Protein AF-A0A8S4DBI4-F1 (afdb_monomer_lite)

Structure (mmCIF, N/CA/C/O backbone):
data_AF-A0A8S4DBI4-F1
#
_entry.id   AF-A0A8S4DBI4-F1
#
loop_
_atom_site.group_PDB
_atom_site.id
_atom_site.type_symbol
_atom_site.label_atom_id
_atom_site.label_alt_id
_atom_site.label_comp_id
_atom_site.label_asym_id
_atom_site.label_entity_id
_atom_site.label_seq_id
_atom_site.pdbx_PDB_ins_code
_atom_site.Cartn_x
_atom_site.Cartn_y
_atom_site.Cartn_z
_atom_site.occupancy
_atom_site.B_iso_or_equiv
_atom_site.auth_seq_id
_atom_site.auth_comp_id
_atom_site.auth_asym_id
_atom_site.auth_atom_id
_atom_site.pdbx_PDB_model_num
ATOM 1 N N . MET A 1 1 ? -12.570 -30.536 13.947 1.00 72.75 1 MET A N 1
ATOM 2 C CA . MET A 1 1 ? -11.744 -30.574 12.706 1.00 72.75 1 MET A CA 1
ATOM 3 C C . MET A 1 1 ? -10.279 -30.365 13.072 1.00 72.75 1 MET A C 1
ATOM 5 O O . MET A 1 1 ? -10.020 -29.486 13.884 1.00 72.75 1 MET A O 1
ATOM 9 N N . LYS A 1 2 ? -9.344 -31.156 12.521 1.00 85.81 2 LYS A N 1
ATOM 10 C CA . LYS A 1 2 ? -7.909 -31.043 12.840 1.00 85.81 2 LYS A CA 1
ATOM 11 C C . LYS A 1 2 ? -7.212 -30.004 11.954 1.00 85.81 2 LYS A C 1
ATOM 13 O O . LYS A 1 2 ? -7.325 -30.068 10.730 1.00 85.81 2 LYS A O 1
ATOM 18 N N . THR A 1 3 ? -6.473 -29.094 12.575 1.00 90.38 3 THR A N 1
ATOM 19 C CA . THR A 1 3 ? -5.653 -28.062 11.929 1.00 90.38 3 THR A CA 1
ATOM 20 C C . THR A 1 3 ? -4.203 -28.266 12.339 1.00 90.38 3 THR A C 1
ATOM 22 O O . THR A 1 3 ? -3.912 -28.487 13.513 1.00 90.38 3 THR A O 1
ATOM 25 N N . ILE A 1 4 ? -3.275 -28.180 11.387 1.00 93.00 4 ILE A N 1
ATOM 26 C CA . ILE A 1 4 ? -1.852 -28.279 11.711 1.00 93.00 4 ILE A CA 1
ATOM 27 C C . ILE A 1 4 ? -1.212 -26.900 11.669 1.00 93.00 4 ILE A C 1
ATOM 29 O O . ILE A 1 4 ? -1.238 -26.239 10.638 1.00 93.00 4 ILE A O 1
ATOM 33 N N . VAL A 1 5 ? -0.590 -26.489 12.765 1.00 93.25 5 VAL A N 1
ATOM 34 C CA . VAL A 1 5 ? 0.156 -25.238 12.855 1.00 93.25 5 VAL A CA 1
ATOM 35 C C . VAL A 1 5 ? 1.621 -25.497 12.527 1.00 93.25 5 VAL A C 1
ATOM 37 O O . VAL A 1 5 ? 2.277 -26.304 13.178 1.00 93.25 5 VAL A O 1
ATOM 40 N N . VAL A 1 6 ? 2.143 -24.808 11.515 1.00 93.56 6 VAL A N 1
ATOM 41 C CA . VAL A 1 6 ? 3.550 -24.871 11.107 1.00 93.56 6 VAL A CA 1
ATOM 42 C C . VAL A 1 6 ? 4.214 -23.527 11.414 1.00 93.56 6 VAL A C 1
ATOM 44 O O . VAL A 1 6 ? 3.839 -22.516 10.812 1.00 93.56 6 VAL A O 1
ATOM 47 N N . PRO A 1 7 ? 5.186 -23.474 12.339 1.00 92.12 7 PRO A N 1
ATOM 48 C CA . PRO A 1 7 ? 5.944 -22.258 12.609 1.00 92.12 7 PRO A CA 1
ATOM 49 C C . PRO A 1 7 ? 6.871 -21.905 11.437 1.00 92.12 7 PRO A C 1
ATOM 51 O O . PRO A 1 7 ? 7.684 -22.719 11.004 1.00 92.12 7 PRO A O 1
ATOM 54 N N . VAL A 1 8 ? 6.779 -20.675 10.932 1.00 91.69 8 VAL A N 1
ATOM 55 C CA . VAL A 1 8 ? 7.635 -20.147 9.857 1.00 91.69 8 VAL A CA 1
ATOM 56 C C . VAL A 1 8 ? 8.547 -19.056 10.410 1.00 91.69 8 VAL A C 1
ATOM 58 O O . VAL A 1 8 ? 8.074 -18.120 11.052 1.00 91.69 8 VAL A O 1
ATOM 61 N N . VAL A 1 9 ? 9.850 -19.148 10.139 1.00 92.06 9 VAL A N 1
ATOM 62 C CA . VAL A 1 9 ? 10.846 -18.151 10.571 1.00 92.06 9 VAL A CA 1
ATOM 63 C C . VAL A 1 9 ? 10.584 -16.800 9.893 1.00 92.06 9 VAL A C 1
ATOM 65 O O . VAL A 1 9 ? 10.521 -16.725 8.664 1.00 92.06 9 VAL A O 1
ATOM 68 N N . LYS A 1 10 ? 10.474 -15.726 10.684 1.00 87.50 10 LYS A N 1
ATOM 69 C CA . LYS A 1 10 ? 10.290 -14.342 10.216 1.00 87.50 10 LYS A CA 1
ATOM 70 C C . LYS A 1 10 ? 11.602 -13.743 9.721 1.00 87.50 10 LYS A C 1
ATOM 72 O O . LYS A 1 10 ? 11.653 -13.224 8.609 1.00 87.50 10 LYS A O 1
ATOM 77 N N . ASN A 1 11 ? 12.659 -13.826 10.529 1.00 86.44 11 ASN A N 1
ATOM 78 C CA . ASN A 1 11 ? 13.981 -13.313 10.202 1.00 86.44 11 ASN A CA 1
ATOM 79 C C . ASN A 1 11 ? 15.040 -14.416 10.308 1.00 86.44 11 ASN A C 1
ATOM 81 O O . ASN A 1 11 ? 15.372 -14.873 11.399 1.00 86.44 11 ASN A O 1
ATOM 85 N N . ARG A 1 12 ? 15.607 -14.806 9.161 1.00 85.56 12 ARG A N 1
ATOM 86 C CA . ARG A 1 12 ? 16.647 -15.844 9.086 1.00 85.56 12 ARG A CA 1
ATOM 87 C C . ARG A 1 12 ? 17.995 -15.414 9.664 1.00 85.56 12 ARG A C 1
ATOM 89 O O . ARG A 1 12 ? 18.805 -16.282 9.948 1.00 85.56 12 ARG A O 1
ATOM 96 N N . THR A 1 13 ? 18.248 -14.111 9.792 1.00 83.56 13 THR A N 1
ATOM 97 C CA . THR A 1 13 ? 19.482 -13.581 10.396 1.00 83.56 13 THR A CA 1
ATOM 98 C C . THR A 1 13 ? 19.289 -13.167 11.854 1.00 83.56 13 THR A C 1
ATOM 100 O O . THR A 1 13 ? 20.229 -12.670 12.464 1.00 83.56 13 THR A O 1
ATOM 103 N N . GLY A 1 14 ? 18.070 -13.290 12.389 1.00 85.69 14 GLY A N 1
ATOM 104 C CA . GLY A 1 14 ? 17.786 -13.060 13.804 1.00 85.69 14 GLY A CA 1
ATOM 105 C C . GLY A 1 14 ? 18.061 -14.304 14.646 1.00 85.69 14 GLY A C 1
ATOM 106 O O . GLY A 1 14 ? 18.432 -15.351 14.118 1.00 85.69 14 GLY A O 1
ATOM 107 N N . ASP A 1 15 ? 17.828 -14.195 15.953 1.00 88.00 15 ASP A N 1
ATOM 108 C CA . ASP A 1 15 ? 17.921 -15.339 16.858 1.00 88.00 15 ASP A CA 1
ATOM 109 C C . ASP A 1 15 ? 16.854 -16.391 16.506 1.00 88.00 15 ASP A C 1
ATOM 111 O O . ASP A 1 15 ? 15.653 -16.107 16.473 1.00 88.00 15 ASP A O 1
ATOM 115 N N . LEU A 1 16 ? 17.299 -17.610 16.197 1.00 89.31 16 LEU A N 1
ATOM 116 C CA . LEU A 1 16 ? 16.427 -18.746 15.888 1.00 89.31 16 LEU A CA 1
ATOM 117 C C . LEU A 1 16 ? 15.859 -19.405 17.153 1.00 89.31 16 LEU A C 1
ATOM 119 O O . LEU A 1 16 ? 14.931 -20.206 17.041 1.00 89.31 16 LEU A O 1
ATOM 123 N N . SER A 1 17 ? 16.384 -19.064 18.331 1.00 90.00 17 SER A N 1
ATOM 124 C CA . SER A 1 17 ? 15.908 -19.543 19.633 1.00 90.00 17 SER A CA 1
ATOM 125 C C . SER A 1 17 ? 14.750 -18.696 20.172 1.00 90.00 17 SER A C 1
ATOM 127 O O . SER A 1 17 ? 13.976 -19.161 21.008 1.00 90.00 17 SER A O 1
ATOM 129 N N . ASP A 1 18 ? 14.584 -17.466 19.674 1.00 88.50 18 ASP A N 1
ATOM 130 C CA . ASP A 1 18 ? 13.477 -16.595 20.064 1.00 88.50 18 ASP A CA 1
ATOM 131 C C . ASP A 1 18 ? 12.159 -17.059 19.429 1.00 88.50 18 ASP A C 1
ATOM 133 O O . ASP A 1 18 ? 11.936 -16.953 18.219 1.00 88.50 18 ASP A O 1
ATOM 137 N N . SER A 1 19 ? 11.226 -17.505 20.272 1.00 85.62 19 SER A N 1
ATOM 138 C CA . SER A 1 19 ? 9.869 -17.881 19.856 1.00 85.62 19 SER A CA 1
ATOM 139 C C . SER A 1 19 ? 9.122 -16.761 19.110 1.00 85.62 19 SER A C 1
ATOM 141 O O . SER A 1 19 ? 8.298 -17.041 18.236 1.00 85.62 19 SER A O 1
ATOM 143 N N . ASN A 1 20 ? 9.425 -15.483 19.376 1.00 86.25 20 ASN A N 1
ATOM 144 C CA . ASN A 1 20 ? 8.789 -14.355 18.690 1.00 86.25 20 ASN A CA 1
ATOM 145 C C . ASN A 1 20 ? 9.262 -14.196 17.240 1.00 86.25 20 ASN A C 1
ATOM 147 O O . ASN A 1 20 ? 8.559 -13.565 16.435 1.00 86.25 20 ASN A O 1
ATOM 151 N N . ASN A 1 21 ? 10.390 -14.812 16.876 1.00 89.19 21 ASN A N 1
ATOM 152 C CA . ASN A 1 21 ? 10.889 -14.879 15.507 1.00 89.19 21 ASN A CA 1
ATOM 153 C C . ASN A 1 21 ? 10.110 -15.891 14.641 1.00 89.19 21 ASN A C 1
ATOM 155 O O . ASN A 1 21 ? 10.356 -16.001 13.443 1.00 89.19 21 ASN A O 1
ATOM 159 N N . TYR A 1 22 ? 9.115 -16.588 15.195 1.00 90.44 22 TYR A N 1
ATOM 160 C CA . TYR A 1 22 ? 8.266 -17.510 14.444 1.00 90.44 22 TYR A CA 1
ATOM 161 C C . TYR A 1 22 ? 6.870 -16.939 14.198 1.00 90.44 22 TYR A C 1
ATOM 163 O O . TYR A 1 22 ? 6.297 -16.207 15.012 1.00 90.44 22 TYR A O 1
ATOM 171 N N . ARG A 1 23 ? 6.317 -17.251 13.025 1.00 88.88 23 ARG A N 1
ATOM 172 C CA . ARG A 1 23 ? 4.934 -16.972 12.638 1.00 88.88 23 ARG A CA 1
ATOM 173 C C . ARG A 1 23 ? 4.177 -18.299 12.521 1.00 88.88 23 ARG A C 1
ATOM 175 O O . ARG A 1 23 ? 4.536 -19.096 11.655 1.00 88.88 23 ARG A O 1
ATOM 182 N N . PRO A 1 24 ? 3.174 -18.565 13.370 1.00 90.56 24 PRO A N 1
ATOM 183 C CA . PRO A 1 24 ? 2.406 -19.801 13.289 1.00 90.56 24 PRO A CA 1
ATOM 184 C C . PRO A 1 24 ? 1.460 -19.754 12.083 1.00 90.56 24 PRO A C 1
ATOM 186 O O . PRO A 1 24 ? 0.547 -18.939 12.053 1.00 90.56 24 PRO A O 1
ATOM 189 N N . ILE A 1 25 ? 1.652 -20.626 11.090 1.00 91.69 25 ILE A N 1
ATOM 190 C CA . ILE A 1 25 ? 0.735 -20.755 9.950 1.00 91.69 25 ILE A CA 1
ATOM 191 C C . ILE A 1 25 ? -0.182 -21.954 10.163 1.00 91.69 25 ILE A C 1
ATOM 193 O O . ILE A 1 25 ? 0.277 -23.086 10.287 1.00 91.69 25 ILE A O 1
ATOM 197 N N . SER A 1 26 ? -1.487 -21.707 10.178 1.00 91.25 26 SER A N 1
ATOM 198 C CA . SER A 1 26 ? -2.524 -22.726 10.322 1.00 91.25 26 SER A CA 1
ATOM 199 C C . SER A 1 26 ? -2.850 -23.359 8.970 1.00 91.25 26 SER A C 1
ATOM 201 O O . SER A 1 26 ? -3.377 -22.712 8.065 1.00 91.25 26 SER A O 1
ATOM 203 N N . LEU A 1 27 ? -2.562 -24.650 8.833 1.00 91.06 27 LEU A N 1
ATOM 204 C CA . LEU A 1 27 ? -2.873 -25.462 7.665 1.00 91.06 27 LEU A CA 1
ATOM 205 C C . LEU A 1 27 ? -4.141 -26.276 7.925 1.00 91.06 27 LEU A C 1
ATOM 207 O O . LEU A 1 27 ? -4.130 -27.274 8.649 1.00 91.06 27 LEU A O 1
ATOM 211 N N . ALA A 1 28 ? -5.235 -25.840 7.307 1.00 88.25 28 ALA A N 1
ATOM 212 C CA . ALA A 1 28 ? -6.498 -26.565 7.295 1.00 88.25 28 ALA A CA 1
ATOM 213 C C . ALA A 1 28 ? -6.534 -27.614 6.162 1.00 88.25 28 ALA A C 1
ATOM 215 O O . ALA A 1 28 ? -5.826 -27.478 5.156 1.00 88.25 28 ALA A O 1
ATOM 216 N N . THR A 1 29 ? -7.372 -28.647 6.309 1.00 90.38 29 THR A N 1
ATOM 217 C CA . THR A 1 29 ? -7.574 -29.674 5.270 1.00 90.38 29 THR A CA 1
ATOM 218 C C . THR A 1 29 ? -8.190 -29.078 3.998 1.00 90.38 29 THR A C 1
ATOM 220 O O . THR A 1 29 ? -8.740 -27.978 4.012 1.00 90.38 29 THR A O 1
ATOM 223 N N . VAL A 1 30 ? -8.126 -29.792 2.871 1.00 92.31 30 VAL A N 1
ATOM 224 C CA . VAL A 1 30 ? -8.716 -29.307 1.607 1.00 92.31 30 VAL A CA 1
ATOM 225 C C . VAL A 1 30 ? -10.221 -29.064 1.758 1.00 92.31 30 VAL A C 1
ATOM 227 O O . VAL A 1 30 ? -10.698 -27.991 1.403 1.00 92.31 30 VAL A O 1
ATOM 230 N N . ILE A 1 31 ? -10.947 -30.001 2.377 1.00 91.75 31 ILE A N 1
ATOM 231 C CA . ILE A 1 31 ? -12.390 -29.869 2.647 1.00 91.75 31 ILE A CA 1
ATOM 232 C C . ILE A 1 31 ? -12.670 -28.641 3.525 1.00 91.75 31 ILE A C 1
ATOM 234 O O . ILE A 1 31 ? -13.583 -27.870 3.239 1.00 91.75 31 ILE A O 1
ATOM 238 N N . ALA A 1 32 ? -11.834 -28.402 4.542 1.00 90.62 32 ALA A N 1
ATOM 239 C CA . ALA A 1 32 ? -11.911 -27.204 5.373 1.00 90.62 32 ALA A CA 1
ATOM 240 C C . ALA A 1 32 ? -11.803 -25.926 4.543 1.00 90.62 32 ALA A C 1
ATOM 242 O O . ALA A 1 32 ? -12.599 -25.014 4.711 1.00 90.62 32 ALA A O 1
ATOM 243 N N . LYS A 1 33 ? -10.833 -25.861 3.627 1.00 91.75 33 LYS A N 1
ATOM 244 C CA . LYS A 1 33 ? -10.622 -24.690 2.769 1.00 91.75 33 LYS A CA 1
ATOM 245 C C . LYS A 1 33 ? -11.788 -24.456 1.813 1.00 91.75 33 LYS A C 1
ATOM 247 O O . LYS A 1 33 ? -12.113 -23.303 1.550 1.00 91.75 33 LYS A O 1
ATOM 252 N N . VAL A 1 34 ? -12.424 -25.520 1.318 1.00 94.25 34 VAL A N 1
ATOM 253 C CA . VAL A 1 34 ? -13.634 -25.406 0.488 1.00 94.25 34 VAL A CA 1
ATOM 254 C C . VAL A 1 34 ? -14.772 -24.786 1.296 1.00 94.25 34 VAL A C 1
ATOM 256 O O . VAL A 1 34 ? -15.343 -23.790 0.855 1.00 94.25 34 VAL A O 1
ATOM 259 N N . LEU A 1 35 ? -15.045 -25.297 2.502 1.00 92.75 35 LEU A N 1
ATOM 260 C CA . LEU A 1 35 ? -16.049 -24.707 3.394 1.00 92.75 35 LEU A CA 1
ATOM 261 C C . LEU A 1 35 ? -15.713 -23.245 3.734 1.00 92.75 35 LEU A C 1
ATOM 263 O O . LEU A 1 35 ? -16.575 -22.377 3.634 1.00 92.75 35 LEU A O 1
ATOM 267 N N . ASP A 1 36 ? -14.448 -22.958 4.062 1.00 93.38 36 ASP A N 1
ATOM 268 C CA . ASP A 1 36 ? -13.978 -21.600 4.369 1.00 93.38 36 ASP A CA 1
ATOM 269 C C . ASP A 1 36 ? -14.194 -20.655 3.185 1.00 93.38 36 ASP A C 1
ATOM 271 O O . ASP A 1 36 ? -14.598 -19.513 3.365 1.00 93.38 36 ASP A O 1
ATOM 275 N N . SER A 1 37 ? -13.954 -21.133 1.960 1.00 94.88 37 SER A N 1
ATOM 276 C CA . SER A 1 37 ? -14.166 -20.370 0.730 1.00 94.88 37 SER A CA 1
ATOM 277 C C . SER A 1 37 ? -15.642 -20.035 0.517 1.00 94.88 37 SER A C 1
ATOM 279 O O . SER A 1 37 ? -15.958 -18.899 0.160 1.00 94.88 37 SER A O 1
ATOM 281 N N . LEU A 1 38 ? -16.547 -20.986 0.773 1.00 94.38 38 LEU A N 1
ATOM 282 C CA . LEU A 1 38 ? -17.992 -20.761 0.685 1.00 94.38 38 LEU A CA 1
ATOM 283 C C . LEU A 1 38 ? -18.448 -19.717 1.708 1.00 94.38 38 LEU A C 1
ATOM 285 O O . LEU A 1 38 ? -19.075 -18.729 1.329 1.00 94.38 38 LEU A O 1
ATOM 289 N N . LEU A 1 39 ? -18.062 -19.869 2.977 1.00 94.38 39 LEU A N 1
ATOM 290 C CA . LEU A 1 39 ? -18.393 -18.892 4.016 1.00 94.38 39 LEU A CA 1
ATOM 291 C C . LEU A 1 39 ? -17.782 -17.515 3.719 1.00 94.38 39 LEU A C 1
ATOM 293 O O . LEU A 1 39 ? -18.440 -16.489 3.877 1.00 94.38 39 LEU A O 1
ATOM 297 N N . ASN A 1 40 ? -16.552 -17.477 3.206 1.00 94.75 40 ASN A N 1
ATOM 298 C CA . ASN A 1 40 ? -15.879 -16.242 2.819 1.00 94.75 40 ASN A CA 1
ATOM 299 C C . ASN A 1 40 ? -16.626 -15.480 1.708 1.00 94.75 40 ASN A C 1
ATOM 301 O O . ASN A 1 40 ? -16.640 -14.249 1.735 1.00 94.75 40 ASN A O 1
ATOM 305 N N . LYS A 1 41 ? -17.281 -16.183 0.771 1.00 94.06 41 LYS A N 1
ATOM 306 C CA . LYS A 1 41 ? -18.155 -15.558 -0.239 1.00 94.06 41 LYS A CA 1
ATOM 307 C C . LYS A 1 41 ? -19.414 -14.946 0.373 1.00 94.06 41 LYS A C 1
ATOM 309 O O . LYS A 1 41 ? -19.899 -13.940 -0.134 1.00 94.06 41 LYS A O 1
ATOM 314 N N . HIS A 1 42 ? -19.957 -15.526 1.443 1.00 94.12 42 HIS A N 1
ATOM 315 C CA . HIS A 1 42 ? -21.066 -14.899 2.167 1.00 94.12 42 HIS A CA 1
ATOM 316 C C . HIS A 1 42 ? -20.602 -13.650 2.923 1.00 94.12 42 HIS A C 1
ATOM 318 O O . HIS A 1 42 ? -21.287 -12.633 2.876 1.00 94.12 42 HIS A O 1
ATOM 324 N N . LEU A 1 43 ? -19.403 -13.676 3.519 1.00 94.19 43 LEU A N 1
ATOM 325 C CA . LEU A 1 43 ? -18.808 -12.485 4.137 1.00 94.19 43 LEU A CA 1
ATOM 326 C C . LEU A 1 43 ? -18.651 -11.324 3.139 1.00 94.19 43 LEU A C 1
ATOM 328 O O . LEU A 1 43 ? -18.889 -10.186 3.522 1.00 94.19 43 LEU A O 1
ATOM 332 N N . ASP A 1 44 ? -18.313 -11.586 1.867 1.00 90.69 44 ASP A N 1
ATOM 333 C CA . ASP A 1 44 ? -18.238 -10.530 0.833 1.00 90.69 44 ASP A CA 1
ATOM 334 C C . ASP A 1 44 ? -19.567 -9.801 0.612 1.00 90.69 44 ASP A C 1
ATOM 336 O O . ASP A 1 44 ? -19.572 -8.625 0.261 1.00 90.69 44 ASP A O 1
ATOM 340 N N . LYS A 1 45 ? -20.692 -10.498 0.790 1.00 91.44 45 LYS A N 1
ATOM 341 C CA . LYS A 1 45 ? -22.030 -9.938 0.562 1.00 91.44 45 LYS A CA 1
ATOM 342 C C . LYS A 1 45 ? -22.568 -9.202 1.784 1.00 91.44 45 LYS A C 1
ATOM 344 O O . LYS A 1 45 ? -23.337 -8.259 1.635 1.00 91.44 45 LYS A O 1
ATOM 349 N N . CYS A 1 46 ? -22.198 -9.671 2.970 1.00 92.38 46 CYS A N 1
ATOM 350 C CA . CYS A 1 46 ? -22.756 -9.208 4.233 1.00 92.38 46 CYS A CA 1
ATOM 351 C C . CYS A 1 46 ? -21.959 -8.051 4.846 1.00 92.38 46 CYS A C 1
ATOM 353 O O . CYS A 1 46 ? -22.558 -7.093 5.319 1.00 92.38 46 CYS A O 1
ATOM 355 N N . LEU A 1 47 ? -20.623 -8.117 4.824 1.00 93.19 47 LEU A N 1
ATOM 356 C CA . LEU A 1 47 ? -19.789 -7.205 5.607 1.00 93.19 47 LEU A CA 1
ATOM 357 C C . LEU A 1 47 ? -19.719 -5.798 5.010 1.00 93.19 47 LEU A C 1
ATOM 359 O O . LEU A 1 47 ? -19.239 -5.602 3.889 1.00 93.19 47 LEU A O 1
ATOM 363 N N . ARG A 1 48 ? -20.069 -4.795 5.819 1.00 91.38 48 ARG A N 1
ATOM 364 C CA . ARG A 1 48 ? -19.897 -3.377 5.474 1.00 91.38 48 ARG A CA 1
ATOM 365 C C . ARG A 1 48 ? -18.704 -2.774 6.210 1.00 91.38 48 ARG A C 1
ATOM 367 O O . ARG A 1 48 ? -18.788 -2.348 7.357 1.00 91.38 48 ARG A O 1
ATOM 374 N N . LEU A 1 49 ? -17.564 -2.720 5.521 1.00 94.50 49 LEU A N 1
ATOM 375 C CA . LEU A 1 49 ? -16.322 -2.182 6.083 1.00 94.50 49 LEU A CA 1
ATOM 376 C C . LEU A 1 49 ? -16.163 -0.679 5.816 1.00 94.50 49 LEU A C 1
ATOM 378 O O . LEU A 1 49 ? -16.316 -0.220 4.677 1.00 94.50 49 LEU A O 1
ATOM 382 N N . HIS A 1 50 ? -15.759 0.066 6.845 1.00 95.19 50 HIS A N 1
ATOM 383 C CA . HIS A 1 50 ? -15.505 1.503 6.787 1.00 95.19 50 HIS A CA 1
ATOM 384 C C . HIS A 1 50 ? -14.413 1.852 5.760 1.00 95.19 50 HIS A C 1
ATOM 386 O O . HIS A 1 50 ? -13.463 1.093 5.554 1.00 95.19 50 HIS A O 1
ATOM 392 N N . SER A 1 51 ? -14.514 3.016 5.111 1.00 94.50 51 SER A N 1
ATOM 393 C CA . SER A 1 51 ? -13.590 3.460 4.047 1.00 94.50 51 SER A CA 1
ATOM 394 C C . SER A 1 51 ? -12.129 3.587 4.499 1.00 94.50 51 SER A C 1
ATOM 396 O O . SER A 1 51 ? -11.225 3.476 3.676 1.00 94.50 51 SER A O 1
ATOM 398 N N . GLY A 1 52 ? -11.892 3.754 5.803 1.00 94.75 52 GLY A N 1
ATOM 399 C CA . GLY A 1 52 ? -10.557 3.778 6.416 1.00 94.75 52 GLY A CA 1
ATOM 400 C C . GLY A 1 52 ? -9.824 2.430 6.420 1.00 94.75 52 GLY A C 1
ATOM 401 O O . GLY A 1 52 ? -8.616 2.409 6.640 1.00 94.75 52 GLY A O 1
ATOM 402 N N . GLN A 1 53 ? -10.514 1.311 6.157 1.00 96.12 53 GLN A N 1
ATOM 403 C CA . GLN A 1 53 ? -9.896 -0.010 6.010 1.00 96.12 53 GLN A CA 1
ATOM 404 C C . GLN A 1 53 ? -9.536 -0.273 4.543 1.00 96.12 53 GLN A C 1
ATOM 406 O O . GLN A 1 53 ? -10.427 -0.367 3.698 1.00 96.12 53 GLN A O 1
ATOM 411 N N . PHE A 1 54 ? -8.248 -0.458 4.259 1.00 96.38 54 PHE A N 1
ATOM 412 C CA . PHE A 1 54 ? -7.691 -0.786 2.941 1.00 96.38 54 PHE A CA 1
ATOM 413 C C . PHE A 1 54 ? -7.221 -2.242 2.839 1.00 96.38 54 PHE A C 1
ATOM 415 O O . PHE A 1 54 ? -7.157 -2.796 1.741 1.00 96.38 54 PHE A O 1
ATOM 422 N N . GLY A 1 55 ? -6.889 -2.870 3.970 1.00 94.31 55 GLY A N 1
ATOM 423 C CA . GLY A 1 55 ? -6.358 -4.229 4.013 1.00 94.31 55 GLY A CA 1
ATOM 424 C C . GLY A 1 55 ? -7.408 -5.262 3.627 1.00 94.31 55 GLY A C 1
ATOM 425 O O . GLY A 1 55 ? -8.564 -5.153 4.022 1.00 94.31 55 GLY A O 1
ATOM 426 N N . PHE A 1 56 ? -7.009 -6.284 2.866 1.00 91.19 56 PHE A N 1
ATOM 427 C CA . PHE A 1 56 ? -7.855 -7.435 2.507 1.00 91.19 56 PHE A CA 1
ATOM 428 C C . PHE A 1 56 ? -9.213 -7.085 1.871 1.00 91.19 56 PHE A C 1
ATOM 430 O O . PHE A 1 56 ? -10.197 -7.801 2.061 1.00 91.19 56 PHE A O 1
ATOM 437 N N . ARG A 1 57 ? -9.273 -5.996 1.099 1.00 91.88 57 ARG A N 1
ATOM 438 C CA . ARG A 1 57 ? -10.474 -5.574 0.369 1.00 91.88 57 ARG A CA 1
ATOM 439 C C . ARG A 1 57 ? -10.242 -5.588 -1.132 1.00 91.88 57 ARG A C 1
ATOM 441 O O . ARG A 1 57 ? -9.169 -5.231 -1.613 1.00 91.88 57 ARG A O 1
ATOM 448 N N . ALA A 1 58 ? -11.272 -5.984 -1.872 1.00 89.06 58 ALA A N 1
ATOM 449 C CA . ALA A 1 58 ? -11.256 -5.912 -3.325 1.00 89.06 58 ALA A CA 1
ATOM 450 C C . ALA A 1 58 ? -11.135 -4.451 -3.791 1.00 89.06 58 ALA A C 1
ATOM 452 O O . ALA A 1 58 ? -11.713 -3.551 -3.184 1.00 89.06 58 ALA A O 1
ATOM 453 N N . GLY A 1 59 ? -10.361 -4.217 -4.853 1.00 89.06 59 GLY A N 1
ATOM 454 C CA . GLY A 1 59 ? -10.155 -2.883 -5.431 1.00 89.06 59 GLY A CA 1
ATOM 455 C C . GLY A 1 59 ? -9.229 -1.951 -4.638 1.00 89.06 59 GLY A C 1
ATOM 456 O O . GLY A 1 59 ? -8.896 -0.879 -5.137 1.00 89.06 59 GLY A O 1
ATOM 457 N N . LEU A 1 60 ? -8.768 -2.351 -3.447 1.00 93.56 60 LEU A N 1
ATOM 458 C CA . LEU A 1 60 ? -7.844 -1.581 -2.611 1.00 93.56 60 LEU A CA 1
ATOM 459 C C . LEU A 1 60 ? -6.487 -2.283 -2.507 1.00 93.56 60 LEU A C 1
ATOM 461 O O . LEU A 1 60 ? -6.365 -3.496 -2.675 1.00 93.56 60 LEU A O 1
ATOM 465 N N . SER A 1 61 ? -5.440 -1.503 -2.265 1.00 94.31 61 SER A N 1
ATOM 466 C CA . SER A 1 61 ? -4.060 -1.989 -2.207 1.00 94.31 61 SER A CA 1
ATOM 467 C C . SER A 1 61 ? -3.224 -1.217 -1.189 1.00 94.31 61 SER A C 1
ATOM 469 O O . SER A 1 61 ? -3.583 -0.111 -0.776 1.00 94.31 61 SER A O 1
ATOM 471 N N . THR A 1 62 ? -2.064 -1.764 -0.823 1.00 95.75 62 THR A N 1
ATOM 472 C CA . THR A 1 62 ? -1.068 -1.038 -0.018 1.00 95.75 62 THR A CA 1
ATOM 473 C C . THR A 1 62 ? -0.685 0.287 -0.677 1.00 95.75 62 THR A C 1
ATOM 475 O O . THR A 1 62 ? -0.609 1.314 -0.013 1.00 95.75 62 THR A O 1
ATOM 478 N N . GLU A 1 63 ? -0.533 0.281 -2.003 1.00 94.44 63 GLU A N 1
ATOM 479 C CA . GLU A 1 63 ? -0.234 1.461 -2.816 1.00 94.44 63 GLU A CA 1
ATOM 480 C C . GLU A 1 63 ? -1.300 2.554 -2.653 1.00 94.44 63 GLU A C 1
ATOM 482 O O . GLU A 1 63 ? -0.951 3.716 -2.465 1.00 94.44 63 GLU A O 1
ATOM 487 N N . SER A 1 64 ? -2.589 2.191 -2.624 1.00 94.31 64 SER A N 1
ATOM 488 C CA . SER A 1 64 ? -3.678 3.150 -2.394 1.00 94.31 64 SER A CA 1
ATOM 489 C C . SER A 1 64 ? -3.676 3.741 -0.975 1.00 94.31 64 SER A C 1
ATOM 491 O O . SER A 1 64 ? -3.871 4.944 -0.820 1.00 94.31 64 SER A O 1
ATOM 493 N N . ALA A 1 65 ? -3.363 2.943 0.052 1.00 96.56 65 ALA A N 1
ATOM 494 C CA . ALA A 1 65 ? -3.254 3.423 1.432 1.00 96.56 65 ALA A CA 1
ATOM 495 C C . ALA A 1 65 ? -2.073 4.397 1.609 1.00 96.56 65 ALA A C 1
ATOM 497 O O . ALA A 1 65 ? -2.221 5.472 2.194 1.00 96.56 65 ALA A O 1
ATOM 498 N N . ILE A 1 66 ? -0.906 4.060 1.047 1.00 96.75 66 ILE A N 1
ATOM 499 C CA . ILE A 1 66 ? 0.279 4.932 1.071 1.00 96.75 66 ILE A CA 1
ATOM 500 C C . ILE A 1 66 ? 0.015 6.212 0.265 1.00 96.75 66 ILE A C 1
ATOM 502 O O . ILE A 1 66 ? 0.401 7.297 0.698 1.00 96.75 66 ILE A O 1
ATOM 506 N N . MET A 1 67 ? -0.673 6.116 -0.879 1.00 94.81 67 MET A N 1
ATOM 507 C CA . MET A 1 67 ? -1.095 7.285 -1.653 1.00 94.81 67 MET A CA 1
ATOM 508 C C . MET A 1 67 ? -1.944 8.228 -0.794 1.00 94.81 67 MET A C 1
ATO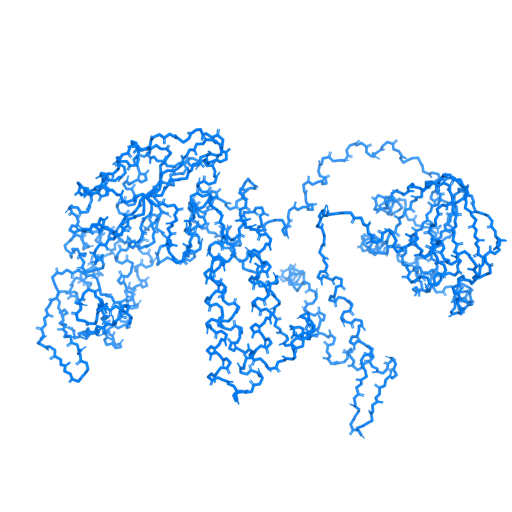M 510 O O . MET A 1 67 ? -1.623 9.413 -0.722 1.00 94.81 67 MET A O 1
ATOM 514 N N . CYS A 1 68 ? -2.967 7.717 -0.098 1.00 95.19 68 CYS A N 1
ATOM 515 C CA . CYS A 1 68 ? -3.801 8.513 0.806 1.00 95.19 68 CYS A CA 1
ATOM 516 C C . CYS A 1 68 ? -2.976 9.201 1.898 1.00 95.19 68 CYS A C 1
ATOM 518 O O . CYS A 1 68 ? -3.177 10.389 2.148 1.00 95.19 68 CYS A O 1
ATOM 520 N N . LEU A 1 69 ? -2.017 8.496 2.506 1.00 96.94 69 LEU A N 1
ATOM 521 C CA . LEU A 1 69 ? -1.112 9.068 3.505 1.00 96.94 69 LEU A CA 1
ATOM 522 C C . LEU A 1 69 ? -0.301 10.233 2.919 1.00 96.94 69 LEU A C 1
ATOM 524 O O . LEU A 1 69 ? -0.369 11.352 3.432 1.00 96.94 69 LEU A O 1
ATOM 528 N N . LYS A 1 70 ? 0.433 9.992 1.822 1.00 95.88 70 LYS A N 1
ATOM 529 C CA . LYS A 1 70 ? 1.288 11.007 1.184 1.00 95.88 70 LYS A CA 1
ATOM 530 C C . LYS A 1 70 ? 0.476 12.220 0.740 1.00 95.88 70 LYS A C 1
ATOM 532 O O . LYS A 1 70 ? 0.897 13.351 0.967 1.00 95.88 70 LYS A O 1
ATOM 537 N N . GLN A 1 71 ? -0.696 11.993 0.150 1.00 94.06 71 GLN A N 1
ATOM 538 C CA . GLN A 1 71 ? -1.578 13.057 -0.318 1.00 94.06 71 GLN A CA 1
ATOM 539 C C . GLN A 1 71 ? -2.160 13.888 0.823 1.00 94.06 71 GLN A C 1
ATOM 541 O O . GLN A 1 71 ? -2.119 15.117 0.762 1.00 94.06 71 GLN A O 1
ATOM 546 N N . THR A 1 72 ? -2.611 13.244 1.899 1.00 95.75 72 THR A N 1
ATOM 547 C CA . THR A 1 72 ? -3.128 13.942 3.085 1.00 95.75 72 THR A CA 1
ATOM 548 C C . THR A 1 72 ? -2.050 14.827 3.696 1.00 95.75 72 THR A C 1
ATOM 550 O O . THR A 1 72 ? -2.264 16.020 3.904 1.00 95.75 72 THR A O 1
ATOM 553 N N . VAL A 1 73 ? -0.850 14.283 3.907 1.00 95.88 73 VAL A N 1
ATOM 554 C CA . VAL A 1 73 ? 0.287 15.053 4.425 1.00 95.88 73 VAL A CA 1
ATOM 555 C C . VAL A 1 73 ? 0.617 16.230 3.507 1.00 95.88 73 VAL A C 1
ATOM 557 O O . VAL A 1 73 ? 0.799 17.356 3.972 1.00 95.88 73 VAL A O 1
ATOM 560 N N . GLN A 1 74 ? 0.664 15.999 2.197 1.00 93.12 74 GLN A N 1
ATOM 561 C CA . GLN A 1 74 ? 0.987 17.027 1.215 1.00 93.12 74 GLN A CA 1
ATOM 562 C C . GLN A 1 74 ? -0.056 18.149 1.164 1.00 93.12 74 GLN A C 1
ATOM 564 O O . GLN A 1 74 ? 0.307 19.320 1.060 1.00 93.12 74 GLN A O 1
ATOM 569 N N . TYR A 1 75 ? -1.339 17.814 1.295 1.00 93.38 75 TYR A N 1
ATOM 570 C CA . TYR A 1 75 ? -2.436 18.776 1.343 1.00 93.38 75 TYR A CA 1
ATOM 571 C C . TYR A 1 75 ? -2.315 19.749 2.524 1.00 93.38 75 TYR A C 1
ATOM 573 O O . TYR A 1 75 ? -2.519 20.954 2.353 1.00 93.38 75 TYR A O 1
ATOM 581 N N . TYR A 1 76 ? -1.959 19.254 3.710 1.00 94.56 76 TYR A N 1
ATOM 582 C CA . TYR A 1 76 ? -1.787 20.086 4.905 1.00 94.56 76 TYR A CA 1
ATOM 583 C C . TYR A 1 76 ? -0.473 20.872 4.882 1.00 94.56 76 TYR A C 1
ATOM 585 O O . TYR A 1 76 ? -0.458 22.079 5.140 1.00 94.56 76 TYR A O 1
ATOM 593 N N . THR A 1 77 ? 0.631 20.217 4.521 1.00 92.44 77 THR A N 1
ATOM 594 C CA . THR A 1 77 ? 1.961 20.846 4.517 1.00 92.44 77 THR A CA 1
ATOM 595 C C . THR A 1 77 ? 2.099 21.927 3.445 1.00 92.44 77 THR A C 1
ATOM 597 O O . THR A 1 77 ? 2.733 22.955 3.706 1.00 92.44 77 THR A O 1
ATOM 600 N N . SER A 1 78 ? 1.449 21.780 2.281 1.00 90.31 78 SER A N 1
ATOM 601 C CA . SER A 1 78 ? 1.379 22.849 1.271 1.00 90.31 78 SER A CA 1
ATOM 602 C C . SER A 1 78 ? 0.637 24.085 1.794 1.00 90.31 78 SER A C 1
ATOM 604 O O . SER A 1 78 ? 1.024 25.213 1.491 1.00 90.31 78 SER A O 1
ATOM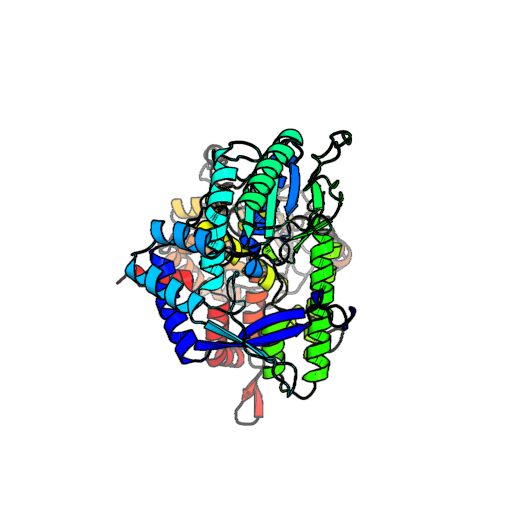 606 N N . ARG A 1 79 ? -0.349 23.877 2.677 1.00 91.62 79 ARG A N 1
ATOM 607 C CA . ARG A 1 79 ? -1.128 24.903 3.394 1.00 91.62 79 ARG A CA 1
ATOM 608 C C . ARG A 1 79 ? -0.506 25.301 4.734 1.00 91.62 79 ARG A C 1
ATOM 610 O O . ARG A 1 79 ? -1.198 25.756 5.640 1.00 91.62 79 ARG A O 1
ATOM 617 N N . LYS A 1 80 ? 0.811 25.125 4.875 1.00 91.81 80 LYS A N 1
ATOM 618 C CA . LYS A 1 80 ? 1.589 25.558 6.046 1.00 91.81 80 LYS A CA 1
ATOM 619 C C . LYS A 1 80 ? 1.116 24.964 7.378 1.00 91.81 80 LYS A C 1
ATOM 621 O O . LYS A 1 80 ? 1.351 25.540 8.434 1.00 91.81 80 LYS A O 1
ATOM 626 N N . THR A 1 81 ? 0.498 23.789 7.340 1.00 92.94 81 THR A N 1
ATOM 627 C CA . THR A 1 81 ? 0.066 23.070 8.539 1.00 92.94 81 THR A CA 1
ATOM 628 C C . THR A 1 81 ? 0.882 21.783 8.671 1.00 92.94 81 THR A C 1
ATOM 630 O O . THR A 1 81 ? 0.929 21.008 7.714 1.00 92.94 81 THR A O 1
ATOM 633 N N . PRO A 1 82 ? 1.572 21.545 9.802 1.00 94.12 82 PRO A N 1
ATOM 634 C CA . PRO A 1 82 ? 2.275 20.285 10.016 1.00 94.12 82 PRO A CA 1
ATOM 635 C C . PRO A 1 82 ? 1.280 19.132 10.174 1.00 94.12 82 PRO A C 1
ATOM 637 O O . PRO A 1 82 ? 0.133 19.343 10.562 1.00 94.12 82 PRO A O 1
ATOM 640 N N . VAL A 1 83 ? 1.734 17.908 9.917 1.00 96.88 83 VAL A N 1
ATOM 641 C CA . VAL A 1 83 ? 0.962 16.691 10.194 1.00 96.88 83 VAL A CA 1
ATOM 642 C C . VAL A 1 83 ? 1.776 15.785 11.098 1.00 96.88 83 VAL A C 1
ATOM 644 O O . VAL A 1 83 ? 2.947 15.512 10.842 1.00 96.88 83 VAL A O 1
ATOM 647 N N . TYR A 1 84 ? 1.142 15.314 12.159 1.00 97.38 84 TYR A N 1
ATOM 648 C CA . TYR A 1 84 ? 1.693 14.347 13.090 1.00 97.38 84 TYR A CA 1
ATOM 649 C C . TYR A 1 84 ? 1.077 12.991 12.766 1.00 97.38 84 TYR A C 1
ATOM 651 O O . TYR A 1 84 ? -0.150 12.851 12.784 1.00 97.38 84 TYR A O 1
ATOM 659 N N . ALA A 1 85 ? 1.926 12.023 12.431 1.00 98.12 85 ALA A N 1
ATOM 660 C CA . ALA A 1 85 ? 1.520 10.676 12.079 1.00 98.12 85 ALA A CA 1
ATOM 661 C C . ALA A 1 85 ? 2.022 9.679 13.118 1.00 98.12 85 ALA A C 1
ATOM 663 O O . ALA A 1 85 ? 3.225 9.591 13.355 1.00 98.12 85 ALA A O 1
ATOM 664 N N . CYS A 1 86 ? 1.110 8.920 13.717 1.00 98.19 86 CYS A N 1
ATOM 665 C CA . CYS A 1 86 ? 1.467 7.824 14.610 1.00 98.19 86 CYS A CA 1
ATOM 666 C C . CYS A 1 86 ? 1.220 6.500 13.897 1.00 98.19 86 CYS A C 1
ATOM 668 O O . CYS A 1 86 ? 0.072 6.179 13.589 1.00 98.19 86 CYS A O 1
ATOM 670 N N . PHE A 1 87 ? 2.283 5.743 13.645 1.00 98.12 87 PHE A N 1
ATOM 671 C CA . PHE A 1 87 ? 2.196 4.388 13.114 1.00 98.12 87 PHE A CA 1
ATOM 672 C C . PHE A 1 87 ? 2.047 3.419 14.283 1.00 98.12 87 PHE A C 1
ATOM 674 O O . PHE A 1 87 ? 2.897 3.389 15.169 1.00 98.12 87 PHE A O 1
ATOM 681 N N . LEU A 1 88 ? 0.956 2.661 14.304 1.00 97.50 88 LEU A N 1
ATOM 682 C CA . LEU A 1 88 ? 0.610 1.726 15.367 1.00 97.50 88 LEU A CA 1
ATOM 683 C C . LEU A 1 88 ? 0.833 0.285 14.896 1.00 97.50 88 LEU A C 1
ATOM 685 O O . LEU A 1 88 ? 0.349 -0.100 13.834 1.00 97.50 88 LEU A O 1
ATOM 689 N N . ASP A 1 89 ? 1.527 -0.508 15.717 1.00 94.88 89 ASP A N 1
ATOM 690 C CA . ASP A 1 89 ? 1.752 -1.949 15.508 1.00 94.88 89 ASP A CA 1
ATOM 691 C C . ASP A 1 89 ? 1.028 -2.737 16.606 1.00 94.88 89 ASP A C 1
ATOM 693 O O . ASP A 1 89 ? 1.259 -2.524 17.800 1.00 94.88 89 ASP A O 1
ATOM 697 N N . LEU A 1 90 ? 0.141 -3.657 16.223 1.00 94.69 90 LEU A N 1
ATOM 698 C CA . LEU A 1 90 ? -0.533 -4.553 17.162 1.00 94.69 90 LEU A CA 1
ATOM 699 C C . LEU A 1 90 ? 0.312 -5.804 17.446 1.00 94.69 90 LEU A C 1
ATOM 701 O O . LEU A 1 90 ? 0.725 -6.557 16.564 1.00 94.69 90 LEU A O 1
ATOM 705 N N . SER A 1 91 ? 0.496 -6.111 18.728 1.00 92.00 91 SER A N 1
ATOM 706 C CA . SER A 1 91 ? 1.238 -7.287 19.179 1.00 92.00 91 SER A CA 1
ATOM 707 C C . SER A 1 91 ? 0.431 -8.570 18.984 1.00 92.00 91 SER A C 1
ATOM 709 O O . SER A 1 91 ? -0.453 -8.866 19.786 1.00 92.00 91 SER A O 1
ATOM 711 N N . LYS A 1 92 ? 0.804 -9.391 17.993 1.00 88.88 92 LYS A N 1
ATOM 712 C CA . LYS A 1 92 ? 0.131 -10.672 17.680 1.00 88.88 92 LYS A CA 1
ATOM 713 C C . LYS A 1 92 ? -1.367 -10.469 17.389 1.00 88.88 92 LYS A C 1
ATOM 715 O O . LYS A 1 92 ? -2.206 -11.178 17.932 1.00 88.88 92 LYS A O 1
ATOM 720 N N . ALA A 1 93 ? -1.686 -9.488 16.542 1.00 90.50 93 ALA A N 1
ATOM 721 C CA . ALA A 1 93 ? -3.051 -9.015 16.295 1.00 90.50 93 ALA A CA 1
ATOM 722 C C . ALA A 1 93 ? -4.056 -10.143 15.992 1.00 90.50 93 ALA A C 1
ATOM 724 O O . ALA A 1 93 ? -5.071 -10.270 16.672 1.00 90.50 93 ALA A O 1
ATOM 725 N N . PHE A 1 94 ? -3.729 -11.011 15.029 1.00 91.12 94 PHE A N 1
ATOM 726 C CA . PHE A 1 94 ? -4.588 -12.131 14.629 1.00 91.12 94 PHE A CA 1
ATOM 727 C C . PHE A 1 94 ? -4.812 -13.129 15.768 1.00 91.12 94 PHE A C 1
ATOM 729 O O . PHE A 1 94 ? -5.901 -13.677 15.870 1.00 91.12 94 PHE A O 1
ATOM 736 N N . ASP A 1 95 ? -3.824 -13.327 16.641 1.00 91.19 95 ASP A N 1
ATOM 737 C CA . ASP A 1 95 ? -3.865 -14.330 17.709 1.00 91.19 95 ASP A CA 1
ATOM 738 C C . ASP A 1 95 ? -4.620 -13.830 18.956 1.00 91.19 95 ASP A C 1
ATOM 740 O O . ASP A 1 95 ? -4.888 -14.612 19.859 1.00 91.19 95 ASP A O 1
ATOM 744 N N . ARG A 1 96 ? -4.950 -12.531 19.032 1.00 94.38 96 ARG A N 1
ATOM 745 C CA . ARG A 1 96 ? -5.590 -11.893 20.200 1.00 94.38 96 ARG A CA 1
ATOM 746 C C . ARG A 1 96 ? -7.092 -11.660 20.069 1.00 94.38 96 ARG A C 1
ATOM 748 O O . ARG A 1 96 ? -7.717 -11.238 21.033 1.00 94.38 96 ARG A O 1
ATOM 755 N N . VAL A 1 97 ? -7.665 -11.904 18.894 1.00 96.00 97 VAL A N 1
ATOM 756 C CA . VAL A 1 97 ? -9.089 -11.654 18.629 1.00 96.00 97 VAL A CA 1
ATOM 757 C C . VAL A 1 97 ? -9.964 -12.461 19.591 1.00 96.00 97 VAL A C 1
ATOM 759 O O . VAL A 1 97 ? -9.905 -13.690 19.584 1.00 96.00 97 VAL A O 1
ATOM 762 N N . SER A 1 98 ? -10.782 -11.789 20.403 1.00 96.56 98 SER A N 1
ATOM 763 C CA . SER A 1 98 ? -11.733 -12.462 21.294 1.00 96.56 98 SER A CA 1
ATOM 764 C C . SER A 1 98 ? -12.872 -13.082 20.487 1.00 96.56 98 SER A C 1
ATOM 766 O O . SER A 1 98 ? -13.454 -12.416 19.629 1.00 96.56 98 SER A O 1
ATOM 768 N N . PHE A 1 99 ? -13.190 -14.350 20.754 1.00 95.25 99 PHE A N 1
ATOM 769 C CA . PHE A 1 99 ? -14.273 -15.052 20.066 1.00 95.25 99 PHE A CA 1
ATOM 770 C C . PHE A 1 99 ? -15.639 -14.474 20.401 1.00 95.25 99 PHE A C 1
ATOM 772 O O . PHE A 1 99 ? -16.392 -14.193 19.476 1.00 95.25 99 PHE A O 1
ATOM 779 N N . ASP A 1 100 ? -15.922 -14.220 21.677 1.00 94.38 100 ASP A N 1
ATOM 780 C CA . ASP A 1 100 ? -17.223 -13.696 22.105 1.00 94.38 100 ASP A CA 1
ATOM 781 C C . ASP A 1 100 ? -17.528 -12.358 21.415 1.00 94.38 100 ASP A C 1
ATOM 783 O O . ASP A 1 100 ? -18.540 -12.215 20.733 1.00 94.38 100 ASP A O 1
ATOM 787 N N . ILE A 1 101 ? -16.566 -11.429 21.453 1.00 97.06 101 ILE A N 1
ATOM 788 C CA . ILE A 1 101 ? -16.689 -10.119 20.801 1.00 97.06 101 ILE A CA 1
ATOM 789 C C . ILE A 1 101 ? -16.811 -10.265 19.276 1.00 97.06 101 ILE A C 1
ATOM 791 O O . ILE A 1 101 ? -17.578 -9.543 18.635 1.00 97.06 101 ILE A O 1
ATOM 795 N N . LEU A 1 102 ? -16.046 -11.177 18.665 1.00 96.81 102 LEU A N 1
ATOM 796 C CA . LEU A 1 102 ? -16.103 -11.403 17.222 1.00 96.81 102 LEU A CA 1
ATOM 797 C C . LEU A 1 102 ? -17.478 -11.925 16.789 1.00 96.81 102 LEU A C 1
ATOM 799 O O . LEU A 1 102 ? -17.997 -11.465 15.772 1.00 96.81 102 LEU A O 1
ATOM 803 N N . TRP A 1 103 ? -18.064 -12.861 17.536 1.00 95.69 103 TRP A N 1
ATOM 804 C CA . TRP A 1 103 ? -19.379 -13.419 17.225 1.00 95.69 103 TRP A CA 1
ATOM 805 C C . TRP A 1 103 ? -20.491 -12.396 17.419 1.00 95.69 103 TRP A C 1
ATOM 807 O O . TRP A 1 103 ? -21.350 -12.295 16.546 1.00 95.69 103 TRP A O 1
ATOM 817 N N . ASP A 1 104 ? -20.420 -11.571 18.463 1.00 96.06 104 ASP A N 1
ATOM 818 C CA . ASP A 1 104 ? -21.369 -10.475 18.682 1.00 96.06 104 ASP A CA 1
ATOM 819 C C . ASP A 1 104 ? -21.325 -9.437 17.554 1.00 96.06 104 ASP A C 1
ATOM 821 O O . ASP A 1 104 ? -22.362 -8.934 17.116 1.00 96.06 104 ASP A O 1
ATOM 825 N N . LYS A 1 105 ? -20.130 -9.121 17.038 1.00 96.31 105 LYS A N 1
ATOM 826 C CA . LYS A 1 105 ? -19.976 -8.250 15.861 1.00 96.31 105 LYS A CA 1
ATOM 827 C C . LYS A 1 105 ? -20.499 -8.924 14.594 1.00 96.31 105 LYS A C 1
ATOM 829 O O . LYS A 1 105 ? -21.195 -8.290 13.807 1.00 96.31 105 LYS A O 1
ATOM 834 N N . LEU A 1 106 ? -20.198 -10.206 14.396 1.00 95.81 106 LEU A N 1
ATOM 835 C CA . LEU A 1 106 ? -20.615 -10.944 13.204 1.00 95.81 106 LEU A CA 1
ATOM 836 C C . LEU A 1 106 ? -22.137 -11.134 13.135 1.00 95.81 106 LEU A C 1
ATOM 838 O O . LEU A 1 106 ? -22.705 -11.026 12.050 1.00 95.81 106 LEU A O 1
ATOM 842 N N . ALA A 1 107 ? -22.799 -11.339 14.275 1.00 96.00 107 ALA A N 1
ATOM 843 C CA . ALA A 1 107 ? -24.254 -11.467 14.382 1.00 96.00 107 ALA A CA 1
ATOM 844 C C . ALA A 1 107 ? -25.021 -10.211 13.937 1.00 96.00 107 ALA A C 1
ATOM 846 O O . ALA A 1 107 ? -26.177 -10.311 13.537 1.00 96.00 107 ALA A O 1
ATOM 847 N N . LYS A 1 108 ? -24.386 -9.031 13.958 1.00 95.12 108 LYS A N 1
ATOM 848 C CA . LYS A 1 108 ? -24.988 -7.783 13.455 1.00 95.12 108 LYS A CA 1
ATOM 849 C C . LYS A 1 108 ? -24.957 -7.676 11.930 1.00 95.12 108 LYS A C 1
ATOM 851 O O . LYS A 1 108 ? -25.778 -6.973 11.352 1.00 95.12 108 LYS A O 1
ATOM 856 N N . GLU A 1 109 ? -24.019 -8.364 11.284 1.00 93.88 109 GLU A N 1
ATOM 857 C CA . GLU A 1 109 ? -23.770 -8.248 9.843 1.00 93.88 109 GLU A CA 1
ATOM 858 C C . GLU A 1 109 ? -24.307 -9.451 9.051 1.00 93.88 109 GLU A C 1
ATOM 860 O O . GLU A 1 109 ? -24.499 -9.359 7.839 1.00 93.88 109 GLU A O 1
ATOM 865 N N . MET A 1 110 ? -24.522 -10.601 9.701 1.00 93.25 110 MET A N 1
ATOM 866 C CA . MET A 1 110 ? -24.746 -11.886 9.035 1.00 93.25 110 MET A CA 1
ATOM 867 C C . MET A 1 110 ? -25.906 -12.684 9.658 1.00 93.25 110 MET A C 1
ATOM 869 O O . MET A 1 110 ? -26.097 -12.617 10.870 1.00 93.25 110 MET A O 1
ATOM 873 N N . PRO A 1 111 ? -26.643 -13.496 8.867 1.00 94.56 111 PRO A N 1
ATOM 874 C CA . PRO A 1 111 ? -27.657 -14.408 9.396 1.00 94.56 111 PRO A CA 1
ATOM 875 C C . PRO A 1 111 ? -27.120 -15.347 10.478 1.00 94.56 111 PRO A C 1
ATOM 877 O O . PRO A 1 111 ? -26.018 -15.899 10.352 1.00 94.56 111 PRO A O 1
ATOM 880 N N . GLN A 1 112 ? -27.930 -15.566 11.513 1.00 94.69 112 GLN A N 1
ATOM 881 C CA . GLN A 1 112 ? -27.535 -16.280 12.725 1.00 94.69 112 GLN A CA 1
ATOM 882 C C . GLN A 1 112 ? -27.122 -17.731 12.455 1.00 94.69 112 GLN A C 1
ATOM 884 O O . GLN A 1 112 ? -26.259 -18.269 13.149 1.00 94.69 112 GLN A O 1
ATOM 889 N N . GLU A 1 113 ? -27.665 -18.366 11.420 1.00 94.94 113 GLU A N 1
ATOM 890 C CA . GLU A 1 113 ? -27.318 -19.727 11.015 1.00 94.94 113 GLU A CA 1
ATOM 891 C C . GLU A 1 113 ? -25.855 -19.805 10.563 1.00 94.94 113 GLU A C 1
ATOM 893 O O . GLU A 1 113 ? -25.119 -20.708 10.958 1.00 94.94 113 GLU A O 1
ATOM 898 N N . LEU A 1 114 ? -25.396 -18.820 9.784 1.00 94.75 114 LEU A N 1
ATOM 899 C CA . LEU A 1 114 ? -24.016 -18.762 9.297 1.00 94.75 114 LEU A CA 1
ATOM 900 C C . LEU A 1 114 ? -23.039 -18.406 10.420 1.00 94.75 114 LEU A C 1
ATOM 902 O O . LEU A 1 114 ? -21.952 -18.984 10.493 1.00 94.75 114 LEU A O 1
ATOM 906 N N . VAL A 1 115 ? -23.439 -17.516 11.334 1.00 95.81 115 VAL A N 1
ATOM 907 C CA . VAL A 1 115 ? -22.671 -17.231 12.556 1.00 95.81 115 VAL A CA 1
ATOM 908 C C . VAL A 1 115 ? -22.539 -18.486 13.413 1.00 95.81 115 VAL A C 1
ATOM 910 O O . VAL A 1 115 ? -21.445 -18.802 13.879 1.00 95.81 115 VAL A O 1
ATOM 913 N N . SER A 1 116 ? -23.620 -19.258 13.551 1.00 95.69 116 SER A N 1
ATOM 914 C CA . SER A 1 116 ? -23.620 -20.526 14.288 1.00 95.69 116 SER A CA 1
ATOM 915 C C . SER A 1 116 ? -22.650 -21.541 13.679 1.00 95.69 116 SER A C 1
ATOM 917 O O . SER A 1 116 ? -21.944 -22.226 14.417 1.00 95.69 116 SER A O 1
ATOM 919 N N . VAL A 1 117 ? -22.539 -21.593 12.344 1.00 94.94 117 VAL A N 1
ATOM 920 C CA . VAL A 1 117 ? -21.540 -22.428 11.652 1.00 94.94 117 VAL A CA 1
ATOM 921 C C . VAL A 1 117 ? -20.113 -21.977 11.977 1.00 94.94 117 VAL A C 1
ATOM 923 O O . VAL A 1 117 ? -19.273 -22.820 12.298 1.00 94.94 117 VAL A O 1
ATOM 926 N N . PHE A 1 118 ? -19.822 -20.671 11.928 1.00 94.12 118 PHE A N 1
ATOM 927 C CA . PHE A 1 118 ? -18.502 -20.147 12.302 1.00 94.12 118 PHE A CA 1
ATOM 928 C C . PHE A 1 118 ? -18.151 -20.471 13.753 1.00 94.12 118 PHE A C 1
ATOM 930 O O . PHE A 1 118 ? -17.070 -21.004 14.012 1.00 94.12 118 PHE A O 1
ATOM 937 N N . ARG A 1 119 ? -19.074 -20.203 14.680 1.00 94.06 119 ARG A N 1
ATOM 938 C CA . ARG A 1 119 ? -18.901 -20.465 16.110 1.00 94.06 119 ARG A CA 1
ATOM 939 C C . ARG A 1 119 ? -18.646 -21.944 16.374 1.00 94.06 119 ARG A C 1
ATOM 941 O O . ARG A 1 119 ? -17.612 -22.294 16.935 1.00 94.06 119 ARG A O 1
ATOM 948 N N . TYR A 1 120 ? -19.510 -22.821 15.859 1.00 92.81 120 TYR A N 1
ATOM 949 C CA . TYR A 1 120 ? -19.334 -24.266 15.986 1.00 92.81 120 TYR A CA 1
ATOM 950 C C . TYR A 1 120 ? -17.975 -24.723 15.446 1.00 92.81 120 TYR A C 1
ATOM 952 O O . TYR A 1 120 ? -17.303 -25.556 16.058 1.00 92.81 120 TYR A O 1
ATOM 960 N N . TRP A 1 121 ? -17.541 -24.173 14.310 1.00 90.81 121 TRP A N 1
ATOM 961 C CA . TRP A 1 121 ? -16.256 -24.526 13.723 1.00 90.81 121 TRP A CA 1
ATOM 962 C C . TRP A 1 121 ? -15.077 -24.103 14.607 1.00 90.81 121 TRP A C 1
ATOM 964 O O . TRP A 1 121 ? -14.181 -24.914 14.849 1.00 90.81 121 TRP A O 1
ATOM 974 N N . TYR A 1 122 ? -15.074 -22.870 15.110 1.00 91.19 122 TYR A N 1
ATOM 975 C CA . TYR A 1 122 ? -13.998 -22.364 15.961 1.00 91.19 122 TYR A CA 1
ATOM 976 C C . TYR A 1 122 ? -13.955 -23.044 17.339 1.00 91.19 122 TYR A C 1
ATOM 978 O O . TYR A 1 122 ? -12.854 -23.296 17.828 1.00 91.19 122 TYR A O 1
ATOM 986 N N . ASP A 1 123 ? -15.100 -23.432 17.907 1.00 90.56 123 ASP A N 1
ATOM 987 C CA . ASP A 1 123 ? -15.184 -24.121 19.206 1.00 90.56 123 ASP A CA 1
ATOM 988 C C . ASP A 1 123 ? -14.729 -25.593 19.125 1.00 90.56 123 ASP A C 1
ATOM 990 O O . ASP A 1 123 ? -14.147 -26.143 20.065 1.00 90.56 123 ASP A O 1
ATOM 994 N N . ASN A 1 124 ? -14.959 -26.243 17.976 1.00 90.06 124 ASN A N 1
ATOM 995 C CA . ASN A 1 124 ? -14.659 -27.664 17.749 1.00 90.06 124 ASN A CA 1
ATOM 996 C C . ASN A 1 124 ? -13.391 -27.900 16.907 1.00 90.06 124 ASN A C 1
ATOM 998 O O . ASN A 1 124 ? -13.144 -29.010 16.402 1.00 90.06 124 ASN A O 1
ATOM 1002 N N . GLN A 1 125 ? -12.575 -26.866 16.703 1.00 88.56 125 GLN A N 1
ATOM 1003 C CA . GLN A 1 125 ? -11.274 -27.026 16.065 1.00 88.56 125 GLN A CA 1
ATOM 1004 C C . GLN A 1 125 ? -10.247 -27.569 17.061 1.00 88.56 125 GLN A C 1
ATOM 1006 O O . GLN A 1 125 ? -10.164 -27.142 18.211 1.00 88.56 125 GLN A O 1
ATOM 1011 N N . VAL A 1 126 ? -9.433 -28.505 16.587 1.00 92.38 126 VAL A N 1
ATOM 1012 C CA . VAL A 1 126 ? -8.321 -29.073 17.346 1.00 92.38 126 VAL A CA 1
ATOM 1013 C C . VAL A 1 126 ? -7.050 -28.804 16.564 1.00 92.38 126 VAL A C 1
ATOM 1015 O O . VAL A 1 126 ? -6.986 -29.071 15.364 1.00 92.38 126 VAL A O 1
ATOM 1018 N N . ASN A 1 127 ? -6.055 -28.241 17.233 1.00 92.81 127 ASN A N 1
ATOM 1019 C CA . ASN A 1 127 ? -4.801 -27.825 16.637 1.00 92.81 127 ASN A CA 1
ATOM 1020 C C . ASN A 1 127 ? -3.659 -28.711 17.119 1.00 92.81 127 ASN A C 1
ATOM 1022 O O . ASN A 1 127 ? -3.649 -29.184 18.253 1.00 92.81 127 ASN A O 1
ATOM 1026 N N . THR A 1 128 ? -2.668 -28.880 16.255 1.00 94.94 128 THR A N 1
ATOM 1027 C CA . THR A 1 128 ? -1.406 -29.542 16.581 1.00 94.94 128 THR A CA 1
ATOM 1028 C C . THR A 1 128 ? -0.270 -28.747 15.960 1.00 94.94 128 THR A C 1
ATOM 1030 O O . THR A 1 128 ? -0.340 -28.410 14.778 1.00 94.94 128 THR A O 1
ATOM 1033 N N . VAL A 1 129 ? 0.785 -28.448 16.717 1.00 94.25 129 VAL A N 1
ATOM 1034 C CA . VAL A 1 129 ? 1.990 -27.814 16.169 1.00 94.25 129 VAL A CA 1
ATOM 1035 C C . VAL A 1 129 ? 2.867 -28.892 15.550 1.00 94.25 129 VAL A C 1
ATOM 1037 O O . VAL A 1 129 ? 3.229 -29.853 16.223 1.00 94.25 129 VAL A O 1
ATOM 1040 N N . ARG A 1 130 ? 3.230 -28.735 14.276 1.00 94.06 130 ARG A N 1
ATOM 1041 C CA . ARG A 1 130 ? 4.210 -29.591 13.603 1.00 94.06 130 ARG A CA 1
ATOM 1042 C C . ARG A 1 130 ? 5.543 -28.866 13.504 1.00 94.06 130 ARG A C 1
ATOM 1044 O O . ARG A 1 130 ? 5.623 -27.788 12.915 1.00 94.06 130 ARG A O 1
ATOM 1051 N N . TRP A 1 131 ? 6.585 -29.505 14.017 1.00 90.56 131 TRP A N 1
ATOM 1052 C CA . TRP A 1 131 ? 7.964 -29.052 13.908 1.00 90.56 131 TRP A CA 1
ATOM 1053 C C . TRP A 1 131 ? 8.824 -30.173 13.328 1.00 90.56 131 TRP A C 1
ATOM 1055 O O . TRP A 1 131 ? 9.046 -31.197 13.975 1.00 90.56 131 TRP A O 1
ATOM 1065 N N . SER A 1 132 ? 9.302 -29.987 12.096 1.00 87.00 132 SER A N 1
ATOM 1066 C CA . SER A 1 132 ? 10.000 -31.032 11.337 1.00 87.00 132 SER A CA 1
ATOM 1067 C C . SER A 1 132 ? 9.182 -32.337 11.308 1.00 87.00 132 SER A C 1
ATOM 1069 O O . SER A 1 132 ? 8.040 -32.323 10.842 1.00 87.00 132 SER A O 1
ATOM 1071 N N . ASN A 1 133 ? 9.730 -33.440 11.828 1.00 89.19 133 ASN A N 1
ATOM 1072 C CA . ASN A 1 133 ? 9.071 -34.749 11.876 1.00 89.19 133 ASN A CA 1
ATOM 1073 C C . ASN A 1 133 ? 8.290 -34.994 13.179 1.00 89.19 133 ASN A C 1
ATOM 1075 O O . ASN A 1 133 ? 7.717 -36.066 13.350 1.00 89.19 133 ASN A O 1
ATOM 1079 N N . SER A 1 134 ? 8.242 -34.014 14.084 1.00 93.75 134 SER A N 1
ATOM 1080 C CA . SER A 1 134 ? 7.572 -34.123 15.380 1.00 93.75 134 SER A CA 1
ATOM 1081 C C . SER A 1 134 ? 6.281 -33.308 15.408 1.00 93.75 134 SER A C 1
ATOM 1083 O O . SER A 1 134 ? 6.148 -32.281 14.736 1.00 93.75 134 SER A O 1
ATOM 1085 N N . SER A 1 135 ? 5.312 -33.766 16.199 1.00 94.38 135 SER A N 1
ATOM 1086 C CA . SER A 1 135 ? 4.039 -33.076 16.427 1.00 94.38 135 SER A CA 1
ATOM 1087 C C . SER A 1 135 ? 3.793 -32.915 17.924 1.00 94.38 135 SER A C 1
ATOM 1089 O O . SER A 1 135 ? 4.148 -33.797 18.703 1.00 94.38 135 SER A O 1
ATOM 1091 N N . SER A 1 136 ? 3.215 -31.786 18.330 1.00 95.50 136 SER A N 1
ATOM 1092 C CA . SER A 1 136 ? 2.810 -31.550 19.717 1.00 95.50 136 SER A CA 1
ATOM 1093 C C . SER A 1 136 ? 1.596 -32.400 20.110 1.00 95.50 136 SER A C 1
ATOM 1095 O O . SER A 1 136 ? 0.964 -33.039 19.268 1.00 95.50 136 SER A O 1
ATOM 1097 N N . GLY A 1 137 ? 1.201 -32.325 21.383 1.00 95.62 137 GLY A N 1
ATOM 1098 C CA . GLY A 1 137 ? -0.154 -32.702 21.787 1.00 95.62 137 GLY A CA 1
ATOM 1099 C C . GLY A 1 137 ? -1.220 -31.840 21.098 1.00 95.62 137 GLY A C 1
ATOM 1100 O O . GLY A 1 137 ? -0.936 -30.743 20.598 1.00 95.62 137 GLY A O 1
ATOM 1101 N N . GLU A 1 138 ? -2.445 -32.357 21.061 1.00 95.31 138 GLU A N 1
ATOM 1102 C CA . GLU A 1 138 ? -3.622 -31.638 20.576 1.00 95.31 138 GLU A CA 1
ATOM 1103 C C . GLU A 1 138 ? -4.037 -30.535 21.563 1.00 95.31 138 GLU A C 1
ATOM 1105 O O . GLU A 1 138 ? -4.025 -30.737 22.775 1.00 95.31 138 GLU A O 1
ATOM 1110 N N . TYR A 1 139 ? -4.420 -29.365 21.049 1.00 93.44 139 TYR A N 1
ATOM 1111 C CA . TYR A 1 139 ? -4.911 -28.246 21.856 1.00 93.44 139 TYR A CA 1
ATOM 1112 C C . TYR A 1 139 ? -6.038 -27.488 21.145 1.00 93.44 139 TYR A C 1
ATOM 1114 O O . TYR A 1 139 ? -6.151 -27.502 19.917 1.00 93.44 139 TYR A O 1
ATOM 1122 N N . ARG A 1 140 ? -6.885 -26.800 21.914 1.00 91.56 140 ARG A N 1
ATOM 1123 C CA . ARG A 1 140 ? -7.946 -25.925 21.388 1.00 91.56 140 ARG A CA 1
ATOM 1124 C C . ARG A 1 140 ? -7.516 -24.463 21.473 1.00 91.56 140 ARG A C 1
ATOM 1126 O O . ARG A 1 140 ? -6.709 -24.103 22.326 1.00 91.56 140 ARG A O 1
ATOM 1133 N N . LEU A 1 141 ? -8.035 -23.631 20.574 1.00 88.44 141 LEU A N 1
ATOM 1134 C CA . LEU A 1 141 ? -7.827 -22.183 20.633 1.00 88.44 141 LEU A CA 1
ATOM 1135 C C . LEU A 1 141 ? -8.908 -21.564 21.517 1.00 88.44 141 LEU A C 1
ATOM 1137 O O . LEU A 1 141 ? -10.073 -21.912 21.365 1.00 88.44 141 LEU A O 1
ATOM 1141 N N . GLY A 1 142 ? -8.518 -20.661 22.418 1.00 89.56 142 GLY A N 1
ATOM 1142 C CA . GLY A 1 142 ? -9.455 -19.833 23.191 1.00 89.56 142 GLY A CA 1
ATOM 1143 C C . GLY A 1 142 ? -9.673 -18.439 22.593 1.00 89.56 142 GLY A C 1
ATOM 1144 O O . GLY A 1 142 ? -10.609 -17.745 22.967 1.00 89.56 142 GLY A O 1
ATOM 1145 N N . CYS A 1 143 ? -8.807 -18.022 21.670 1.00 93.06 143 CYS A N 1
ATOM 1146 C CA . CYS A 1 143 ? -8.892 -16.754 20.962 1.00 93.06 143 CYS A CA 1
ATOM 1147 C C . CYS A 1 143 ? -8.110 -16.833 19.643 1.00 93.06 143 CYS A C 1
ATOM 1149 O O . CYS A 1 143 ? -7.358 -17.781 19.390 1.00 93.06 143 CYS A O 1
ATOM 1151 N N . GLY A 1 144 ? -8.293 -15.813 18.812 1.00 92.94 144 GLY A N 1
ATOM 1152 C CA . GLY A 1 144 ? -7.521 -15.572 17.608 1.00 92.94 144 GLY A CA 1
ATOM 1153 C C . GLY A 1 144 ? -8.120 -16.163 16.334 1.00 92.94 144 GLY A C 1
ATOM 1154 O O . GLY A 1 144 ? -8.666 -17.264 16.290 1.00 92.94 144 GLY A O 1
ATOM 1155 N N . VAL A 1 145 ? -7.978 -15.433 15.235 1.00 93.25 145 VAL A N 1
ATOM 1156 C CA . VAL A 1 145 ? -8.336 -15.907 13.899 1.00 93.25 145 VAL A CA 1
ATOM 1157 C C . VAL A 1 145 ? -7.166 -16.661 13.258 1.00 93.25 145 VAL A C 1
ATOM 1159 O O . VAL A 1 145 ? -5.995 -16.338 13.444 1.00 93.25 145 VAL A O 1
ATOM 1162 N N . ARG A 1 146 ? -7.475 -17.688 12.461 1.00 89.31 146 ARG A N 1
ATOM 1163 C CA . ARG A 1 146 ? -6.478 -18.611 11.895 1.00 89.31 146 ARG A CA 1
ATOM 1164 C C . ARG A 1 146 ? -5.556 -17.889 10.907 1.00 89.31 146 ARG A C 1
ATOM 1166 O O . ARG A 1 146 ? -6.019 -17.466 9.845 1.00 89.31 146 ARG A O 1
ATOM 1173 N N . GLN A 1 147 ? -4.256 -17.808 11.184 1.00 86.81 147 GLN A N 1
ATOM 1174 C CA . GLN A 1 147 ? -3.276 -17.289 10.221 1.00 86.81 147 GLN A CA 1
ATOM 1175 C C . GLN A 1 147 ? -3.138 -18.260 9.038 1.00 86.81 147 GLN A C 1
ATOM 1177 O O . GLN A 1 147 ? -2.576 -19.342 9.185 1.00 86.81 147 GLN A O 1
ATOM 1182 N N . GLY A 1 148 ? -3.670 -17.890 7.870 1.00 84.38 148 GLY A N 1
ATOM 1183 C CA . GLY A 1 148 ? -3.759 -18.760 6.685 1.00 84.38 148 GLY A CA 1
ATOM 1184 C C . GLY A 1 148 ? -5.172 -19.263 6.359 1.00 84.38 148 GLY A C 1
ATOM 1185 O O . GLY A 1 148 ? -5.351 -19.931 5.341 1.00 84.38 148 GLY A O 1
ATOM 1186 N N . GLY A 1 149 ? -6.173 -18.926 7.182 1.00 88.56 149 GLY A N 1
ATOM 1187 C CA . GLY A 1 149 ? -7.588 -19.078 6.824 1.00 88.56 149 GLY A CA 1
ATOM 1188 C C . GLY A 1 149 ? -8.009 -18.066 5.754 1.00 88.56 149 GLY A C 1
ATOM 1189 O O . GLY A 1 149 ? -7.492 -16.951 5.718 1.00 88.56 149 GLY A O 1
ATOM 1190 N N . LEU A 1 150 ? -8.950 -18.450 4.891 1.00 92.31 150 LEU A N 1
ATOM 1191 C CA . LEU A 1 150 ? -9.492 -17.603 3.826 1.00 92.31 150 LEU A CA 1
ATOM 1192 C C . LEU A 1 150 ? -10.444 -16.538 4.384 1.00 92.31 150 LEU A C 1
ATOM 1194 O O . LEU A 1 150 ? -10.429 -15.408 3.906 1.00 92.31 150 LEU A O 1
ATOM 1198 N N . SER A 1 151 ? -11.246 -16.889 5.396 1.00 94.75 151 SER A N 1
ATOM 1199 C CA . SER A 1 151 ? -12.177 -15.966 6.065 1.00 94.75 151 SER A CA 1
ATOM 1200 C C . SER A 1 151 ? -11.503 -15.081 7.120 1.00 94.75 151 SER A C 1
ATOM 1202 O O . SER A 1 151 ? -11.945 -13.957 7.359 1.00 94.75 151 SER A O 1
ATOM 1204 N N . SER A 1 152 ? -10.407 -15.553 7.727 1.00 94.75 152 SER A N 1
ATOM 1205 C CA . SER A 1 152 ? -9.717 -14.886 8.841 1.00 94.75 152 SER A CA 1
ATOM 1206 C C . SER A 1 152 ? -9.389 -13.406 8.609 1.00 94.75 152 SER A C 1
ATOM 1208 O O . SER A 1 152 ? -9.611 -12.622 9.530 1.00 94.75 152 SER A O 1
ATOM 1210 N N . PRO A 1 153 ? -8.898 -12.974 7.428 1.00 95.19 153 PRO A N 1
ATOM 1211 C CA . PRO A 1 153 ? -8.584 -11.567 7.205 1.00 95.19 153 PRO A CA 1
ATOM 1212 C C . PRO A 1 153 ? -9.822 -10.660 7.259 1.00 95.19 153 PRO A C 1
ATOM 1214 O O . PRO A 1 153 ? -9.755 -9.553 7.784 1.00 95.19 153 PRO A O 1
ATOM 1217 N N . LYS A 1 154 ? -10.977 -11.138 6.778 1.00 95.19 154 LYS A N 1
ATOM 1218 C CA . LYS A 1 154 ? -12.238 -10.385 6.837 1.00 95.19 154 LYS A CA 1
ATOM 1219 C C . LYS A 1 154 ? -12.829 -10.357 8.237 1.00 95.19 154 LYS A C 1
ATOM 1221 O O . LYS A 1 154 ? -13.323 -9.318 8.653 1.00 95.19 154 LYS A O 1
ATOM 1226 N N . LEU A 1 155 ? -12.739 -11.472 8.963 1.00 96.44 155 LEU A N 1
ATOM 1227 C CA . LEU A 1 155 ? -13.126 -11.526 10.373 1.00 96.44 155 LEU A CA 1
ATOM 1228 C C . LEU A 1 155 ? -12.288 -10.546 11.205 1.00 96.44 155 LEU A C 1
ATOM 1230 O O . LEU A 1 155 ? -12.833 -9.824 12.033 1.00 96.44 155 LEU A O 1
ATOM 1234 N N . PHE A 1 156 ? -10.983 -10.447 10.930 1.00 96.62 156 PHE A N 1
ATOM 1235 C CA . PHE A 1 156 ? -10.124 -9.444 11.557 1.00 96.62 156 PHE A CA 1
ATOM 1236 C C . PHE A 1 156 ? -10.527 -8.012 11.174 1.00 96.62 156 PHE A C 1
ATOM 1238 O O . PHE A 1 156 ? -10.638 -7.148 12.039 1.00 96.62 156 PHE A O 1
ATOM 1245 N N . ASN A 1 157 ? -10.805 -7.754 9.893 1.00 96.44 157 ASN A N 1
ATOM 1246 C CA . ASN A 1 157 ? -11.278 -6.439 9.460 1.00 96.44 157 ASN A CA 1
ATOM 1247 C C . ASN A 1 157 ? -12.596 -6.039 10.135 1.00 96.44 157 ASN A C 1
ATOM 1249 O O . ASN A 1 157 ? -12.717 -4.891 10.548 1.00 96.44 157 ASN A O 1
ATOM 1253 N N . LEU A 1 158 ? -13.552 -6.967 10.271 1.00 96.81 158 LEU A N 1
ATOM 1254 C CA . LEU A 1 158 ? -14.794 -6.750 11.018 1.00 96.81 158 LEU A CA 1
ATOM 1255 C C . LEU A 1 158 ? -14.495 -6.421 12.483 1.00 96.81 158 LEU A C 1
ATOM 1257 O O . LEU A 1 158 ? -15.042 -5.468 13.029 1.00 96.81 158 LEU A O 1
ATOM 1261 N N . TYR A 1 159 ? -13.570 -7.162 13.097 1.00 97.12 159 TYR A N 1
ATOM 1262 C CA . TYR A 1 159 ? -13.152 -6.926 14.474 1.00 97.12 159 TYR A CA 1
ATOM 1263 C C . TYR A 1 159 ? -12.586 -5.522 14.698 1.00 97.12 159 TYR A C 1
ATOM 1265 O O . TYR A 1 159 ? -12.801 -4.953 15.760 1.00 97.12 159 TYR A O 1
ATOM 1273 N N . MET A 1 160 ? -11.890 -4.953 13.711 1.00 96.94 160 MET A N 1
ATOM 1274 C CA . MET A 1 160 ? -11.313 -3.602 13.768 1.00 96.94 160 MET A CA 1
ATOM 1275 C C . MET A 1 160 ? -12.251 -2.503 13.244 1.00 96.94 160 MET A C 1
ATOM 1277 O O . MET A 1 160 ? -11.935 -1.321 13.369 1.00 96.94 160 MET A O 1
ATOM 1281 N N . ASN A 1 161 ? -13.384 -2.863 12.637 1.00 96.81 161 ASN A N 1
ATOM 1282 C CA . ASN A 1 161 ? -14.234 -1.927 11.901 1.00 96.81 161 ASN A CA 1
ATOM 1283 C C . ASN A 1 161 ? -14.820 -0.829 12.799 1.00 96.81 161 ASN A C 1
ATOM 1285 O O . ASN A 1 161 ? -14.813 0.340 12.416 1.00 96.81 161 ASN A O 1
ATOM 1289 N N . ASP A 1 162 ? -15.263 -1.200 14.002 1.00 96.19 162 ASP A N 1
ATOM 1290 C CA . ASP A 1 162 ? -15.861 -0.260 14.954 1.00 96.19 162 ASP A CA 1
ATOM 1291 C C . ASP A 1 162 ? -14.846 0.786 15.424 1.00 96.19 162 ASP A C 1
ATOM 1293 O O . ASP A 1 162 ? -15.185 1.962 15.460 1.00 96.19 162 ASP A O 1
ATOM 1297 N N . LEU A 1 163 ? -13.585 0.398 15.672 1.00 97.44 163 LEU A N 1
ATOM 1298 C CA . LEU A 1 163 ? -12.514 1.350 16.001 1.00 97.44 163 LEU A CA 1
ATOM 1299 C C . LEU A 1 163 ? -12.324 2.376 14.883 1.00 97.44 163 LEU A C 1
ATOM 1301 O O . LEU A 1 163 ? -12.223 3.575 15.129 1.00 97.44 163 LEU A O 1
ATOM 1305 N N . ILE A 1 164 ? -12.277 1.907 13.636 1.00 97.00 164 ILE A N 1
ATOM 1306 C CA . ILE A 1 164 ? -12.112 2.776 12.469 1.00 97.00 164 ILE A CA 1
ATOM 1307 C C . ILE A 1 164 ? -13.293 3.757 12.365 1.00 97.00 164 ILE A C 1
ATOM 1309 O O . ILE A 1 164 ? -13.081 4.946 12.112 1.00 97.00 164 ILE A O 1
ATOM 1313 N N . GLY A 1 165 ? -14.520 3.274 12.580 1.00 96.25 165 GLY A N 1
ATOM 1314 C CA . GLY A 1 165 ? -15.727 4.101 12.600 1.00 96.25 165 GLY A CA 1
ATOM 1315 C C . GLY A 1 165 ? -15.734 5.116 13.747 1.00 96.25 165 GLY A C 1
ATOM 1316 O O . GLY A 1 165 ? -16.013 6.294 13.521 1.00 96.25 165 GLY A O 1
ATOM 1317 N N . GLU A 1 166 ? -15.363 4.692 14.955 1.00 96.94 166 GLU A N 1
ATOM 1318 C CA . GLU A 1 166 ? -15.270 5.539 16.146 1.00 96.94 166 GLU A CA 1
ATOM 1319 C C . GLU A 1 166 ? -14.253 6.663 15.934 1.00 96.94 166 GLU A C 1
ATOM 1321 O O . GLU A 1 166 ? -14.600 7.838 16.081 1.00 96.94 166 GLU A O 1
ATOM 1326 N N . LEU A 1 167 ? -13.042 6.330 15.470 1.00 97.19 167 LEU A N 1
ATOM 1327 C CA . LEU A 1 167 ? -12.006 7.304 15.124 1.00 97.19 167 LEU A CA 1
ATOM 1328 C C . LEU A 1 167 ? -12.535 8.334 14.127 1.00 97.19 167 LEU A C 1
ATOM 1330 O O . LEU A 1 167 ? -12.414 9.537 14.366 1.00 97.19 167 LEU A O 1
ATOM 1334 N N . SER A 1 168 ? -13.157 7.898 13.030 1.00 95.19 168 SER A N 1
ATOM 1335 C CA . SER A 1 168 ? -13.723 8.813 12.034 1.00 95.19 168 SER A CA 1
ATOM 1336 C C . SER A 1 168 ? -14.872 9.667 12.589 1.00 95.19 168 SER A C 1
ATOM 1338 O O . SER A 1 168 ? -14.979 10.841 12.235 1.00 95.19 168 SER A O 1
ATOM 1340 N N . SER A 1 169 ? -15.677 9.144 13.518 1.00 95.19 169 SER A N 1
ATOM 1341 C CA . SER A 1 169 ? -16.783 9.875 14.153 1.00 95.19 169 SER A CA 1
ATOM 1342 C C . SER A 1 169 ? -16.332 10.974 15.123 1.00 95.19 169 SER A C 1
ATOM 1344 O O . SER A 1 169 ? -17.073 11.935 15.335 1.00 95.19 169 SER A O 1
ATOM 1346 N N . THR A 1 170 ? -15.103 10.898 15.658 1.00 94.38 170 THR A N 1
ATOM 1347 C CA . THR A 1 170 ? -14.573 11.913 16.591 1.00 94.38 170 THR A CA 1
ATOM 1348 C C . THR A 1 170 ? -14.516 13.320 15.993 1.00 94.38 170 THR A C 1
ATOM 1350 O O . THR A 1 170 ? -14.488 14.293 16.746 1.00 94.38 170 THR A O 1
ATOM 1353 N N . LYS A 1 171 ? -14.463 13.435 14.654 1.00 90.75 171 LYS A N 1
ATOM 1354 C CA . LYS A 1 171 ? -14.205 14.685 13.913 1.00 90.75 171 LYS A CA 1
ATOM 1355 C C . LYS A 1 171 ? -12.901 15.380 14.335 1.00 90.75 171 LYS A C 1
ATOM 1357 O O . LYS A 1 171 ? -12.755 16.591 14.192 1.00 90.75 171 LYS A O 1
ATOM 1362 N N . VAL A 1 172 ? -11.942 14.609 14.852 1.00 95.19 172 VAL A N 1
ATOM 1363 C CA . VAL A 1 172 ? -10.609 15.072 15.258 1.00 95.19 172 VAL A CA 1
ATOM 1364 C C . VAL A 1 172 ? -9.561 14.507 14.306 1.00 95.19 172 VAL A C 1
ATOM 1366 O O . VAL A 1 172 ? -9.651 13.356 13.893 1.00 95.19 172 VAL A O 1
ATOM 1369 N N . GLY A 1 173 ? -8.547 15.302 13.969 1.00 96.69 173 GLY A N 1
ATOM 1370 C CA . GLY A 1 173 ? -7.451 14.895 13.090 1.00 96.69 173 GLY A CA 1
ATOM 1371 C C . GLY A 1 173 ? -7.564 15.495 11.690 1.00 96.69 173 GLY A C 1
ATOM 1372 O O . GLY A 1 173 ? -8.119 16.580 11.515 1.00 96.69 173 GLY A O 1
ATOM 1373 N N . CYS A 1 174 ? -6.985 14.823 10.698 1.00 97.25 174 CYS A N 1
ATOM 1374 C CA . CYS A 1 174 ? -7.033 15.284 9.312 1.00 97.25 174 CYS A CA 1
ATOM 1375 C C . CYS A 1 174 ? -8.432 15.091 8.692 1.00 97.25 174 CYS A C 1
ATOM 1377 O O . CYS A 1 174 ? -9.052 14.037 8.824 1.00 97.25 174 CYS A O 1
ATOM 1379 N N . SER A 1 175 ? -8.913 16.114 7.988 1.00 95.62 175 SER A N 1
ATOM 1380 C CA . SER A 1 175 ? -10.197 16.171 7.292 1.00 95.62 175 SER A CA 1
ATOM 1381 C C . SER A 1 175 ? -10.049 16.981 6.006 1.00 95.62 175 SER A C 1
ATOM 1383 O O . SER A 1 175 ? -9.454 18.061 6.013 1.00 95.62 175 SER A O 1
ATOM 1385 N N . ILE A 1 176 ? -10.561 16.455 4.897 1.00 93.81 176 ILE A N 1
ATOM 1386 C CA . ILE A 1 176 ? -10.464 17.070 3.571 1.00 93.81 176 ILE A CA 1
ATOM 1387 C C . ILE A 1 176 ? -11.825 16.933 2.894 1.00 93.81 176 ILE A C 1
ATOM 1389 O O . ILE A 1 176 ? -12.368 15.836 2.836 1.00 93.81 176 ILE A O 1
ATOM 1393 N N . ASP A 1 177 ? -12.390 18.049 2.428 1.00 89.88 177 ASP A N 1
ATOM 1394 C CA . ASP A 1 177 ? -13.720 18.124 1.795 1.00 89.88 177 ASP A CA 1
ATOM 1395 C C . ASP A 1 177 ? -14.837 17.433 2.596 1.00 89.88 177 ASP A C 1
ATOM 1397 O O . ASP A 1 177 ? -15.713 16.773 2.047 1.00 89.88 177 ASP A O 1
ATOM 1401 N N . GLY A 1 178 ? -14.787 17.546 3.926 1.00 89.00 178 GLY A N 1
ATOM 1402 C CA . GLY A 1 178 ? -15.753 16.907 4.825 1.00 89.00 178 GLY A CA 1
ATOM 1403 C C . GLY A 1 178 ? -15.522 15.410 5.061 1.00 89.00 178 GLY A C 1
ATOM 1404 O O . GLY A 1 178 ? -16.191 14.825 5.911 1.00 89.00 178 GLY A O 1
ATOM 1405 N N . VAL A 1 179 ? -14.549 14.789 4.388 1.00 93.31 179 VAL A N 1
ATOM 1406 C CA . VAL A 1 179 ? -14.144 13.398 4.619 1.00 93.31 179 VAL A CA 1
ATOM 1407 C C . VAL A 1 179 ? -13.038 13.349 5.669 1.00 93.31 179 VAL A C 1
ATOM 1409 O O . VAL A 1 179 ? -11.987 13.977 5.530 1.00 93.31 179 VAL A O 1
ATOM 1412 N N . MET A 1 180 ? -13.258 12.581 6.736 1.00 95.31 180 MET A N 1
ATOM 1413 C CA . MET A 1 180 ? -12.248 12.350 7.770 1.00 95.31 180 MET A CA 1
ATOM 1414 C C . MET A 1 180 ? -11.186 11.365 7.272 1.00 95.31 180 MET A C 1
ATOM 1416 O O . MET A 1 180 ? -11.493 10.219 6.954 1.00 95.31 180 MET A O 1
ATOM 1420 N N . ILE A 1 181 ? -9.928 11.806 7.255 1.00 96.38 181 ILE A N 1
ATOM 1421 C CA . ILE A 1 181 ? -8.745 11.000 6.909 1.00 96.38 181 ILE A CA 1
ATOM 1422 C C . ILE A 1 181 ? -7.777 11.025 8.098 1.00 96.38 181 ILE A C 1
ATOM 1424 O O . ILE A 1 181 ? -6.588 11.310 7.978 1.00 96.38 181 ILE A O 1
ATOM 1428 N N . ASN A 1 182 ? -8.320 10.795 9.290 1.00 96.50 182 ASN A N 1
ATOM 1429 C CA . ASN A 1 182 ? -7.571 10.776 10.543 1.00 96.50 182 ASN A CA 1
ATOM 1430 C C . ASN A 1 182 ? -7.004 9.393 10.884 1.00 96.50 182 ASN A C 1
ATOM 1432 O O . ASN A 1 182 ? -6.195 9.279 11.801 1.00 96.50 182 ASN A O 1
ATOM 1436 N N . ASN A 1 183 ? -7.416 8.356 10.154 1.00 96.69 183 ASN A N 1
ATOM 1437 C CA . ASN A 1 183 ? -6.887 7.009 10.261 1.00 96.69 183 ASN A CA 1
ATOM 1438 C C . ASN A 1 183 ? -6.832 6.348 8.875 1.00 96.69 183 ASN A C 1
ATOM 1440 O O . ASN A 1 183 ? -7.746 6.500 8.064 1.00 96.69 183 ASN A O 1
ATOM 1444 N N . ILE A 1 184 ? -5.747 5.626 8.605 1.00 97.56 184 ILE A N 1
ATOM 1445 C CA . ILE A 1 184 ? -5.590 4.772 7.425 1.00 97.56 184 ILE A CA 1
ATOM 1446 C C . ILE A 1 184 ? -5.138 3.410 7.938 1.00 97.56 184 ILE A C 1
ATOM 1448 O O . ILE A 1 184 ? -4.054 3.277 8.509 1.00 97.56 184 ILE A O 1
ATOM 1452 N N . SER A 1 185 ? -5.988 2.405 7.758 1.00 96.56 185 SER A N 1
ATOM 1453 C CA . SER A 1 185 ? -5.775 1.059 8.284 1.00 96.56 185 SER A CA 1
ATOM 1454 C C . SER A 1 185 ? -5.550 0.075 7.149 1.00 96.56 185 SER A C 1
ATOM 1456 O O . SER A 1 185 ? -6.272 0.077 6.153 1.00 96.56 185 SER A O 1
ATOM 1458 N N . TYR A 1 186 ? -4.567 -0.799 7.307 1.00 96.19 186 TYR A N 1
ATOM 1459 C CA . TYR A 1 186 ? -4.326 -1.935 6.438 1.00 96.19 186 TYR A CA 1
ATOM 1460 C C . TYR A 1 186 ? -4.184 -3.175 7.314 1.00 96.19 186 TYR A C 1
ATOM 1462 O O . TYR A 1 186 ? -3.092 -3.529 7.747 1.00 96.19 186 TYR A O 1
ATOM 1470 N N . ALA A 1 187 ? -5.317 -3.823 7.585 1.00 91.62 187 ALA A N 1
ATOM 1471 C CA . ALA A 1 187 ? -5.399 -4.873 8.592 1.00 91.62 187 ALA A CA 1
ATOM 1472 C C . ALA A 1 187 ? -4.906 -4.382 9.964 1.00 91.62 187 ALA A C 1
ATOM 1474 O O . ALA A 1 187 ? -5.555 -3.514 10.544 1.00 91.62 187 ALA A O 1
ATOM 1475 N N . ASP A 1 188 ? -3.824 -4.961 10.494 1.00 90.94 188 ASP A N 1
ATOM 1476 C CA . ASP A 1 188 ? -3.232 -4.632 11.792 1.00 90.94 188 ASP A CA 1
ATOM 1477 C C . ASP A 1 188 ? -2.315 -3.402 11.766 1.00 90.94 188 ASP A C 1
ATOM 1479 O O . ASP A 1 188 ? -2.104 -2.798 12.817 1.00 90.94 188 ASP A O 1
ATOM 1483 N N . ASP A 1 189 ? -1.828 -3.001 10.588 1.00 94.38 189 ASP A N 1
ATOM 1484 C CA . ASP A 1 189 ? -1.045 -1.779 10.409 1.00 94.38 189 ASP A CA 1
ATOM 1485 C C . ASP A 1 189 ? -1.984 -0.565 10.318 1.00 94.38 189 ASP A C 1
ATOM 1487 O O . ASP A 1 189 ? -2.718 -0.401 9.339 1.00 94.38 189 ASP A O 1
ATOM 1491 N N . MET A 1 190 ? -1.944 0.329 11.306 1.00 96.44 190 MET A N 1
ATOM 1492 C CA . MET A 1 190 ? -2.748 1.558 11.320 1.00 96.44 190 MET A CA 1
ATOM 1493 C C . MET A 1 190 ? -1.851 2.789 11.412 1.00 96.44 190 MET A C 1
ATOM 1495 O O . MET A 1 190 ?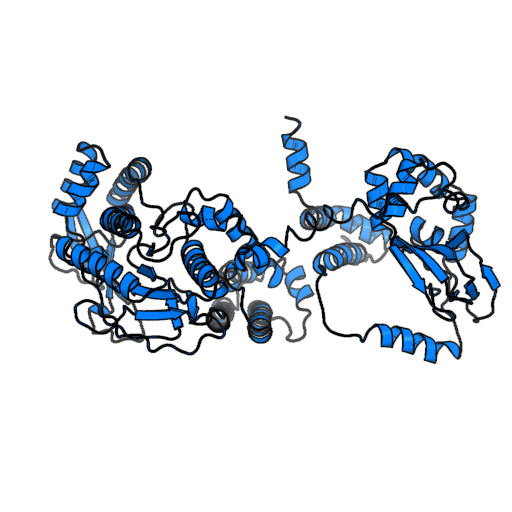 -0.888 2.812 12.173 1.00 96.44 190 MET A O 1
ATOM 1499 N N . VAL A 1 191 ? -2.186 3.842 10.668 1.00 98.12 191 VAL A N 1
ATOM 1500 C CA . VAL A 1 191 ? -1.599 5.172 10.864 1.00 98.12 191 VAL A CA 1
ATOM 1501 C C . VAL A 1 191 ? -2.679 6.172 11.251 1.00 98.12 191 VAL A C 1
ATOM 1503 O O . VAL A 1 191 ? -3.690 6.299 10.560 1.00 98.12 191 VAL A O 1
ATOM 1506 N N . LEU A 1 192 ? -2.457 6.883 12.355 1.00 98.44 192 LEU A N 1
ATOM 1507 C CA . LEU A 1 192 ? -3.279 8.010 12.790 1.00 98.44 192 LEU A CA 1
ATOM 1508 C C . LEU A 1 192 ? -2.687 9.315 12.270 1.00 98.44 192 LEU A C 1
ATOM 1510 O O . LEU A 1 192 ? -1.473 9.491 12.324 1.00 98.44 192 LEU A O 1
ATOM 1514 N N . LEU A 1 193 ? -3.532 10.235 11.809 1.00 98.38 193 LEU A N 1
ATOM 1515 C CA . LEU A 1 193 ? -3.132 11.509 11.213 1.00 98.38 193 LEU A CA 1
ATOM 1516 C C . LEU A 1 193 ? -3.860 12.677 11.869 1.00 98.38 193 LEU A C 1
ATOM 1518 O O . LEU A 1 193 ? -5.092 12.741 11.889 1.00 98.38 193 LEU A O 1
ATOM 1522 N N . SER A 1 194 ? -3.089 13.642 12.364 1.00 97.81 194 SER A N 1
ATOM 1523 C CA . SER A 1 194 ? -3.637 14.860 12.954 1.00 97.81 194 SER A CA 1
ATOM 1524 C C . SER A 1 194 ? -2.776 16.086 12.646 1.00 97.81 194 SER A C 1
ATOM 1526 O O . SER A 1 194 ? -1.550 15.995 12.699 1.00 97.81 194 SER A O 1
ATOM 1528 N N . PRO A 1 195 ? -3.380 17.264 12.395 1.00 96.06 195 PRO A N 1
ATOM 1529 C CA . PRO A 1 195 ? -2.647 18.522 12.272 1.00 96.06 195 PRO A CA 1
ATOM 1530 C C . PRO A 1 195 ? -2.205 19.102 13.629 1.00 96.06 195 PRO A C 1
ATOM 1532 O O . PRO A 1 195 ? -1.502 20.109 13.678 1.00 96.06 195 PRO A O 1
ATOM 1535 N N . SER A 1 196 ? -2.620 18.496 14.749 1.00 95.00 196 SER A N 1
ATOM 1536 C CA . SER A 1 196 ? -2.225 18.905 16.102 1.00 95.00 196 SER A CA 1
ATOM 1537 C C . SER A 1 196 ? -1.874 17.711 16.991 1.00 95.00 196 SER A C 1
ATOM 1539 O O . SER A 1 196 ? -2.484 16.644 16.885 1.00 95.00 196 SER A O 1
ATOM 1541 N N . ILE A 1 197 ? -0.927 17.908 17.912 1.00 94.69 197 ILE A N 1
ATOM 1542 C CA . ILE A 1 197 ? -0.548 16.888 18.902 1.00 94.69 197 ILE A CA 1
ATOM 1543 C C . ILE A 1 197 ? -1.720 16.553 19.823 1.00 94.69 197 ILE A C 1
ATOM 1545 O O . ILE A 1 197 ? -2.005 15.381 20.013 1.00 94.69 197 ILE A O 1
ATOM 1549 N N . ASN A 1 198 ? -2.470 17.550 20.304 1.00 95.31 198 ASN A N 1
ATOM 1550 C CA . ASN A 1 198 ? -3.648 17.300 21.140 1.00 95.31 198 ASN A CA 1
ATOM 1551 C C . ASN A 1 198 ? -4.701 16.440 20.417 1.00 95.31 198 ASN A C 1
ATOM 1553 O O . ASN A 1 198 ? -5.279 15.525 21.001 1.00 95.31 198 ASN A O 1
ATOM 1557 N N . GLY A 1 199 ? -4.917 16.698 19.121 1.00 96.94 199 GLY A N 1
ATOM 1558 C CA . GLY A 1 199 ? -5.781 15.859 18.297 1.00 96.94 199 GLY A CA 1
ATOM 1559 C C . GLY A 1 199 ? -5.251 14.430 18.168 1.00 96.94 199 GLY A C 1
ATOM 1560 O O . GLY A 1 199 ? -6.023 13.488 18.302 1.00 96.94 199 GLY A O 1
ATOM 1561 N N . LEU A 1 200 ? -3.937 14.262 17.982 1.00 97.50 200 LEU A N 1
ATOM 1562 C CA . LEU A 1 200 ? -3.307 12.943 17.902 1.00 97.50 200 LEU A CA 1
ATOM 1563 C C . LEU A 1 200 ? -3.441 12.170 19.220 1.00 97.50 200 LEU A C 1
ATOM 1565 O O . LEU A 1 200 ? -3.827 11.007 19.195 1.00 97.50 200 LEU A O 1
ATOM 1569 N N . THR A 1 201 ? -3.195 12.817 20.362 1.00 96.94 201 THR A N 1
ATOM 1570 C CA . THR A 1 201 ? -3.340 12.214 21.695 1.00 96.94 201 THR A CA 1
ATOM 1571 C C . THR A 1 201 ? -4.774 11.755 21.952 1.00 96.94 201 THR A C 1
ATOM 1573 O O . THR A 1 201 ? -4.986 10.674 22.490 1.00 96.94 201 THR A O 1
ATOM 1576 N N . ARG A 1 202 ? -5.779 12.522 21.508 1.00 97.25 202 ARG A N 1
ATOM 1577 C CA . ARG A 1 202 ? -7.183 12.104 21.614 1.00 97.25 202 ARG A CA 1
ATOM 1578 C C . ARG A 1 202 ? -7.498 10.879 20.749 1.00 97.25 202 ARG A C 1
ATOM 1580 O O . ARG A 1 202 ? -8.239 10.012 21.196 1.00 97.25 202 ARG A O 1
ATOM 1587 N N . LEU A 1 203 ? -6.939 10.793 19.538 1.00 98.25 203 LEU A N 1
ATOM 1588 C CA . LEU A 1 203 ? -7.087 9.604 18.686 1.00 98.25 203 LEU A CA 1
ATOM 1589 C C . LEU A 1 203 ? -6.386 8.382 19.300 1.00 98.25 203 LEU A C 1
ATOM 1591 O O . LEU A 1 203 ? -6.932 7.284 19.262 1.00 98.25 203 LEU A O 1
ATOM 1595 N N . LEU A 1 204 ? -5.212 8.573 19.909 1.00 97.94 204 LEU A N 1
ATOM 1596 C CA . LEU A 1 204 ? -4.502 7.514 20.630 1.00 97.94 204 LEU A CA 1
ATOM 1597 C C . LEU A 1 204 ? -5.310 6.992 21.819 1.00 97.94 204 LEU A C 1
ATOM 1599 O O . LEU A 1 204 ? -5.426 5.781 21.962 1.00 97.94 204 LEU A O 1
ATOM 1603 N N . ALA A 1 205 ? -5.941 7.873 22.598 1.00 97.38 205 ALA A N 1
ATOM 1604 C CA . ALA A 1 205 ? -6.788 7.470 23.720 1.00 97.38 205 ALA A CA 1
ATOM 1605 C C . ALA A 1 205 ? -7.974 6.587 23.281 1.00 97.38 205 ALA A C 1
ATOM 1607 O O . ALA A 1 205 ? -8.299 5.608 23.951 1.00 97.38 205 ALA A O 1
ATOM 1608 N N . VAL A 1 206 ? -8.588 6.887 22.128 1.00 98.06 206 VAL A N 1
ATOM 1609 C CA . VAL A 1 206 ? -9.631 6.031 21.525 1.00 98.06 206 VAL A CA 1
ATOM 1610 C C . VAL A 1 206 ? -9.057 4.658 21.170 1.00 98.06 206 VAL A C 1
ATOM 1612 O O . VAL A 1 206 ? -9.623 3.631 21.535 1.00 98.06 206 VAL A O 1
ATOM 1615 N N . CYS A 1 207 ? -7.893 4.625 20.516 1.00 97.69 207 CYS A N 1
ATOM 1616 C CA . CYS A 1 207 ? -7.206 3.377 20.195 1.00 97.69 207 CYS A CA 1
ATOM 1617 C C . CYS A 1 207 ? -6.875 2.546 21.444 1.00 97.69 207 CYS A C 1
ATOM 1619 O O . CYS A 1 207 ? -7.045 1.328 21.412 1.00 97.69 207 CYS A O 1
ATOM 1621 N N . GLU A 1 208 ? -6.393 3.172 22.519 1.00 97.06 208 GLU A N 1
ATOM 1622 C CA . GLU A 1 208 ? -6.047 2.516 23.785 1.00 97.06 208 GLU A CA 1
ATOM 1623 C C . GLU A 1 208 ? -7.276 1.926 24.474 1.00 97.06 208 GLU A C 1
ATOM 1625 O O . GLU A 1 208 ? -7.271 0.740 24.803 1.00 97.06 208 GLU A O 1
ATOM 1630 N N . SER A 1 209 ? -8.346 2.715 24.612 1.00 97.50 209 SER A N 1
ATOM 1631 C CA . SER A 1 209 ? -9.608 2.262 25.206 1.00 97.50 209 SER A CA 1
ATOM 1632 C C . SER A 1 209 ? -10.223 1.106 24.412 1.00 97.50 209 SER A C 1
ATOM 1634 O O . SER A 1 209 ? -10.651 0.094 24.979 1.00 97.50 209 SER A O 1
ATOM 1636 N N . TYR A 1 210 ? -10.195 1.194 23.079 1.00 97.62 210 TYR A N 1
ATOM 1637 C CA . TYR A 1 210 ? -10.644 0.103 22.224 1.00 97.62 210 TYR A CA 1
ATOM 1638 C C . TYR A 1 210 ? -9.777 -1.145 22.398 1.00 97.62 210 TYR A C 1
ATOM 1640 O O . TYR A 1 210 ? -10.296 -2.254 22.500 1.00 97.62 210 TYR A O 1
ATOM 1648 N N . ALA A 1 211 ? -8.452 -0.986 22.448 1.00 96.69 211 ALA A N 1
ATOM 1649 C CA . ALA A 1 211 ? -7.551 -2.118 22.596 1.00 96.69 211 ALA A CA 1
ATOM 1650 C C . ALA A 1 211 ? -7.761 -2.849 23.928 1.00 96.69 211 ALA A C 1
ATOM 1652 O O . ALA A 1 211 ? -7.797 -4.079 23.932 1.00 96.69 211 ALA A O 1
ATOM 1653 N N . GLU A 1 212 ? -7.959 -2.113 25.022 1.00 95.88 212 GLU A N 1
ATOM 1654 C CA . GLU A 1 212 ? -8.251 -2.672 26.343 1.00 95.88 212 GLU A CA 1
ATOM 1655 C C . GLU A 1 212 ? -9.568 -3.460 26.348 1.00 95.88 212 GLU A C 1
ATOM 1657 O O . GLU A 1 212 ? -9.585 -4.640 26.699 1.00 95.88 212 GLU A O 1
ATOM 1662 N N . THR A 1 213 ? -10.652 -2.850 25.862 1.00 96.94 213 THR A N 1
ATOM 1663 C CA . THR A 1 213 ? -11.984 -3.483 25.816 1.00 96.94 213 THR A CA 1
ATOM 1664 C C . THR A 1 213 ? -12.055 -4.685 24.869 1.00 96.94 213 THR A C 1
ATOM 1666 O O . THR A 1 213 ? -12.842 -5.601 25.094 1.00 96.94 213 THR A O 1
ATOM 1669 N N . HIS A 1 214 ? -11.215 -4.718 23.831 1.00 96.44 214 HIS A N 1
ATOM 1670 C CA . HIS A 1 214 ? -11.196 -5.775 22.817 1.00 96.44 214 HIS A CA 1
ATOM 1671 C C . HIS A 1 214 ? -10.041 -6.776 22.997 1.00 96.44 214 HIS A C 1
ATOM 1673 O O . HIS A 1 214 ? -9.760 -7.557 22.084 1.00 96.44 214 HIS A O 1
ATOM 1679 N N . GLY A 1 215 ? -9.334 -6.770 24.132 1.00 95.31 215 GLY A N 1
ATOM 1680 C CA . GLY A 1 215 ? -8.237 -7.713 24.407 1.00 95.31 215 GLY A CA 1
ATOM 1681 C C . GLY A 1 215 ? -7.032 -7.598 23.456 1.00 95.31 215 GLY A C 1
ATOM 1682 O O . GLY A 1 215 ? -6.186 -8.499 23.376 1.00 95.31 215 GLY A O 1
ATOM 1683 N N . LEU A 1 216 ? -6.932 -6.490 22.723 1.00 95.88 216 LEU A N 1
ATOM 1684 C CA . LEU A 1 216 ? -5.811 -6.179 21.846 1.00 95.88 216 LEU A CA 1
ATOM 1685 C C . LEU A 1 216 ? -4.679 -5.531 22.650 1.00 95.88 216 LEU A C 1
ATOM 1687 O O . LEU A 1 216 ? -4.828 -5.130 23.801 1.00 95.88 216 LEU A O 1
ATOM 1691 N N . ARG A 1 217 ? -3.491 -5.453 22.051 1.00 95.31 217 ARG A N 1
ATOM 1692 C CA . ARG A 1 217 ? -2.339 -4.813 22.691 1.00 95.31 217 ARG A CA 1
ATOM 1693 C C . ARG A 1 217 ? -1.440 -4.184 21.646 1.00 95.31 217 ARG A C 1
ATOM 1695 O O . ARG A 1 217 ? -0.976 -4.891 20.753 1.00 95.31 217 ARG A O 1
ATOM 1702 N N . TYR A 1 218 ? -1.131 -2.902 21.797 1.00 96.25 218 TYR A N 1
ATOM 1703 C CA . TYR A 1 218 ? -0.134 -2.244 20.960 1.00 96.25 218 TYR A CA 1
ATOM 1704 C C . TYR A 1 218 ? 1.290 -2.601 21.382 1.00 96.25 218 TYR A C 1
ATOM 1706 O O . TYR A 1 218 ? 1.595 -2.822 22.556 1.00 96.25 218 TYR A O 1
ATOM 1714 N N . ASN A 1 219 ? 2.174 -2.670 20.396 1.00 94.69 219 ASN A N 1
ATOM 1715 C CA . ASN A 1 219 ? 3.604 -2.786 20.582 1.00 94.69 219 ASN A CA 1
ATOM 1716 C C . ASN A 1 219 ? 4.220 -1.388 20.651 1.00 94.69 219 ASN A C 1
ATOM 1718 O O . ASN A 1 219 ? 4.520 -0.780 19.624 1.00 94.69 219 ASN A O 1
ATOM 1722 N N . THR A 1 220 ? 4.446 -0.889 21.861 1.00 93.62 220 THR A N 1
ATOM 1723 C CA . THR A 1 220 ? 5.004 0.454 22.081 1.00 93.62 220 THR A CA 1
ATOM 1724 C C . THR A 1 220 ? 6.409 0.629 21.504 1.00 93.62 220 THR A C 1
ATOM 1726 O O . THR A 1 220 ? 6.772 1.736 21.141 1.00 93.62 220 THR A O 1
ATOM 1729 N N . LYS A 1 221 ? 7.189 -0.454 21.352 1.00 91.56 221 LYS A N 1
ATOM 1730 C CA . LYS A 1 221 ? 8.541 -0.398 20.765 1.00 91.56 221 LYS A CA 1
ATOM 1731 C C . LYS A 1 221 ? 8.545 -0.294 19.242 1.00 91.56 221 LYS A C 1
ATOM 1733 O O . LYS A 1 221 ? 9.530 0.161 18.678 1.00 91.56 221 LYS A O 1
ATOM 1738 N N . LYS A 1 222 ? 7.504 -0.804 18.582 1.00 92.38 222 LYS A N 1
ATOM 1739 C CA . LYS A 1 222 ? 7.371 -0.767 17.117 1.00 92.38 222 LYS A CA 1
ATOM 1740 C C . LYS A 1 222 ? 6.451 0.342 16.625 1.00 92.38 222 LYS A C 1
ATOM 1742 O O . LYS A 1 222 ? 6.459 0.642 15.438 1.00 92.38 222 LYS A O 1
ATOM 1747 N N . SER A 1 223 ? 5.637 0.889 17.521 1.00 96.69 223 SER A N 1
ATOM 1748 C CA . SER A 1 223 ? 4.805 2.043 17.223 1.00 96.69 223 SER A CA 1
ATOM 1749 C C . SER A 1 223 ? 5.675 3.293 17.291 1.00 96.69 223 SER A C 1
ATOM 1751 O O . SER A 1 223 ? 6.422 3.472 18.251 1.00 96.69 223 SER A O 1
ATOM 1753 N N . GLU A 1 224 ? 5.604 4.141 16.273 1.00 97.38 224 GLU A N 1
ATOM 1754 C CA . GLU A 1 224 ? 6.518 5.276 16.112 1.00 97.38 224 GLU A CA 1
ATOM 1755 C C . GLU A 1 224 ? 5.773 6.537 15.667 1.00 97.38 224 GLU A C 1
ATOM 1757 O O . GLU A 1 224 ? 4.743 6.481 14.986 1.00 97.38 224 GLU A O 1
ATOM 1762 N N . LEU A 1 225 ? 6.318 7.692 16.050 1.00 97.69 225 LEU A N 1
ATOM 1763 C CA . LEU A 1 225 ? 5.818 9.014 15.690 1.00 97.69 225 LEU A CA 1
ATOM 1764 C C . LEU A 1 225 ? 6.677 9.615 14.571 1.00 97.69 225 LEU A C 1
ATOM 1766 O O . LEU A 1 225 ? 7.873 9.849 14.748 1.00 97.69 225 LEU A O 1
ATOM 1770 N N . LEU A 1 226 ? 6.053 9.960 13.448 1.00 97.31 226 LEU A N 1
ATOM 1771 C CA . LEU A 1 226 ? 6.669 10.712 12.355 1.00 97.31 226 LEU A CA 1
ATOM 1772 C C . LEU A 1 226 ? 6.007 12.087 12.244 1.00 97.31 226 LEU A C 1
ATOM 1774 O O . LEU A 1 226 ? 4.781 12.212 12.246 1.00 97.31 226 LEU A O 1
ATOM 1778 N N . VAL A 1 227 ? 6.820 13.138 12.145 1.00 95.94 227 VAL A N 1
ATOM 1779 C CA . VAL A 1 227 ? 6.328 14.521 12.101 1.00 95.94 227 VAL A CA 1
ATOM 1780 C C . VAL A 1 227 ? 6.658 15.151 10.761 1.00 95.94 227 VAL A C 1
ATOM 1782 O O . VAL A 1 227 ? 7.813 15.452 10.479 1.00 95.94 227 VAL A O 1
ATOM 1785 N N . PHE A 1 228 ? 5.628 15.430 9.972 1.00 95.12 228 PHE A N 1
ATOM 1786 C CA . PHE A 1 228 ? 5.749 16.133 8.704 1.00 95.12 228 PHE A CA 1
ATOM 1787 C C . PHE A 1 228 ? 5.663 17.636 8.941 1.00 95.12 228 PHE A C 1
ATOM 1789 O O . PHE A 1 228 ? 4.602 18.184 9.254 1.00 95.12 228 PHE A O 1
ATOM 1796 N N . GLN A 1 229 ? 6.800 18.313 8.822 1.00 89.56 229 GLN A N 1
ATOM 1797 C CA . GLN A 1 229 ? 6.880 19.755 9.024 1.00 89.56 229 GLN A CA 1
ATOM 1798 C C . GLN A 1 229 ? 6.452 20.506 7.764 1.00 89.56 229 GLN A C 1
ATOM 1800 O O . GLN A 1 229 ? 6.784 20.127 6.642 1.00 89.56 229 GLN A O 1
ATOM 1805 N N . ALA A 1 230 ? 5.750 21.621 7.949 1.00 83.12 230 ALA A N 1
ATOM 1806 C CA . ALA A 1 230 ? 5.469 22.527 6.847 1.00 83.12 230 ALA A CA 1
ATOM 1807 C C . ALA A 1 230 ? 6.728 23.336 6.462 1.00 83.12 230 ALA A C 1
ATOM 1809 O O . ALA A 1 230 ? 7.453 23.804 7.348 1.00 83.12 230 ALA A O 1
ATOM 1810 N N . PRO A 1 231 ? 6.981 23.573 5.160 1.00 75.00 231 PRO A N 1
ATOM 1811 C CA . PRO A 1 231 ? 8.150 24.329 4.719 1.00 75.00 231 PRO A CA 1
ATOM 1812 C C . PRO A 1 231 ? 8.145 25.764 5.260 1.00 75.00 231 PRO A C 1
ATOM 1814 O O . PRO A 1 231 ? 7.116 26.447 5.188 1.00 75.00 231 PRO A O 1
ATOM 1817 N N . ASN A 1 232 ? 9.315 26.244 5.689 1.00 71.06 232 ASN A N 1
ATOM 1818 C CA . ASN A 1 232 ? 9.568 27.603 6.195 1.00 71.06 232 ASN A CA 1
ATOM 1819 C C . ASN A 1 232 ? 8.878 27.950 7.527 1.00 71.06 232 ASN A C 1
ATOM 1821 O O . ASN A 1 232 ? 8.733 29.125 7.856 1.00 71.06 232 ASN A O 1
ATOM 1825 N N . ILE A 1 233 ? 8.482 26.948 8.317 1.00 72.00 233 ILE A N 1
ATOM 1826 C CA . ILE A 1 233 ? 8.050 27.145 9.706 1.00 72.00 233 ILE A CA 1
ATOM 1827 C C . ILE A 1 233 ? 9.220 26.807 10.632 1.00 72.00 233 ILE A C 1
ATOM 1829 O O . ILE A 1 233 ? 9.869 25.773 10.468 1.00 72.00 233 ILE A O 1
ATOM 1833 N N . LYS A 1 234 ? 9.507 27.679 11.611 1.00 68.56 234 LYS A N 1
ATOM 1834 C CA . LYS A 1 234 ? 10.501 27.385 12.656 1.00 68.56 234 LYS A CA 1
ATOM 1835 C C . LYS A 1 234 ? 10.142 26.052 13.312 1.00 68.56 234 LYS A C 1
ATOM 1837 O O . LYS A 1 234 ? 8.985 25.866 13.689 1.00 68.56 234 LYS A O 1
ATOM 1842 N N . LYS A 1 235 ? 11.122 25.150 13.462 1.00 67.06 235 LYS A N 1
ATOM 1843 C CA . LYS A 1 235 ? 10.931 23.867 14.154 1.00 67.06 235 LYS A CA 1
ATOM 1844 C C . LYS A 1 235 ? 10.324 24.146 15.529 1.00 67.06 235 LYS A C 1
ATOM 1846 O O . LYS A 1 235 ? 11.002 24.661 16.414 1.00 67.06 235 LYS A O 1
ATOM 1851 N N . ARG A 1 236 ? 9.030 23.863 15.683 1.00 68.31 236 ARG A N 1
ATOM 1852 C CA . ARG A 1 236 ? 8.359 23.949 16.979 1.00 68.31 236 ARG A CA 1
ATOM 1853 C C . ARG A 1 236 ? 8.842 22.794 17.844 1.00 68.31 236 ARG A C 1
ATOM 1855 O O . ARG A 1 236 ? 9.055 21.691 17.334 1.00 68.31 236 ARG A O 1
ATOM 1862 N N . LEU A 1 237 ? 8.986 23.053 19.142 1.00 80.19 237 LEU A N 1
ATOM 1863 C CA . LEU A 1 237 ? 9.110 21.985 20.123 1.00 80.19 237 LEU A CA 1
ATOM 1864 C C . LEU A 1 237 ? 7.868 21.099 19.986 1.00 80.19 237 LEU A C 1
ATOM 1866 O O . LEU A 1 237 ? 6.742 21.593 20.059 1.00 80.19 237 LEU A O 1
ATOM 1870 N N . VAL A 1 238 ? 8.081 19.820 19.693 1.00 85.31 238 VAL A N 1
ATOM 1871 C CA . VAL A 1 238 ? 7.004 18.833 19.609 1.00 85.31 238 VAL A CA 1
ATOM 1872 C C . VAL A 1 238 ? 6.920 18.185 20.988 1.00 85.31 238 VAL A C 1
ATOM 1874 O O . VAL A 1 238 ? 7.920 17.595 21.394 1.00 85.31 238 VAL A O 1
ATOM 1877 N N . PRO A 1 239 ? 5.799 18.324 21.717 1.00 89.75 239 PRO A N 1
ATOM 1878 C CA . PRO A 1 239 ? 5.611 17.643 22.992 1.00 89.75 239 PRO A CA 1
ATOM 1879 C C . PRO A 1 239 ? 5.729 16.124 22.849 1.00 89.75 239 PRO A C 1
ATOM 1881 O O . PRO A 1 239 ? 5.388 15.574 21.798 1.00 89.75 239 PRO A O 1
ATOM 1884 N N . SER A 1 240 ? 6.164 15.465 23.920 1.00 92.38 240 SER A N 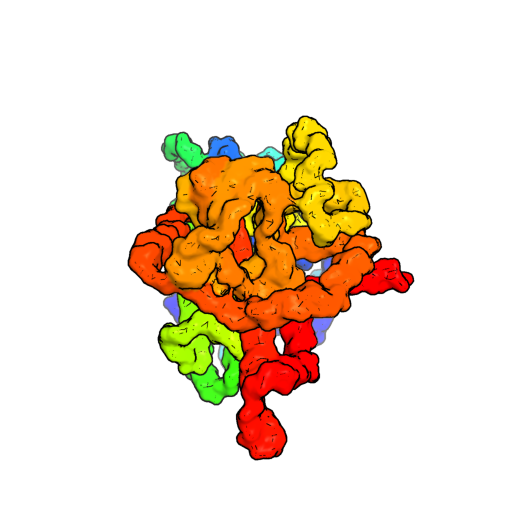1
ATOM 1885 C CA . SER A 1 240 ? 6.174 14.007 24.032 1.00 92.38 240 SER A CA 1
ATOM 1886 C C . SER A 1 240 ? 4.764 13.438 23.854 1.00 92.38 240 SER A C 1
ATOM 1888 O O . SER A 1 240 ? 3.788 13.975 24.384 1.00 92.38 240 SER A O 1
ATOM 1890 N N . VAL A 1 241 ? 4.661 12.354 23.088 1.00 95.50 241 VAL A N 1
ATOM 1891 C CA . VAL A 1 241 ? 3.411 11.625 22.835 1.00 95.50 241 VAL A CA 1
ATOM 1892 C C . VAL A 1 241 ? 3.555 10.239 23.439 1.00 95.50 241 VAL A C 1
ATOM 1894 O O . VAL A 1 241 ? 4.582 9.594 23.243 1.00 95.50 241 VAL A O 1
ATOM 1897 N N . TYR A 1 242 ? 2.536 9.782 24.158 1.00 95.81 242 TYR A N 1
ATOM 1898 C CA . TYR A 1 242 ? 2.572 8.523 24.895 1.00 95.81 242 TYR A CA 1
ATOM 1899 C C . TYR A 1 242 ? 1.588 7.511 24.304 1.00 95.81 242 TYR A C 1
ATOM 1901 O O . TYR A 1 242 ? 0.529 7.892 23.809 1.00 95.81 242 TYR A O 1
ATOM 1909 N N . LEU A 1 243 ? 1.955 6.232 24.376 1.00 95.56 243 LEU A N 1
ATOM 1910 C CA . LEU A 1 243 ? 1.116 5.077 24.066 1.00 95.56 243 LEU A CA 1
ATOM 1911 C C . LEU A 1 243 ? 1.328 4.017 25.154 1.00 95.56 243 LEU A C 1
ATOM 1913 O O . LEU A 1 243 ? 2.450 3.564 25.380 1.00 95.56 243 LEU A O 1
ATOM 1917 N N . GLY A 1 244 ? 0.268 3.628 25.854 1.00 90.00 244 GLY A N 1
ATOM 1918 C CA . GLY A 1 244 ? 0.309 2.725 27.002 1.00 90.00 244 GLY A CA 1
ATOM 1919 C C . GLY A 1 244 ? 1.218 3.237 28.121 1.00 90.00 244 GLY A C 1
ATOM 1920 O O . GLY A 1 244 ? 1.937 2.447 28.728 1.00 90.00 244 GLY A O 1
ATOM 1921 N N . GLY A 1 245 ? 1.268 4.559 28.324 1.00 91.81 245 GLY A N 1
ATOM 1922 C CA . GLY A 1 245 ? 2.165 5.219 29.282 1.00 91.81 245 GLY A CA 1
ATOM 1923 C C . GLY A 1 245 ? 3.643 5.281 28.864 1.00 91.81 245 GLY A C 1
ATOM 1924 O O . GLY A 1 245 ? 4.459 5.807 29.615 1.00 91.81 245 GLY A O 1
ATOM 1925 N N . VAL A 1 246 ? 4.007 4.779 27.680 1.00 95.50 246 VAL A N 1
ATOM 1926 C CA . VAL A 1 246 ? 5.381 4.808 27.151 1.00 95.50 246 VAL A CA 1
ATOM 1927 C C . VAL A 1 246 ? 5.504 5.909 26.103 1.00 95.50 246 VAL A C 1
ATOM 1929 O O . VAL A 1 246 ? 4.664 6.001 25.211 1.00 95.50 246 VAL A O 1
ATOM 1932 N N . GLU A 1 247 ? 6.543 6.739 26.195 1.00 96.38 247 GLU A N 1
ATOM 1933 C CA . GLU A 1 247 ? 6.821 7.761 25.181 1.00 96.38 247 GLU A CA 1
ATOM 1934 C C . GLU A 1 247 ? 7.155 7.102 23.834 1.00 96.38 247 GLU A C 1
ATOM 1936 O O . GLU A 1 247 ? 8.003 6.211 23.751 1.00 96.38 247 GLU A O 1
ATOM 1941 N N . LEU A 1 248 ? 6.470 7.532 22.776 1.00 96.50 248 LEU A N 1
ATOM 1942 C CA . LEU A 1 248 ? 6.685 7.034 21.424 1.00 96.50 248 LEU A CA 1
ATOM 1943 C C . LEU A 1 248 ? 8.004 7.549 20.855 1.00 96.50 248 LEU A C 1
ATOM 1945 O O . LEU A 1 248 ? 8.304 8.744 20.910 1.00 96.50 248 LEU A O 1
ATOM 1949 N N . ASN A 1 249 ? 8.754 6.649 20.218 1.00 96.00 249 ASN A N 1
ATOM 1950 C CA . ASN A 1 249 ? 9.974 7.020 19.519 1.00 96.00 249 ASN A CA 1
ATOM 1951 C C . ASN A 1 249 ? 9.649 7.936 18.332 1.00 96.00 249 ASN A C 1
ATOM 1953 O O . ASN A 1 249 ? 8.829 7.593 17.475 1.00 96.00 249 ASN A O 1
ATOM 1957 N N . ARG A 1 250 ? 10.308 9.096 18.267 1.00 95.62 250 ARG A N 1
ATOM 1958 C CA . ARG A 1 250 ? 10.180 10.018 17.139 1.00 95.62 250 ARG A CA 1
ATOM 1959 C C . ARG A 1 250 ? 11.222 9.692 16.076 1.00 95.62 250 ARG A C 1
ATOM 1961 O O . ARG A 1 250 ? 12.419 9.784 16.333 1.00 95.62 250 ARG A O 1
ATOM 1968 N N . VAL A 1 251 ? 10.762 9.428 14.859 1.00 96.12 251 VAL A N 1
ATOM 1969 C CA . VAL A 1 251 ? 11.612 9.081 13.712 1.00 96.12 251 VAL A CA 1
ATOM 1970 C C . VAL A 1 251 ? 11.529 10.123 12.597 1.00 96.12 251 VAL A C 1
ATOM 1972 O O . VAL A 1 251 ? 10.600 10.930 12.547 1.00 96.12 251 VAL A O 1
ATOM 1975 N N . THR A 1 252 ? 12.520 10.121 11.704 1.00 95.69 252 THR A N 1
ATOM 1976 C CA . THR A 1 252 ? 12.560 10.953 10.482 1.00 95.69 252 THR A CA 1
ATOM 1977 C C . THR A 1 252 ? 12.132 10.183 9.234 1.00 95.69 252 THR A C 1
ATOM 1979 O O . THR A 1 252 ? 11.838 10.779 8.197 1.00 95.69 252 THR A O 1
ATOM 1982 N N . GLU A 1 253 ? 12.094 8.856 9.323 1.00 96.56 253 GLU A N 1
ATOM 1983 C CA . GLU A 1 253 ? 11.668 7.945 8.270 1.00 96.56 253 GLU A CA 1
ATOM 1984 C C . GLU A 1 253 ? 10.985 6.721 8.879 1.00 96.56 253 GLU A C 1
ATOM 1986 O O . GLU A 1 253 ? 11.336 6.292 9.974 1.00 96.56 253 GLU A O 1
ATOM 1991 N N . PHE A 1 254 ? 10.010 6.159 8.169 1.00 96.69 254 PHE A N 1
ATOM 1992 C CA . PHE A 1 254 ? 9.278 4.976 8.604 1.00 96.69 254 PHE A CA 1
ATOM 1993 C C . PHE A 1 254 ? 8.963 4.065 7.415 1.00 96.69 254 PHE A C 1
ATOM 1995 O O . PHE A 1 254 ? 8.578 4.532 6.340 1.00 96.69 254 PHE A O 1
ATOM 2002 N N . LYS A 1 255 ? 9.096 2.745 7.592 1.00 96.25 255 LYS A N 1
ATOM 2003 C CA . LYS A 1 255 ? 8.753 1.753 6.561 1.00 96.25 255 LYS A CA 1
ATOM 2004 C C . LYS A 1 255 ? 7.286 1.332 6.690 1.00 96.25 255 LYS A C 1
ATOM 2006 O O . LYS A 1 255 ? 6.982 0.286 7.258 1.00 96.25 255 LYS A O 1
ATOM 2011 N N . TYR A 1 256 ? 6.383 2.112 6.107 1.00 96.50 256 TYR A N 1
ATOM 2012 C CA . TYR A 1 256 ? 4.944 1.849 6.118 1.00 96.50 256 TYR A CA 1
ATOM 2013 C C . TYR A 1 256 ? 4.521 0.933 4.964 1.00 96.50 256 TYR A C 1
ATOM 2015 O O . TYR A 1 256 ? 4.762 1.249 3.801 1.00 96.50 256 TYR A O 1
ATOM 2023 N N . LEU A 1 257 ? 3.901 -0.217 5.261 1.00 95.50 257 LEU A N 1
ATOM 2024 C CA . LEU A 1 257 ? 3.433 -1.199 4.262 1.00 95.50 257 LEU A CA 1
ATOM 2025 C C . LEU A 1 257 ? 4.506 -1.585 3.235 1.00 95.50 257 LEU A C 1
ATOM 2027 O O . LEU A 1 257 ? 4.233 -1.827 2.058 1.00 95.50 257 LEU A O 1
ATOM 2031 N N . GLY A 1 258 ? 5.762 -1.614 3.675 1.00 94.12 258 GLY A N 1
ATOM 2032 C CA . GLY A 1 258 ? 6.888 -1.892 2.802 1.00 94.12 258 GLY A CA 1
ATOM 2033 C C . GLY A 1 258 ? 7.238 -0.764 1.835 1.00 94.12 258 GLY A C 1
ATOM 2034 O O . GLY A 1 258 ? 7.889 -1.077 0.853 1.00 94.12 258 GLY A O 1
ATOM 2035 N N . HIS A 1 259 ? 6.853 0.489 2.084 1.00 96.31 259 HIS A N 1
ATOM 2036 C CA . HIS A 1 259 ? 7.297 1.718 1.410 1.00 96.31 259 HIS A CA 1
ATOM 2037 C C . HIS A 1 259 ? 7.942 2.657 2.441 1.00 96.31 259 HIS A C 1
ATOM 2039 O O . HIS A 1 259 ? 7.450 2.770 3.561 1.00 96.31 259 HIS A O 1
ATOM 2045 N N . VAL A 1 260 ? 9.064 3.291 2.106 1.00 97.50 260 VAL A N 1
ATOM 2046 C CA . VAL A 1 260 ? 9.766 4.203 3.019 1.00 97.50 260 VAL A CA 1
ATOM 2047 C C . VAL A 1 260 ? 9.175 5.600 2.881 1.00 97.50 260 VAL A C 1
ATOM 2049 O O . VAL A 1 260 ? 9.247 6.207 1.819 1.00 97.50 260 VAL A O 1
ATOM 2052 N N . VAL A 1 261 ? 8.602 6.111 3.967 1.00 97.19 261 VAL A N 1
ATOM 2053 C CA . VAL A 1 261 ? 8.049 7.465 4.054 1.00 97.19 261 VAL A CA 1
ATOM 2054 C C . VAL A 1 261 ? 8.976 8.310 4.918 1.00 97.19 261 VAL A C 1
ATOM 2056 O O . VAL A 1 261 ? 9.292 7.926 6.039 1.00 97.19 261 VAL A O 1
ATOM 2059 N N . THR A 1 262 ? 9.407 9.459 4.404 1.00 96.56 262 THR A N 1
ATOM 2060 C CA . THR A 1 262 ? 10.311 10.395 5.092 1.00 96.56 262 THR A CA 1
ATOM 2061 C C . THR A 1 262 ? 9.562 11.637 5.567 1.00 96.56 262 THR A C 1
ATOM 2063 O O . THR A 1 262 ? 8.543 12.004 4.982 1.00 96.56 262 THR A O 1
ATOM 2066 N N . GLU A 1 263 ? 10.075 12.336 6.583 1.00 94.12 263 GLU A N 1
ATOM 2067 C CA . GLU A 1 263 ? 9.472 13.572 7.116 1.00 94.12 263 GLU A CA 1
ATOM 2068 C C . GLU A 1 263 ? 9.318 14.696 6.069 1.00 94.12 263 GLU A C 1
ATOM 2070 O O . GLU A 1 263 ? 8.486 15.590 6.233 1.00 94.12 263 GLU A O 1
ATOM 2075 N N . THR A 1 264 ? 10.089 14.642 4.977 1.00 92.00 264 THR A N 1
ATOM 2076 C CA . THR A 1 264 ? 10.044 15.581 3.842 1.00 92.00 264 THR A CA 1
ATOM 2077 C C . THR A 1 264 ? 9.273 15.048 2.631 1.00 92.00 264 THR A C 1
ATOM 2079 O O . THR A 1 264 ? 9.147 15.756 1.630 1.00 92.00 264 THR A O 1
ATOM 2082 N N . LEU A 1 265 ? 8.768 13.809 2.697 1.00 93.94 265 LEU A N 1
ATOM 2083 C CA . LEU A 1 265 ? 8.176 13.072 1.576 1.00 93.94 265 LEU A CA 1
ATOM 2084 C C . LEU A 1 265 ? 9.099 12.956 0.348 1.00 93.94 265 LEU A C 1
ATOM 2086 O O . LEU A 1 265 ? 8.611 12.850 -0.775 1.00 93.94 265 LEU A O 1
ATOM 2090 N N . VAL A 1 266 ? 10.420 13.003 0.542 1.00 94.56 266 VAL A N 1
ATOM 2091 C CA . VAL A 1 266 ? 11.395 12.705 -0.516 1.00 94.56 266 VAL A CA 1
ATOM 2092 C C . VAL A 1 266 ? 11.527 11.188 -0.664 1.00 94.56 266 VAL A C 1
ATOM 2094 O O . VAL A 1 266 ? 11.761 10.480 0.317 1.00 94.56 266 VAL A O 1
ATOM 2097 N N . ASP A 1 267 ? 11.398 10.710 -1.900 1.00 96.06 267 ASP A N 1
ATOM 2098 C CA . ASP A 1 267 ? 11.270 9.297 -2.276 1.00 96.06 267 ASP A CA 1
ATOM 2099 C C . ASP A 1 267 ? 12.615 8.587 -2.517 1.00 96.06 267 ASP A C 1
ATOM 2101 O O . ASP A 1 267 ? 12.656 7.373 -2.715 1.00 96.06 267 ASP A O 1
ATOM 2105 N N . ASP A 1 268 ? 13.733 9.317 -2.472 1.00 96.94 268 ASP A N 1
ATOM 2106 C CA . ASP A 1 268 ? 15.075 8.804 -2.781 1.00 96.94 268 ASP A CA 1
ATOM 2107 C C . ASP A 1 268 ? 15.452 7.548 -1.974 1.00 96.94 268 ASP A C 1
ATOM 2109 O O . ASP A 1 268 ? 16.056 6.622 -2.520 1.00 96.94 268 ASP A O 1
ATOM 2113 N N . LEU A 1 269 ? 15.078 7.485 -0.689 1.00 97.06 269 LEU A N 1
ATOM 2114 C CA . LEU A 1 269 ? 15.352 6.322 0.163 1.00 97.06 269 LEU A CA 1
ATOM 2115 C C . LEU A 1 269 ? 14.551 5.085 -0.260 1.00 97.06 269 LEU A C 1
ATOM 2117 O O . LEU A 1 269 ? 15.084 3.972 -0.252 1.00 97.06 269 LEU A O 1
ATOM 2121 N N . ASP A 1 270 ? 13.297 5.268 -0.675 1.00 97.25 270 ASP A N 1
ATOM 2122 C CA . ASP A 1 270 ? 12.460 4.174 -1.169 1.00 97.25 270 ASP A CA 1
ATOM 2123 C C . ASP A 1 270 ? 12.966 3.653 -2.520 1.00 97.25 270 ASP A C 1
ATOM 2125 O O . ASP A 1 270 ? 13.085 2.443 -2.737 1.00 97.25 270 ASP A O 1
ATOM 2129 N N . MET A 1 271 ? 13.369 4.570 -3.401 1.00 96.56 271 MET A N 1
ATOM 2130 C CA . MET A 1 271 ? 13.986 4.236 -4.683 1.00 96.56 271 MET A CA 1
ATOM 2131 C C . MET A 1 271 ? 15.305 3.484 -4.503 1.00 96.56 271 MET A C 1
ATOM 2133 O O . MET A 1 271 ? 15.566 2.513 -5.215 1.00 96.56 271 MET A O 1
ATOM 2137 N N . GLU A 1 272 ? 16.135 3.888 -3.540 1.00 96.62 272 GLU A N 1
ATOM 2138 C CA . GLU A 1 272 ? 17.377 3.189 -3.213 1.00 96.62 272 GLU A CA 1
ATOM 2139 C C . GLU A 1 272 ? 17.102 1.786 -2.651 1.00 96.62 272 GLU A C 1
ATOM 2141 O O . GLU A 1 272 ? 17.789 0.827 -3.023 1.00 96.62 272 GLU A O 1
ATOM 2146 N N . ARG A 1 273 ? 16.064 1.621 -1.820 1.00 96.00 273 ARG A N 1
ATOM 2147 C CA . ARG A 1 273 ? 15.617 0.296 -1.370 1.00 96.00 273 ARG A CA 1
ATOM 2148 C C . ARG A 1 273 ? 15.228 -0.588 -2.555 1.00 96.00 273 ARG A C 1
ATOM 2150 O O . ARG A 1 273 ? 15.712 -1.720 -2.647 1.00 96.00 273 ARG A O 1
ATOM 2157 N N . GLU A 1 274 ? 14.391 -0.095 -3.469 1.00 95.94 274 GLU A N 1
ATOM 2158 C CA . GLU A 1 274 ? 13.996 -0.853 -4.663 1.00 95.94 274 GLU A CA 1
ATOM 2159 C C . GLU A 1 274 ? 15.182 -1.149 -5.581 1.00 95.94 274 GLU A C 1
ATOM 2161 O O . GLU A 1 274 ? 15.289 -2.261 -6.104 1.00 95.94 274 GLU A O 1
ATOM 2166 N N . ARG A 1 275 ? 16.127 -0.215 -5.725 1.00 96.44 275 ARG A N 1
ATOM 2167 C CA . ARG A 1 275 ? 17.357 -0.425 -6.498 1.00 96.44 275 ARG A CA 1
ATOM 2168 C C . ARG A 1 275 ? 18.174 -1.591 -5.944 1.00 96.44 275 ARG A C 1
ATOM 2170 O O . ARG A 1 275 ? 18.625 -2.444 -6.713 1.00 96.44 275 ARG A O 1
ATOM 2177 N N . ARG A 1 276 ? 18.341 -1.670 -4.618 1.00 95.44 276 ARG A N 1
ATOM 2178 C CA . ARG A 1 276 ? 19.027 -2.791 -3.948 1.00 95.44 276 ARG A CA 1
ATOM 2179 C C . ARG A 1 276 ? 18.263 -4.100 -4.127 1.00 95.44 276 ARG A C 1
ATOM 2181 O O . ARG A 1 276 ? 18.864 -5.112 -4.486 1.00 95.44 276 ARG A O 1
ATOM 2188 N N . ALA A 1 277 ? 16.943 -4.082 -3.950 1.00 94.31 277 ALA A N 1
ATOM 2189 C CA . ALA A 1 277 ? 16.099 -5.255 -4.166 1.00 94.31 277 ALA A CA 1
ATOM 2190 C C . ALA A 1 277 ? 16.178 -5.758 -5.617 1.00 94.31 277 ALA A C 1
ATOM 2192 O O . ALA A 1 277 ? 16.248 -6.962 -5.862 1.00 94.31 277 ALA A O 1
ATOM 2193 N N . LEU A 1 278 ? 16.203 -4.852 -6.597 1.00 96.06 278 LEU A N 1
ATOM 2194 C CA . LEU A 1 278 ? 16.390 -5.178 -8.010 1.00 96.06 278 LEU A CA 1
ATOM 2195 C C . LEU A 1 278 ? 17.753 -5.825 -8.269 1.00 96.06 278 LEU A C 1
ATOM 2197 O O . LEU A 1 278 ? 17.819 -6.848 -8.946 1.00 96.06 278 LEU A O 1
ATOM 2201 N N . ALA A 1 279 ? 18.830 -5.279 -7.699 1.00 95.44 279 ALA A N 1
ATOM 2202 C CA . ALA A 1 279 ? 20.165 -5.861 -7.827 1.00 95.44 279 ALA A CA 1
ATOM 2203 C C . ALA A 1 279 ? 20.218 -7.296 -7.271 1.00 95.44 279 ALA A C 1
ATOM 2205 O O . ALA A 1 279 ? 20.748 -8.193 -7.926 1.00 95.44 279 ALA A O 1
ATOM 2206 N N . ILE A 1 280 ? 19.605 -7.541 -6.107 1.00 94.38 280 ILE A N 1
ATOM 2207 C CA . ILE A 1 280 ? 19.519 -8.881 -5.501 1.00 94.38 280 ILE A CA 1
ATOM 2208 C C . ILE A 1 280 ? 18.758 -9.847 -6.418 1.00 94.38 280 ILE A C 1
ATOM 2210 O O . ILE A 1 280 ? 19.249 -10.944 -6.695 1.00 94.38 280 ILE A O 1
ATOM 2214 N N . ARG A 1 281 ? 17.583 -9.440 -6.919 1.00 95.00 281 ARG A N 1
ATOM 2215 C CA . ARG A 1 281 ? 16.752 -10.248 -7.829 1.00 95.00 281 ARG A CA 1
ATOM 2216 C C . ARG A 1 281 ? 17.498 -10.573 -9.120 1.00 95.00 281 ARG A C 1
ATOM 2218 O O . ARG A 1 281 ? 17.583 -11.740 -9.493 1.00 95.00 281 ARG A O 1
ATOM 2225 N N . CYS A 1 282 ? 18.120 -9.574 -9.739 1.00 94.69 282 CYS A N 1
ATOM 2226 C CA . CYS A 1 282 ? 18.936 -9.738 -10.938 1.00 94.69 282 CYS A CA 1
ATOM 2227 C C . CYS A 1 282 ? 20.091 -10.724 -10.719 1.00 94.69 282 CYS A C 1
ATOM 2229 O O . CYS A 1 282 ? 20.249 -11.675 -11.480 1.00 94.69 282 CYS A O 1
ATOM 2231 N N . ASN A 1 283 ? 20.873 -10.546 -9.652 1.00 94.31 283 ASN A N 1
ATOM 2232 C CA . ASN A 1 283 ? 22.008 -11.419 -9.345 1.00 94.31 283 ASN A CA 1
ATOM 2233 C C . ASN A 1 283 ? 21.572 -12.849 -9.007 1.00 94.31 283 ASN A C 1
ATOM 2235 O O . ASN A 1 283 ? 22.315 -13.804 -9.235 1.00 94.31 283 ASN A O 1
ATOM 2239 N N . MET A 1 284 ? 20.383 -13.020 -8.429 1.00 95.31 284 MET A N 1
ATOM 2240 C CA . MET A 1 284 ? 19.786 -14.336 -8.224 1.00 95.31 284 MET A CA 1
ATOM 2241 C C . MET A 1 284 ? 19.434 -14.980 -9.568 1.00 95.31 284 MET A C 1
ATOM 2243 O O . MET A 1 284 ? 19.838 -16.121 -9.802 1.00 95.31 284 MET A O 1
ATOM 2247 N N . LEU A 1 285 ? 18.765 -14.241 -10.460 1.00 95.56 285 LEU A N 1
ATOM 2248 C CA . LEU A 1 285 ? 18.369 -14.742 -11.773 1.00 95.56 285 LEU A CA 1
ATOM 2249 C C . LEU A 1 285 ? 19.572 -15.133 -12.632 1.00 95.56 285 LEU A C 1
ATOM 2251 O O . LEU A 1 285 ? 19.633 -16.250 -13.140 1.00 95.56 285 LEU A O 1
ATOM 2255 N N . ALA A 1 286 ? 20.551 -14.237 -12.738 1.00 93.25 286 ALA A N 1
ATOM 2256 C CA . ALA A 1 286 ? 21.737 -14.436 -13.559 1.00 93.25 286 ALA A CA 1
ATOM 2257 C C . ALA A 1 286 ? 22.552 -15.662 -13.128 1.00 93.25 286 ALA A C 1
ATOM 2259 O O . ALA A 1 286 ? 23.069 -16.377 -13.976 1.00 93.25 286 ALA A O 1
ATOM 2260 N N . ARG A 1 287 ? 22.623 -15.945 -11.818 1.00 93.75 287 ARG A N 1
ATOM 2261 C CA . ARG A 1 287 ? 23.338 -17.117 -11.290 1.00 93.75 287 ARG A CA 1
ATOM 2262 C C . ARG A 1 287 ? 22.540 -18.407 -11.429 1.00 93.75 287 ARG A C 1
ATOM 2264 O O . ARG A 1 287 ? 23.065 -19.397 -11.925 1.00 93.75 287 ARG A O 1
ATOM 2271 N N . ARG A 1 288 ? 21.283 -18.418 -10.974 1.00 95.06 288 ARG A N 1
ATOM 2272 C CA . ARG A 1 288 ? 20.477 -19.651 -10.911 1.00 95.06 288 ARG A CA 1
ATOM 2273 C C . ARG A 1 288 ? 19.979 -20.111 -12.277 1.00 95.06 288 ARG A C 1
ATOM 2275 O O . ARG A 1 288 ? 19.834 -21.307 -12.487 1.00 95.06 288 ARG A O 1
ATOM 2282 N N . PHE A 1 289 ? 19.753 -19.177 -13.199 1.00 94.81 289 PHE A N 1
ATOM 2283 C CA . PHE A 1 289 ? 19.178 -19.448 -14.518 1.00 94.81 289 PHE A CA 1
ATOM 2284 C C . PHE A 1 289 ? 20.158 -19.123 -15.655 1.00 94.81 289 PHE A C 1
ATOM 2286 O O . PHE A 1 289 ? 19.748 -18.876 -16.789 1.00 94.81 289 PHE A O 1
ATOM 2293 N N . ALA A 1 290 ? 21.468 -19.144 -15.373 1.00 91.38 290 ALA A N 1
ATOM 2294 C CA . ALA A 1 290 ? 22.525 -18.845 -16.343 1.00 91.38 290 ALA A CA 1
ATOM 2295 C C . ALA A 1 290 ? 22.414 -19.692 -17.624 1.00 91.38 290 ALA A C 1
ATOM 2297 O O . ALA A 1 290 ? 22.583 -19.172 -18.727 1.00 91.38 290 ALA A O 1
ATOM 2298 N N . ARG A 1 291 ? 22.085 -20.982 -17.463 1.00 93.31 291 ARG A N 1
ATOM 2299 C CA . ARG A 1 291 ? 21.981 -21.984 -18.539 1.00 93.31 291 ARG A CA 1
ATOM 2300 C C . ARG A 1 291 ? 20.591 -22.073 -19.179 1.00 93.31 291 ARG A C 1
ATOM 2302 O O . ARG A 1 291 ? 20.382 -22.894 -20.062 1.00 93.31 291 ARG A O 1
ATOM 2309 N N . CYS A 1 292 ? 19.631 -21.266 -18.732 1.00 95.50 292 CYS A N 1
ATOM 2310 C CA . CYS A 1 292 ? 18.292 -21.268 -19.310 1.00 95.50 292 CYS A CA 1
ATOM 2311 C C . CYS A 1 292 ? 18.261 -20.538 -20.658 1.00 95.50 292 CYS A C 1
ATOM 2313 O O . CYS A 1 292 ? 19.091 -19.668 -20.936 1.00 95.50 292 CYS A O 1
ATOM 2315 N N . THR A 1 293 ? 17.259 -20.868 -21.475 1.00 96.12 293 THR A N 1
ATOM 2316 C CA . THR A 1 293 ? 17.043 -20.232 -22.778 1.00 96.12 293 THR A CA 1
ATOM 2317 C C . THR A 1 293 ? 16.746 -18.738 -22.633 1.00 96.12 293 THR A C 1
ATOM 2319 O O . THR A 1 293 ? 16.274 -18.270 -21.589 1.00 96.12 293 THR A O 1
ATOM 2322 N N . ARG A 1 294 ? 16.982 -17.974 -23.709 1.00 94.12 294 ARG A N 1
ATOM 2323 C CA . ARG A 1 294 ? 16.672 -16.535 -23.766 1.00 94.12 294 ARG A CA 1
ATOM 2324 C C . ARG A 1 294 ? 15.217 -16.257 -23.375 1.00 94.12 294 ARG A C 1
ATOM 2326 O O . ARG A 1 294 ? 14.972 -15.375 -22.560 1.00 94.12 294 ARG A O 1
ATOM 2333 N N . GLN A 1 295 ? 14.269 -17.054 -23.865 1.00 94.94 295 GLN A N 1
ATOM 2334 C CA . GLN A 1 295 ? 12.846 -16.864 -23.573 1.00 94.94 295 GLN A CA 1
ATOM 2335 C C . GLN A 1 295 ? 12.507 -17.034 -22.084 1.00 94.94 295 GLN A C 1
ATOM 2337 O O . GLN A 1 295 ? 11.757 -16.233 -21.519 1.00 94.94 295 GLN A O 1
ATOM 2342 N N . VAL A 1 296 ? 13.094 -18.037 -21.422 1.00 95.88 296 VAL A N 1
ATOM 2343 C CA . VAL A 1 296 ? 12.917 -18.242 -19.975 1.00 95.88 296 VAL A CA 1
ATOM 2344 C C . VAL A 1 296 ? 13.510 -17.069 -19.200 1.00 95.88 296 VAL A C 1
ATOM 2346 O O . VAL A 1 296 ? 12.852 -16.517 -18.321 1.00 95.88 296 VAL A O 1
ATOM 2349 N N . LYS A 1 297 ? 14.717 -16.625 -19.565 1.00 96.00 297 LYS A N 1
ATOM 2350 C CA . LYS A 1 297 ? 15.376 -15.467 -18.944 1.00 96.00 297 LYS A CA 1
ATOM 2351 C C . LYS A 1 297 ? 14.549 -14.188 -19.075 1.00 96.00 297 LYS A C 1
ATOM 2353 O O . LYS A 1 297 ? 14.380 -13.481 -18.085 1.00 96.00 297 LYS A O 1
ATOM 2358 N N . LEU A 1 298 ? 13.989 -13.921 -20.255 1.00 95.56 298 LEU A N 1
ATOM 2359 C CA . LEU A 1 298 ? 13.102 -12.778 -20.491 1.00 95.56 298 LEU A CA 1
ATOM 2360 C C . LEU A 1 298 ? 11.826 -12.867 -19.651 1.00 95.56 298 LEU A C 1
ATOM 2362 O O . LEU A 1 298 ? 11.422 -11.884 -19.038 1.00 95.56 298 LEU A O 1
ATOM 2366 N N . THR A 1 299 ? 11.220 -14.049 -19.558 1.00 95.62 299 THR A N 1
ATOM 2367 C CA . THR A 1 299 ? 10.023 -14.271 -18.731 1.00 95.62 299 THR A CA 1
ATOM 2368 C C . THR A 1 299 ? 10.316 -14.023 -17.250 1.00 95.62 299 THR A C 1
ATOM 2370 O O . THR A 1 299 ? 9.577 -13.305 -16.577 1.00 95.62 299 THR A O 1
ATOM 2373 N N . LEU A 1 300 ? 11.441 -14.541 -16.750 1.00 95.38 300 LEU A N 1
ATOM 2374 C CA . LEU A 1 300 ? 11.890 -14.308 -15.378 1.00 95.38 300 LEU A CA 1
ATOM 2375 C C . LEU A 1 300 ? 12.230 -12.835 -15.128 1.00 95.38 300 LEU A C 1
ATOM 2377 O O . LEU A 1 300 ? 11.900 -12.306 -14.069 1.00 95.38 300 LEU A O 1
ATOM 2381 N N . PHE A 1 301 ? 12.840 -12.152 -16.097 1.00 95.44 301 PHE A N 1
ATOM 2382 C CA . PHE A 1 301 ? 13.104 -10.719 -16.007 1.00 95.44 301 PHE A CA 1
ATOM 2383 C C . PHE A 1 301 ? 11.801 -9.915 -15.895 1.00 95.44 301 PHE A C 1
ATOM 2385 O O . PHE A 1 301 ? 11.680 -9.085 -14.995 1.00 95.44 301 PHE A O 1
ATOM 2392 N N . ARG A 1 302 ? 10.795 -10.200 -16.733 1.00 94.44 302 ARG A N 1
ATOM 2393 C CA . ARG A 1 302 ? 9.473 -9.555 -16.643 1.00 94.44 302 ARG A CA 1
ATOM 2394 C C . ARG A 1 302 ? 8.829 -9.783 -15.269 1.00 94.44 302 ARG A C 1
ATOM 2396 O O . ARG A 1 302 ? 8.362 -8.841 -14.639 1.00 94.44 302 ARG A O 1
ATOM 2403 N N . ALA A 1 303 ? 8.876 -11.011 -14.752 1.00 93.94 303 ALA A N 1
ATOM 2404 C CA . ALA A 1 303 ? 8.267 -11.348 -13.464 1.00 93.94 303 ALA A CA 1
ATOM 2405 C C . ALA A 1 303 ? 8.987 -10.712 -12.254 1.00 93.94 303 ALA A C 1
ATOM 2407 O O . ALA A 1 303 ? 8.352 -10.123 -11.374 1.00 93.94 303 ALA A O 1
ATOM 2408 N N . TYR A 1 304 ? 10.318 -10.811 -12.192 1.00 93.81 304 TYR A N 1
ATOM 2409 C CA . TYR A 1 304 ? 11.088 -10.428 -11.003 1.00 93.81 304 TYR A CA 1
ATOM 2410 C C . TYR A 1 304 ? 11.713 -9.034 -11.086 1.00 93.81 304 TYR A C 1
ATOM 2412 O O . TYR A 1 304 ? 11.894 -8.412 -10.045 1.00 93.81 304 TYR A O 1
ATOM 2420 N N . CYS A 1 305 ? 12.062 -8.531 -12.271 1.00 93.69 305 CYS A N 1
ATOM 2421 C CA . CYS A 1 305 ? 12.793 -7.267 -12.423 1.00 93.69 305 CYS A CA 1
ATOM 2422 C C . CYS A 1 305 ? 11.907 -6.086 -12.850 1.00 93.69 305 CYS A C 1
ATOM 2424 O O . CYS A 1 305 ? 12.269 -4.952 -12.556 1.00 93.69 305 CYS A O 1
ATOM 2426 N N . GLN A 1 306 ? 10.752 -6.320 -13.487 1.00 92.06 306 GLN A N 1
ATOM 2427 C CA . GLN A 1 306 ? 9.782 -5.256 -13.826 1.00 92.06 306 GLN A CA 1
ATOM 2428 C C . GLN A 1 306 ? 8.708 -5.031 -12.746 1.00 92.06 306 GLN A C 1
ATOM 2430 O O . GLN A 1 306 ? 7.836 -4.164 -12.868 1.00 92.06 306 GLN A O 1
ATOM 2435 N N . SER A 1 307 ? 8.750 -5.810 -11.667 1.00 88.00 307 SER A N 1
ATOM 2436 C CA . SER A 1 307 ? 7.915 -5.620 -10.484 1.00 88.00 307 SER A CA 1
ATOM 2437 C C . SER A 1 307 ? 8.558 -4.590 -9.552 1.00 88.00 307 SER A C 1
ATOM 2439 O O . SER A 1 307 ? 9.265 -4.932 -8.605 1.00 88.00 307 SER A O 1
ATOM 2441 N N . PHE A 1 308 ? 8.332 -3.306 -9.829 1.00 91.00 308 PHE A N 1
ATOM 2442 C CA . PHE A 1 308 ? 8.702 -2.228 -8.913 1.00 91.00 308 PHE A CA 1
ATOM 2443 C C . PHE A 1 308 ? 7.565 -1.973 -7.928 1.00 91.00 308 PHE A C 1
ATOM 2445 O O . PHE A 1 308 ? 6.505 -1.466 -8.305 1.00 91.00 308 PHE A O 1
ATOM 2452 N N . TYR A 1 309 ? 7.771 -2.355 -6.670 1.00 93.00 309 TYR A N 1
ATOM 2453 C CA . TYR A 1 309 ? 6.760 -2.177 -5.635 1.00 93.00 309 TYR A CA 1
ATOM 2454 C C . TYR A 1 309 ? 6.522 -0.684 -5.374 1.00 93.00 309 TYR A C 1
ATOM 2456 O O . TYR A 1 309 ? 7.473 0.053 -5.123 1.00 93.00 309 TYR A O 1
ATOM 2464 N N . THR A 1 310 ? 5.262 -0.233 -5.429 1.00 93.62 310 THR A N 1
ATOM 2465 C CA . THR A 1 310 ? 4.827 1.150 -5.112 1.00 93.62 310 THR A CA 1
ATOM 2466 C C . THR A 1 310 ? 5.492 2.274 -5.921 1.00 93.62 310 THR A C 1
ATOM 2468 O O . THR A 1 310 ? 5.450 3.433 -5.520 1.00 93.62 310 THR A O 1
ATOM 2471 N N . CYS A 1 311 ? 6.094 1.963 -7.072 1.00 92.44 311 CYS A N 1
ATOM 2472 C CA . CYS A 1 311 ? 6.841 2.942 -7.869 1.00 92.44 311 CYS A CA 1
ATOM 2473 C C . CYS A 1 311 ? 6.008 4.101 -8.417 1.00 92.44 311 CYS A C 1
ATOM 2475 O O . CYS A 1 311 ? 6.545 5.178 -8.656 1.00 92.44 311 CYS A O 1
ATOM 2477 N N . SER A 1 312 ? 4.700 3.902 -8.585 1.00 91.19 312 SER A N 1
ATOM 2478 C CA . SER A 1 312 ? 3.784 4.961 -9.017 1.00 91.19 312 SER A CA 1
ATOM 2479 C C . SER A 1 312 ? 3.657 6.100 -7.995 1.00 91.19 312 SER A C 1
ATOM 2481 O O . SER A 1 312 ? 3.183 7.182 -8.330 1.00 91.19 312 SER A O 1
ATOM 2483 N N . LEU A 1 313 ? 4.090 5.868 -6.751 1.00 93.81 313 LEU A N 1
ATOM 2484 C CA . LEU A 1 313 ? 4.068 6.854 -5.676 1.00 93.81 313 LEU A CA 1
ATOM 2485 C C . LEU A 1 313 ? 5.320 7.731 -5.645 1.00 93.81 313 LEU A C 1
ATOM 2487 O O . LEU A 1 313 ? 5.344 8.685 -4.866 1.00 93.81 313 LEU A O 1
ATOM 2491 N N . TRP A 1 314 ? 6.351 7.427 -6.440 1.00 93.62 314 TRP A N 1
ATOM 2492 C CA . TRP A 1 314 ? 7.560 8.242 -6.513 1.00 93.62 314 TRP A CA 1
ATOM 2493 C C . TRP A 1 314 ? 7.273 9.514 -7.298 1.00 93.62 314 TRP A C 1
ATOM 2495 O O . TRP A 1 314 ? 7.120 9.483 -8.513 1.00 93.62 314 TRP A O 1
ATOM 2505 N N . VAL A 1 315 ? 7.202 10.637 -6.591 1.00 89.31 315 VAL A N 1
ATOM 2506 C CA . VAL A 1 315 ? 6.852 11.943 -7.172 1.00 89.31 315 VAL A CA 1
ATOM 2507 C C . VAL A 1 315 ? 7.878 12.999 -6.817 1.00 89.31 315 VAL A C 1
ATOM 2509 O O . VAL A 1 315 ? 8.169 13.878 -7.626 1.00 89.31 315 VAL A O 1
ATOM 2512 N N . ASN A 1 316 ? 8.429 12.922 -5.608 1.00 90.75 316 ASN A N 1
ATOM 2513 C CA . ASN A 1 316 ? 9.387 13.890 -5.110 1.00 90.75 316 ASN A CA 1
ATOM 2514 C C . ASN A 1 316 ? 10.737 13.203 -4.928 1.00 90.75 316 ASN A C 1
ATOM 2516 O O . ASN A 1 316 ? 11.041 12.673 -3.864 1.00 90.75 316 ASN A O 1
ATOM 2520 N N . TYR A 1 317 ? 11.532 13.185 -5.991 1.00 92.50 317 TYR A N 1
ATOM 2521 C CA . TYR A 1 317 ? 12.820 12.504 -6.017 1.00 92.50 317 TYR A CA 1
ATOM 2522 C C . TYR A 1 317 ? 13.877 13.322 -6.750 1.00 92.50 317 TYR A C 1
ATOM 2524 O O . TYR A 1 317 ? 13.586 14.162 -7.608 1.00 92.50 317 TYR A O 1
ATOM 2532 N N . THR A 1 318 ? 15.143 13.037 -6.464 1.00 90.44 318 THR A N 1
ATOM 2533 C CA . THR A 1 318 ? 16.257 13.636 -7.193 1.00 90.44 318 THR A CA 1
ATOM 2534 C C . THR A 1 318 ? 16.471 12.942 -8.537 1.00 90.44 318 THR A C 1
ATOM 2536 O O . THR A 1 318 ? 16.363 11.720 -8.682 1.00 90.44 318 THR A O 1
ATOM 2539 N N . ARG A 1 319 ? 16.885 13.713 -9.556 1.00 89.25 319 ARG A N 1
ATOM 2540 C CA . ARG A 1 319 ? 17.286 13.147 -10.862 1.00 89.25 319 ARG A CA 1
ATOM 2541 C C . ARG A 1 319 ? 18.395 12.102 -10.721 1.00 89.25 319 ARG A C 1
ATOM 2543 O O . ARG A 1 319 ? 18.467 11.177 -11.531 1.00 89.25 319 ARG A O 1
ATOM 2550 N N . ARG A 1 320 ? 19.247 12.239 -9.698 1.00 92.31 320 ARG A N 1
ATOM 2551 C CA . ARG A 1 320 ? 20.317 11.293 -9.373 1.00 92.31 320 ARG A CA 1
ATOM 2552 C C . ARG A 1 320 ? 19.752 9.938 -8.946 1.00 92.31 320 ARG A C 1
ATOM 2554 O O . ARG A 1 320 ? 20.148 8.938 -9.539 1.00 92.31 320 ARG A O 1
ATOM 2561 N N . ALA A 1 321 ? 18.833 9.901 -7.978 1.00 91.88 321 ALA A N 1
ATOM 2562 C CA . ALA A 1 321 ? 18.212 8.658 -7.513 1.00 91.88 321 ALA A CA 1
ATOM 2563 C C . ALA A 1 321 ? 17.460 7.944 -8.649 1.00 91.88 321 ALA A C 1
ATOM 2565 O O . ALA A 1 321 ? 17.675 6.754 -8.897 1.00 91.88 321 ALA A O 1
ATOM 2566 N N . TYR A 1 322 ? 16.679 8.697 -9.428 1.00 91.81 322 TYR A N 1
ATOM 2567 C CA . TYR A 1 322 ? 15.949 8.172 -10.585 1.00 91.81 322 TYR A CA 1
ATOM 2568 C C . TYR A 1 322 ? 16.869 7.611 -11.670 1.00 91.81 322 TYR A C 1
ATOM 2570 O O . TYR A 1 322 ? 16.672 6.495 -12.157 1.00 91.81 322 TYR A O 1
ATOM 2578 N N . SER A 1 323 ? 17.938 8.338 -12.003 1.00 90.50 323 SER A N 1
ATOM 2579 C CA . SER A 1 323 ? 18.930 7.867 -12.971 1.00 90.50 323 SER A CA 1
ATOM 2580 C C . SER A 1 323 ? 19.675 6.629 -12.475 1.00 90.50 323 SER A C 1
ATOM 2582 O O . SER A 1 323 ? 19.909 5.716 -13.264 1.00 90.50 323 SER A O 1
ATOM 2584 N N . ALA A 1 324 ? 20.014 6.558 -11.186 1.00 95.31 324 ALA A N 1
ATOM 2585 C CA . ALA A 1 324 ? 20.687 5.402 -10.600 1.00 95.31 324 ALA A CA 1
ATOM 2586 C C . ALA A 1 324 ? 19.820 4.134 -10.668 1.00 95.31 324 ALA A C 1
ATOM 2588 O O . ALA A 1 324 ? 20.320 3.066 -11.033 1.00 95.31 324 ALA A O 1
ATOM 2589 N N . LEU A 1 325 ? 18.519 4.246 -10.380 1.00 95.56 325 LEU A N 1
ATOM 2590 C CA . LEU A 1 325 ? 17.577 3.135 -10.513 1.00 95.56 325 LEU A CA 1
ATOM 2591 C C . LEU A 1 325 ? 17.417 2.694 -11.976 1.00 95.56 325 LEU A C 1
ATOM 2593 O O . LEU A 1 325 ? 17.517 1.501 -12.268 1.00 95.56 325 LEU A O 1
ATOM 2597 N N . ARG A 1 326 ? 17.264 3.645 -12.907 1.00 95.12 326 ARG A N 1
ATOM 2598 C CA . ARG A 1 326 ? 17.201 3.364 -14.352 1.00 95.12 326 ARG A CA 1
ATOM 2599 C C . ARG A 1 326 ? 18.448 2.634 -14.850 1.00 95.12 326 ARG A C 1
ATOM 2601 O O . ARG A 1 326 ? 18.348 1.643 -15.568 1.00 95.12 326 ARG A O 1
ATOM 2608 N N . VAL A 1 327 ? 19.636 3.101 -14.460 1.00 94.62 327 VAL A N 1
ATOM 2609 C CA . VAL A 1 327 ? 20.907 2.459 -14.828 1.00 94.62 327 VAL A CA 1
ATOM 2610 C C . VAL A 1 327 ? 20.972 1.035 -14.275 1.00 94.62 327 VAL A C 1
ATOM 2612 O O . VAL A 1 327 ? 21.368 0.125 -15.002 1.00 94.62 327 VAL A O 1
ATOM 2615 N N . GLN A 1 328 ? 20.534 0.815 -13.031 1.00 96.06 328 GLN A N 1
ATOM 2616 C CA . GLN A 1 328 ? 20.465 -0.526 -12.448 1.00 96.06 328 GLN A CA 1
ATOM 2617 C C . GLN A 1 328 ? 19.507 -1.444 -13.219 1.00 96.06 328 GLN A C 1
ATOM 2619 O O . GLN A 1 328 ? 19.841 -2.607 -13.437 1.00 96.06 328 GLN A O 1
ATOM 2624 N N . TYR A 1 329 ? 18.351 -0.939 -13.653 1.00 96.31 329 TYR A N 1
ATOM 2625 C CA . TYR A 1 329 ? 17.392 -1.689 -14.466 1.00 96.31 329 TYR A CA 1
ATOM 2626 C C . TYR A 1 329 ? 17.960 -2.079 -15.833 1.00 96.31 329 TYR A C 1
ATOM 2628 O O . TYR A 1 329 ? 17.906 -3.250 -16.210 1.00 96.31 329 TYR A O 1
ATOM 2636 N N . ASN A 1 330 ? 18.608 -1.142 -16.527 1.00 94.88 330 ASN A N 1
ATOM 2637 C CA . ASN A 1 330 ? 19.269 -1.425 -17.802 1.00 94.88 330 ASN A CA 1
ATOM 2638 C C . ASN A 1 330 ? 20.386 -2.466 -17.627 1.00 94.88 330 ASN A C 1
ATOM 2640 O O . ASN A 1 330 ? 20.511 -3.404 -18.411 1.00 94.88 330 ASN A O 1
ATOM 2644 N N . ASN A 1 331 ? 21.184 -2.338 -16.563 1.00 94.69 331 ASN A N 1
ATOM 2645 C CA . ASN A 1 331 ? 22.218 -3.318 -16.241 1.00 94.69 331 ASN A CA 1
ATOM 2646 C C . ASN A 1 331 ? 21.632 -4.683 -15.882 1.00 94.69 331 ASN A C 1
ATOM 2648 O O . ASN A 1 331 ? 22.245 -5.697 -16.202 1.00 94.69 331 ASN A O 1
ATOM 2652 N N . ALA A 1 332 ? 20.453 -4.732 -15.262 1.00 95.25 332 ALA A N 1
ATOM 2653 C CA . ALA A 1 332 ? 19.823 -5.993 -14.918 1.00 95.25 332 ALA A CA 1
ATOM 2654 C C . ALA A 1 332 ? 19.495 -6.824 -16.166 1.00 95.25 332 ALA A C 1
ATOM 2656 O O . ALA A 1 332 ? 19.802 -8.015 -16.195 1.00 95.25 332 ALA A O 1
ATOM 2657 N N . LEU A 1 333 ? 18.951 -6.203 -17.219 1.00 94.69 333 LEU A N 1
ATOM 2658 C CA . LEU A 1 333 ? 18.680 -6.915 -18.469 1.00 94.69 333 LEU A CA 1
ATOM 2659 C C . LEU A 1 333 ? 19.981 -7.376 -19.142 1.00 94.69 333 LEU A C 1
ATOM 2661 O O . LEU A 1 333 ? 20.080 -8.538 -19.539 1.00 94.69 333 LEU A O 1
ATOM 2665 N N . ARG A 1 334 ? 21.006 -6.507 -19.183 1.00 94.50 334 ARG A N 1
ATOM 2666 C CA . ARG A 1 334 ? 22.338 -6.865 -19.708 1.00 94.50 334 ARG A CA 1
ATOM 2667 C C . ARG A 1 334 ? 22.912 -8.093 -19.016 1.00 94.50 334 ARG A C 1
ATOM 2669 O O . ARG A 1 334 ? 23.352 -9.017 -19.687 1.00 94.50 334 ARG A O 1
ATOM 2676 N N . ILE A 1 335 ? 22.890 -8.112 -17.686 1.00 94.00 335 ILE A N 1
ATOM 2677 C CA . ILE A 1 335 ? 23.456 -9.201 -16.885 1.00 94.00 335 ILE A CA 1
ATOM 2678 C C . ILE A 1 335 ? 22.665 -10.495 -17.098 1.00 94.00 335 ILE A C 1
ATOM 2680 O O . ILE A 1 335 ? 23.261 -11.548 -17.305 1.00 94.00 335 ILE A O 1
ATOM 2684 N N . VAL A 1 336 ? 21.330 -10.431 -17.072 1.00 94.31 336 VAL A N 1
ATOM 2685 C CA . VAL A 1 336 ? 20.476 -11.618 -17.233 1.00 94.31 336 VAL A CA 1
ATOM 2686 C C . VAL A 1 336 ? 20.652 -12.255 -18.615 1.00 94.31 336 VAL A C 1
ATOM 2688 O O . VAL A 1 336 ? 20.679 -13.483 -18.722 1.00 94.31 336 VAL A O 1
ATOM 2691 N N . LEU A 1 337 ? 20.807 -11.444 -19.664 1.00 93.31 337 LEU A N 1
ATOM 2692 C CA . LEU A 1 337 ? 20.974 -11.915 -21.041 1.00 93.31 337 LEU A CA 1
ATOM 2693 C C . LEU A 1 337 ? 22.436 -12.128 -21.467 1.00 93.31 337 LEU A C 1
ATOM 2695 O O . LEU A 1 337 ? 22.661 -12.723 -22.515 1.00 93.31 337 LEU A O 1
ATOM 2699 N N . GLY A 1 338 ? 23.417 -11.699 -20.668 1.00 91.94 338 GLY A N 1
ATOM 2700 C CA . GLY A 1 338 ? 24.839 -11.781 -21.018 1.00 91.94 338 GLY A CA 1
ATOM 2701 C C . GLY A 1 338 ? 25.255 -10.810 -22.130 1.00 91.94 338 GLY A C 1
ATOM 2702 O O . GLY A 1 338 ? 26.125 -11.136 -22.931 1.00 91.94 338 GLY A O 1
ATOM 2703 N N . LEU A 1 339 ? 24.620 -9.638 -22.212 1.00 92.75 339 LEU A N 1
ATOM 2704 C CA . LEU A 1 339 ? 24.871 -8.656 -23.270 1.00 92.75 339 LEU A CA 1
ATOM 2705 C C . LEU A 1 339 ? 26.125 -7.804 -22.998 1.00 92.75 339 LEU A C 1
ATOM 2707 O O . LEU A 1 339 ? 26.455 -7.547 -21.834 1.00 92.75 339 LEU A O 1
ATOM 2711 N N . PRO A 1 340 ? 26.788 -7.281 -24.049 1.00 90.75 340 PRO A N 1
ATOM 2712 C CA . PRO A 1 340 ? 27.945 -6.402 -23.902 1.00 90.75 340 PRO A CA 1
ATOM 2713 C C . PRO A 1 340 ? 27.644 -5.148 -23.074 1.00 90.75 340 PRO A C 1
ATOM 2715 O O . PRO A 1 340 ? 26.563 -4.562 -23.161 1.00 90.75 340 PRO A O 1
ATOM 2718 N N . ARG A 1 341 ? 28.634 -4.663 -22.315 1.00 83.19 341 ARG A N 1
ATOM 2719 C CA . ARG A 1 341 ? 28.480 -3.482 -21.443 1.00 83.19 341 ARG A CA 1
ATOM 2720 C C . ARG A 1 341 ? 28.036 -2.224 -22.199 1.00 83.19 341 ARG A C 1
ATOM 2722 O O . ARG A 1 341 ? 27.246 -1.447 -21.668 1.00 83.19 341 ARG A O 1
ATOM 2729 N N . PHE A 1 342 ? 28.531 -2.045 -23.421 1.00 83.75 342 PHE A N 1
ATOM 2730 C CA . PHE A 1 342 ? 28.319 -0.848 -24.238 1.00 83.75 342 PHE A CA 1
ATOM 2731 C C . PHE A 1 342 ? 27.181 -0.990 -25.262 1.00 83.75 342 PHE A C 1
ATOM 2733 O O . PHE A 1 342 ? 27.043 -0.134 -26.129 1.00 83.75 342 PHE A O 1
ATOM 2740 N N . CYS A 1 343 ? 26.351 -2.040 -25.179 1.00 85.88 343 CYS A N 1
ATOM 2741 C CA . CYS A 1 343 ? 25.198 -2.158 -26.074 1.00 85.88 343 CYS A CA 1
ATOM 2742 C C . CYS A 1 343 ? 24.143 -1.071 -25.798 1.00 85.88 343 CYS A C 1
ATOM 2744 O O . CYS A 1 343 ? 23.945 -0.631 -24.649 1.00 85.88 343 CYS A O 1
ATOM 2746 N N . SER A 1 344 ? 23.458 -0.662 -26.872 1.00 84.94 344 SER A N 1
ATOM 2747 C CA . SER A 1 344 ? 22.373 0.320 -26.828 1.00 84.94 344 SER A CA 1
ATOM 2748 C C . SER A 1 344 ? 21.281 -0.132 -25.862 1.00 84.94 344 SER A C 1
ATOM 2750 O O . SER A 1 344 ? 20.757 -1.240 -25.975 1.00 84.94 344 SER A O 1
ATOM 2752 N N . ALA A 1 345 ? 20.936 0.735 -24.905 1.00 73.38 345 ALA A N 1
ATOM 2753 C CA . ALA A 1 345 ? 19.858 0.462 -23.959 1.00 73.38 345 ALA A CA 1
ATOM 2754 C C . ALA A 1 345 ? 18.510 0.353 -24.673 1.00 73.38 345 ALA A C 1
ATOM 2756 O O . ALA A 1 345 ? 17.786 -0.602 -24.440 1.00 73.38 345 ALA A O 1
ATOM 2757 N N . SER A 1 346 ? 18.193 1.270 -25.582 1.00 73.44 346 SER A N 1
ATOM 2758 C CA . SER A 1 346 ? 16.942 1.191 -26.338 1.00 73.44 346 SER A CA 1
ATOM 2759 C C . SER A 1 346 ? 16.912 -0.058 -27.225 1.00 73.44 346 SER A C 1
ATOM 2761 O O . SER A 1 346 ? 15.941 -0.808 -27.192 1.00 73.44 346 SER A O 1
ATOM 2763 N N . GLY A 1 347 ? 18.025 -0.350 -27.913 1.00 77.75 347 GLY A N 1
ATOM 2764 C CA . GLY A 1 347 ? 18.138 -1.516 -28.794 1.00 77.75 347 GLY A CA 1
ATOM 2765 C C . GLY A 1 347 ? 17.942 -2.848 -28.065 1.00 77.75 347 GLY A C 1
ATOM 2766 O O . GLY A 1 347 ? 17.197 -3.695 -28.543 1.00 77.75 347 GLY A O 1
ATOM 2767 N N . MET A 1 348 ? 18.527 -3.025 -26.870 1.00 88.06 348 MET A N 1
ATOM 2768 C CA . MET A 1 348 ? 18.367 -4.289 -26.134 1.00 88.06 348 MET A CA 1
ATOM 2769 C C . MET A 1 348 ? 16.922 -4.542 -25.687 1.00 88.06 348 MET A C 1
ATOM 2771 O O . MET A 1 348 ? 16.496 -5.694 -25.653 1.00 88.06 348 MET A O 1
ATOM 2775 N N . PHE A 1 349 ? 16.179 -3.495 -25.307 1.00 86.19 349 PHE A N 1
ATOM 2776 C CA . PHE A 1 349 ? 14.790 -3.634 -24.861 1.00 86.19 349 PHE A CA 1
ATOM 2777 C C . PHE A 1 349 ? 13.863 -3.909 -26.050 1.00 86.19 349 PHE A C 1
ATOM 2779 O O . PHE A 1 349 ? 13.016 -4.800 -25.951 1.00 86.19 349 PHE A O 1
ATOM 2786 N N . ALA A 1 350 ? 14.093 -3.235 -27.183 1.00 80.62 350 ALA A N 1
ATOM 2787 C CA . ALA A 1 350 ? 13.388 -3.482 -28.440 1.00 80.62 350 ALA A CA 1
ATOM 2788 C C . ALA A 1 350 ? 13.613 -4.921 -28.944 1.00 80.62 350 ALA A C 1
ATOM 2790 O O . ALA A 1 350 ? 12.659 -5.678 -29.114 1.00 80.62 350 ALA A O 1
ATOM 2791 N N . GLU A 1 351 ? 14.871 -5.364 -29.047 1.00 81.94 351 GLU A N 1
ATOM 2792 C CA . GLU A 1 351 ? 15.226 -6.723 -29.489 1.00 81.94 351 GLU A CA 1
ATOM 2793 C C . GLU A 1 351 ? 14.714 -7.808 -28.520 1.00 81.94 351 GLU A C 1
ATOM 2795 O O . GLU A 1 351 ? 14.400 -8.938 -28.902 1.00 81.94 351 GLU A O 1
ATOM 2800 N N . ALA A 1 352 ? 14.624 -7.492 -27.228 1.00 85.00 352 ALA A N 1
ATOM 2801 C CA . ALA A 1 352 ? 14.045 -8.378 -26.225 1.00 85.00 352 ALA A CA 1
ATOM 2802 C C . ALA A 1 352 ? 12.504 -8.384 -26.230 1.00 85.00 352 ALA A C 1
ATOM 2804 O O . ALA A 1 352 ? 11.910 -9.275 -25.610 1.00 85.00 352 ALA A O 1
ATOM 2805 N N . ARG A 1 353 ? 11.856 -7.410 -26.889 1.00 85.62 353 ARG A N 1
ATOM 2806 C CA . ARG A 1 353 ? 10.416 -7.120 -26.786 1.00 85.62 353 ARG A CA 1
ATOM 2807 C C . ARG A 1 353 ? 9.978 -6.989 -25.324 1.00 85.62 353 ARG A C 1
ATOM 2809 O O . ARG A 1 353 ? 9.078 -7.686 -24.844 1.00 85.62 353 ARG A O 1
ATOM 2816 N N . VAL A 1 354 ? 10.706 -6.178 -24.562 1.00 86.38 354 VAL A N 1
ATOM 2817 C CA . VAL A 1 354 ? 10.475 -5.936 -23.132 1.00 86.38 354 VAL A CA 1
ATOM 2818 C C . VAL A 1 354 ? 10.375 -4.437 -22.899 1.00 86.38 354 VAL A C 1
ATOM 2820 O O . VAL A 1 354 ? 11.201 -3.690 -23.408 1.00 86.38 354 VAL A O 1
ATOM 2823 N N . ASP A 1 355 ? 9.407 -4.012 -22.084 1.00 84.25 355 ASP A N 1
ATOM 2824 C CA . ASP A 1 355 ? 9.258 -2.601 -21.720 1.00 84.25 355 ASP A CA 1
ATOM 2825 C C . ASP A 1 355 ? 10.550 -2.025 -21.122 1.00 84.25 355 ASP A C 1
ATOM 2827 O O . ASP A 1 355 ? 11.153 -2.600 -20.203 1.00 84.25 355 ASP A O 1
ATOM 2831 N N . ASP A 1 356 ? 10.944 -0.848 -21.604 1.00 86.75 356 ASP A N 1
ATOM 2832 C CA . ASP A 1 356 ? 12.008 -0.077 -20.981 1.00 86.75 356 ASP A CA 1
ATOM 2833 C C . ASP A 1 356 ? 11.578 0.475 -19.608 1.00 86.75 356 ASP A C 1
ATOM 2835 O O . ASP A 1 356 ? 10.432 0.356 -19.165 1.00 86.75 356 ASP A O 1
ATOM 2839 N N . PHE A 1 357 ? 12.526 1.089 -18.902 1.00 86.19 357 PHE A N 1
ATOM 2840 C CA . PHE A 1 357 ? 12.282 1.623 -17.567 1.00 86.19 357 PHE A CA 1
ATOM 2841 C C . PHE A 1 357 ? 11.136 2.646 -17.523 1.00 86.19 357 PHE A C 1
ATOM 2843 O O . PHE A 1 357 ? 10.310 2.609 -16.612 1.00 86.19 357 PHE A O 1
ATOM 2850 N N . PHE A 1 358 ? 11.077 3.559 -18.492 1.00 83.00 358 PHE A N 1
ATOM 2851 C CA . PHE A 1 358 ? 10.096 4.640 -18.495 1.00 83.00 358 PHE A CA 1
ATOM 2852 C C . PHE A 1 358 ? 8.701 4.123 -18.843 1.00 83.00 358 PHE A C 1
ATOM 2854 O O . PHE A 1 358 ? 7.727 4.534 -18.215 1.00 83.00 358 PHE A O 1
ATOM 2861 N N . ALA A 1 359 ? 8.607 3.183 -19.785 1.00 80.75 359 ALA A N 1
ATOM 2862 C CA . ALA A 1 359 ? 7.371 2.499 -20.132 1.00 80.75 359 ALA A CA 1
ATOM 2863 C C . ALA A 1 359 ? 6.785 1.765 -18.918 1.00 80.75 359 ALA A C 1
ATOM 2865 O O . ALA A 1 359 ? 5.595 1.912 -18.632 1.00 80.75 359 ALA A O 1
ATOM 2866 N N . VAL A 1 360 ? 7.616 1.054 -18.143 1.00 85.12 360 VAL A N 1
ATOM 2867 C CA . VAL A 1 360 ? 7.171 0.407 -16.896 1.00 85.12 360 VAL A CA 1
ATOM 2868 C C . VAL A 1 360 ? 6.640 1.441 -15.897 1.00 85.12 360 VAL A C 1
ATOM 2870 O O . VAL A 1 360 ? 5.555 1.244 -15.350 1.00 85.12 360 VAL A O 1
ATOM 2873 N N . MET A 1 361 ? 7.353 2.551 -15.678 1.00 84.56 361 MET A N 1
ATOM 2874 C CA . MET A 1 361 ? 6.915 3.597 -14.740 1.00 84.56 361 MET A CA 1
ATOM 2875 C C . MET A 1 361 ? 5.581 4.229 -15.157 1.00 84.56 361 MET A C 1
ATOM 2877 O O . MET A 1 361 ? 4.666 4.312 -14.338 1.00 84.56 361 MET A O 1
ATOM 2881 N N . ARG A 1 362 ? 5.423 4.591 -16.440 1.00 78.38 362 ARG A N 1
ATOM 2882 C CA . ARG A 1 362 ? 4.171 5.154 -16.975 1.00 78.38 362 ARG A CA 1
ATOM 2883 C C . ARG A 1 362 ? 2.999 4.184 -16.838 1.00 78.38 362 ARG A C 1
ATOM 2885 O O . ARG A 1 362 ? 1.951 4.575 -16.333 1.00 78.38 362 ARG A O 1
ATOM 2892 N N . LYS A 1 363 ? 3.184 2.909 -17.204 1.00 81.19 363 LYS A N 1
ATOM 2893 C CA . LYS A 1 363 ? 2.146 1.868 -17.070 1.00 81.19 363 LYS A CA 1
ATOM 2894 C C . LYS A 1 363 ? 1.675 1.717 -15.619 1.00 81.19 363 LYS A C 1
ATOM 2896 O O . LYS A 1 363 ? 0.479 1.583 -15.366 1.00 81.19 363 LYS A O 1
ATOM 2901 N N . ARG A 1 364 ? 2.596 1.767 -14.649 1.00 86.69 364 ARG A N 1
ATOM 2902 C CA . ARG A 1 364 ? 2.268 1.671 -13.214 1.00 86.69 364 ARG A CA 1
ATOM 2903 C C . ARG A 1 364 ? 1.543 2.914 -12.701 1.00 86.69 364 ARG A C 1
ATOM 2905 O O . ARG A 1 364 ? 0.546 2.765 -12.000 1.00 86.69 364 ARG A O 1
ATOM 2912 N N . ALA A 1 365 ? 1.990 4.107 -13.090 1.00 82.75 365 ALA A N 1
ATOM 2913 C CA . ALA A 1 365 ? 1.326 5.369 -12.762 1.00 82.75 365 ALA A CA 1
ATOM 2914 C C . ALA A 1 365 ? -0.106 5.432 -13.322 1.00 82.75 365 ALA A C 1
ATOM 2916 O O . ALA A 1 365 ? -1.053 5.690 -12.578 1.00 82.75 365 ALA A O 1
ATOM 2917 N N . ALA A 1 366 ? -0.287 5.097 -14.604 1.00 78.50 366 ALA A N 1
ATOM 2918 C CA . ALA A 1 366 ? -1.600 5.048 -15.245 1.00 78.50 366 ALA A CA 1
ATOM 2919 C C . ALA A 1 366 ? -2.530 4.018 -14.581 1.00 78.50 366 ALA A C 1
ATOM 2921 O O . ALA A 1 366 ? -3.694 4.314 -14.309 1.00 78.50 366 ALA A O 1
ATOM 2922 N N . SER A 1 367 ? -2.008 2.830 -14.248 1.00 84.62 367 SER A N 1
ATOM 2923 C CA . SER A 1 367 ? -2.766 1.795 -13.536 1.00 84.62 367 SER A CA 1
ATOM 2924 C C . SER A 1 367 ? -3.203 2.242 -12.136 1.00 84.62 367 SER A C 1
ATOM 2926 O O . SER A 1 367 ? -4.335 1.963 -11.736 1.00 84.62 367 SER A O 1
ATOM 2928 N N . LEU A 1 368 ? -2.350 2.953 -11.387 1.00 86.19 368 LEU A N 1
ATOM 2929 C CA . LEU A 1 368 ? -2.746 3.534 -10.102 1.00 86.19 368 LEU A CA 1
ATOM 2930 C C . LEU A 1 368 ? -3.875 4.551 -10.292 1.00 86.19 368 LEU A C 1
ATOM 2932 O O . LEU A 1 368 ? -4.899 4.429 -9.626 1.00 86.19 368 LEU A O 1
ATOM 2936 N N . LEU A 1 369 ? -3.715 5.504 -11.213 1.00 82.88 369 LEU A N 1
ATOM 2937 C CA . LEU A 1 369 ? -4.703 6.559 -11.441 1.00 82.88 369 LEU A CA 1
ATOM 2938 C C . LEU A 1 369 ? -6.062 5.991 -11.873 1.00 82.88 369 LEU A C 1
ATOM 2940 O O . LEU A 1 369 ? -7.089 6.394 -11.333 1.00 82.88 369 LEU A O 1
ATOM 2944 N N . SER A 1 370 ? -6.065 5.021 -12.793 1.00 84.12 370 SER A N 1
ATOM 2945 C CA . SER A 1 370 ? -7.280 4.323 -13.225 1.00 84.12 370 SER A CA 1
ATOM 2946 C C . SER A 1 370 ? -7.981 3.640 -12.048 1.00 84.12 370 SER A C 1
ATOM 2948 O O . SER A 1 370 ? -9.169 3.876 -11.837 1.00 84.12 370 SER A O 1
ATOM 2950 N N . ARG A 1 371 ? -7.245 2.882 -11.219 1.00 87.75 371 ARG A N 1
ATOM 2951 C CA . ARG A 1 371 ? -7.823 2.212 -10.042 1.00 87.75 371 ARG A CA 1
ATOM 2952 C C . ARG A 1 371 ? -8.372 3.202 -9.020 1.00 87.75 371 ARG A C 1
ATOM 2954 O O . ARG A 1 371 ? -9.460 2.973 -8.501 1.00 87.75 371 ARG A O 1
ATOM 2961 N N . THR A 1 372 ? -7.659 4.299 -8.760 1.00 87.62 372 THR A N 1
ATOM 2962 C CA . THR A 1 372 ? -8.113 5.359 -7.848 1.00 87.62 372 THR A CA 1
ATOM 2963 C C . THR A 1 372 ? -9.405 6.003 -8.346 1.00 87.62 372 THR A C 1
ATOM 2965 O O . THR A 1 372 ? -10.348 6.110 -7.569 1.00 87.62 372 THR A O 1
ATOM 2968 N N . ARG A 1 373 ? -9.484 6.366 -9.635 1.00 85.06 373 ARG A N 1
ATOM 2969 C CA . ARG A 1 373 ? -10.685 6.968 -10.243 1.00 85.06 373 ARG A CA 1
ATOM 2970 C C . ARG A 1 373 ? -11.878 6.017 -10.287 1.00 85.06 373 ARG A C 1
ATOM 2972 O O . ARG A 1 373 ? -13.006 6.446 -10.105 1.00 85.06 373 ARG A O 1
ATOM 2979 N N . SER A 1 374 ? -11.632 4.723 -10.487 1.00 87.50 374 SER A N 1
ATOM 2980 C CA . SER A 1 374 ? -12.686 3.699 -10.471 1.00 87.50 374 SER A CA 1
ATOM 2981 C C . SER A 1 374 ? -13.123 3.269 -9.064 1.00 87.50 374 SER A C 1
ATOM 2983 O O . SER A 1 374 ? -14.012 2.431 -8.929 1.00 87.50 374 SER A O 1
ATOM 2985 N N . SER A 1 375 ? -12.465 3.760 -8.009 1.00 90.50 375 SER A N 1
ATOM 2986 C CA . SER A 1 375 ? -12.699 3.276 -6.650 1.00 90.50 375 SER A CA 1
ATOM 2987 C C . SER A 1 375 ? -13.967 3.871 -6.048 1.00 90.50 375 SER A C 1
ATOM 2989 O O . SER A 1 375 ? -14.156 5.082 -6.043 1.00 90.50 375 SER A O 1
ATOM 2991 N N . SER A 1 376 ? -14.793 3.024 -5.435 1.00 88.62 376 SER A N 1
ATOM 2992 C CA . SER A 1 376 ? -15.958 3.449 -4.651 1.00 88.62 376 SER A CA 1
ATOM 2993 C C . SER A 1 376 ? -15.605 3.880 -3.218 1.00 88.62 376 SER A C 1
ATOM 2995 O O . SER A 1 376 ? -16.494 4.157 -2.415 1.00 88.62 376 SER A O 1
ATOM 2997 N N . ASN A 1 377 ? -14.321 3.873 -2.843 1.00 92.75 377 ASN A N 1
ATOM 2998 C CA . ASN A 1 377 ? -13.881 4.251 -1.503 1.00 92.75 377 ASN A CA 1
ATOM 2999 C C . ASN A 1 377 ? -13.911 5.779 -1.334 1.00 92.75 377 ASN A C 1
ATOM 3001 O O . ASN A 1 377 ? -13.218 6.496 -2.054 1.00 92.75 377 ASN A O 1
ATOM 3005 N N . ALA A 1 378 ? -14.638 6.255 -0.320 1.00 91.44 378 ALA A N 1
ATOM 3006 C CA . ALA A 1 378 ? -14.832 7.683 -0.063 1.00 91.44 378 ALA A CA 1
ATOM 3007 C C . ALA A 1 378 ? -13.530 8.469 0.195 1.00 91.44 378 ALA A C 1
ATOM 3009 O O . ALA A 1 378 ? -13.467 9.659 -0.085 1.00 91.44 378 ALA A O 1
ATOM 3010 N N . ILE A 1 379 ? -12.479 7.833 0.727 1.00 92.94 379 ILE A N 1
ATOM 3011 C CA . ILE A 1 379 ? -11.177 8.486 0.937 1.00 92.94 379 ILE A CA 1
ATOM 3012 C C . ILE A 1 379 ? -10.430 8.613 -0.395 1.00 92.94 379 ILE A C 1
ATOM 3014 O O . ILE A 1 379 ? -9.770 9.620 -0.637 1.00 92.94 379 ILE A O 1
ATOM 3018 N N . LEU A 1 380 ? -10.519 7.607 -1.270 1.00 91.56 380 LEU A N 1
ATOM 3019 C CA . LEU A 1 380 ? -9.864 7.646 -2.581 1.00 91.56 380 LEU A CA 1
ATOM 3020 C C . LEU A 1 380 ? -10.558 8.608 -3.546 1.00 91.56 380 LEU A C 1
ATOM 3022 O O . LEU A 1 380 ? -9.864 9.287 -4.301 1.00 91.56 380 LEU A O 1
ATOM 3026 N N . SER A 1 381 ? -11.886 8.725 -3.479 1.00 88.88 381 SER A N 1
ATOM 3027 C CA . SER A 1 381 ? -12.645 9.662 -4.314 1.00 88.88 381 SER A CA 1
ATOM 3028 C C . SER A 1 381 ? -12.275 11.123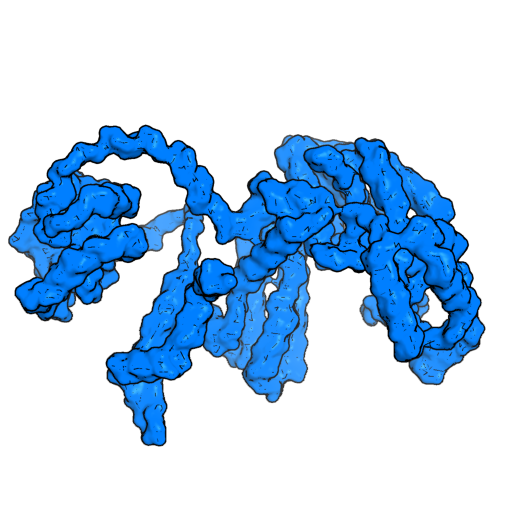 -4.049 1.00 88.88 381 SER A C 1
ATOM 3030 O O . SER A 1 381 ? -12.278 11.916 -4.983 1.00 88.88 381 SER A O 1
ATOM 3032 N N . VAL A 1 382 ? -11.863 11.474 -2.820 1.00 89.12 382 VAL A N 1
ATOM 3033 C CA . VAL A 1 382 ? -11.321 12.815 -2.508 1.00 89.12 382 VAL A CA 1
ATOM 3034 C C . VAL A 1 382 ? -10.120 13.140 -3.396 1.00 89.12 382 VAL A C 1
ATOM 3036 O O . VAL A 1 382 ? -9.944 14.283 -3.802 1.00 89.12 382 VAL A O 1
ATOM 3039 N N . TRP A 1 383 ? -9.289 12.145 -3.713 1.00 86.62 383 TRP A N 1
ATOM 3040 C CA . TRP A 1 383 ? -8.044 12.341 -4.456 1.00 86.62 383 TRP A CA 1
ATOM 3041 C C . TRP A 1 383 ? -8.168 12.115 -5.961 1.00 86.62 383 TRP A C 1
ATOM 3043 O O . TRP A 1 383 ? -7.321 12.612 -6.697 1.00 86.62 383 TRP A O 1
ATOM 3053 N N . ALA A 1 384 ? -9.180 11.376 -6.421 1.00 80.25 384 ALA A N 1
ATOM 3054 C CA . ALA A 1 384 ? -9.302 10.902 -7.803 1.00 80.25 384 ALA A CA 1
ATOM 3055 C C . ALA A 1 384 ? -9.209 12.014 -8.868 1.00 80.25 384 ALA A C 1
ATOM 3057 O O . ALA A 1 384 ? -8.529 11.832 -9.885 1.00 80.25 384 ALA A O 1
ATOM 3058 N N . ASP A 1 385 ? -9.821 13.168 -8.589 1.00 71.00 385 ASP A N 1
ATOM 3059 C CA . ASP A 1 385 ? -9.951 14.287 -9.535 1.00 71.00 385 ASP A CA 1
ATOM 3060 C C . ASP A 1 385 ? -9.236 15.564 -9.069 1.00 71.00 385 ASP A C 1
ATOM 3062 O O . ASP A 1 385 ? -9.322 16.628 -9.686 1.00 71.00 385 ASP A O 1
ATOM 3066 N N . ARG A 1 386 ? -8.470 15.473 -7.978 1.00 74.56 386 ARG A N 1
ATOM 3067 C CA . ARG A 1 386 ? -7.737 16.613 -7.428 1.00 74.56 386 ARG A CA 1
ATOM 3068 C C . ARG A 1 386 ? -6.479 16.900 -8.235 1.00 74.56 386 ARG A C 1
ATOM 3070 O O . ARG A 1 386 ? -5.408 16.364 -7.967 1.00 74.56 386 ARG A O 1
ATOM 3077 N N . MET A 1 387 ? -6.575 17.841 -9.170 1.00 64.56 387 MET A N 1
ATOM 3078 C CA . MET A 1 387 ? -5.412 18.342 -9.911 1.00 64.56 387 MET A CA 1
ATOM 3079 C C . MET A 1 387 ? -4.388 19.063 -9.024 1.00 64.56 387 MET A C 1
ATOM 3081 O O . MET A 1 387 ? -3.270 19.307 -9.472 1.00 64.56 387 MET A O 1
ATOM 3085 N N . ASP A 1 388 ? -4.715 19.430 -7.778 1.00 67.62 388 ASP A N 1
ATOM 3086 C CA . ASP A 1 388 ? -3.734 19.978 -6.837 1.00 67.62 388 ASP A CA 1
ATOM 3087 C C . ASP A 1 388 ? -2.797 18.917 -6.247 1.00 67.62 388 ASP A C 1
ATOM 3089 O O . ASP A 1 388 ? -1.718 19.274 -5.774 1.00 67.62 388 ASP A O 1
ATOM 3093 N N . SER A 1 389 ? -3.154 17.634 -6.364 1.00 69.94 389 SER A N 1
ATOM 3094 C CA . SER A 1 389 ? -2.342 16.493 -5.956 1.00 69.94 389 SER A CA 1
ATOM 3095 C C . SER A 1 389 ? -1.106 16.326 -6.846 1.00 69.94 389 SER A C 1
ATOM 3097 O O . SER A 1 389 ? -1.229 16.087 -8.045 1.00 69.94 389 SER A O 1
ATOM 3099 N N . PRO A 1 390 ? 0.111 16.348 -6.286 1.00 70.12 390 PRO A N 1
ATOM 3100 C CA . PRO A 1 390 ? 1.327 16.084 -7.051 1.00 70.12 390 PRO A CA 1
ATOM 3101 C C . PRO A 1 390 ? 1.428 14.657 -7.584 1.00 70.12 390 PRO A C 1
ATOM 3103 O O . PRO A 1 390 ? 2.025 14.481 -8.637 1.00 70.12 390 PRO A O 1
ATOM 3106 N N . ILE A 1 391 ? 0.811 13.658 -6.936 1.00 70.44 391 ILE A N 1
ATOM 3107 C CA . ILE A 1 391 ? 0.693 12.306 -7.510 1.00 70.44 391 ILE A CA 1
ATOM 3108 C C . ILE A 1 391 ? -0.228 12.339 -8.725 1.00 70.44 391 ILE A C 1
ATOM 3110 O O . ILE A 1 391 ? 0.165 11.840 -9.774 1.00 70.44 391 ILE A O 1
ATOM 3114 N N . VAL A 1 392 ? -1.398 12.978 -8.636 1.00 67.25 392 VAL A N 1
ATOM 3115 C CA . VAL A 1 392 ? -2.310 13.088 -9.787 1.00 67.25 392 VAL A CA 1
ATOM 3116 C C . VAL A 1 392 ? -1.699 13.938 -10.893 1.00 67.25 392 VAL A C 1
ATOM 3118 O O . VAL A 1 392 ? -1.844 13.575 -12.045 1.00 67.25 392 VAL A O 1
ATOM 3121 N N . ARG A 1 393 ? -0.942 15.000 -10.595 1.00 63.81 393 ARG A N 1
ATOM 3122 C CA . ARG A 1 393 ? -0.188 15.751 -11.613 1.00 63.81 393 ARG A CA 1
ATOM 3123 C C . ARG A 1 393 ? 0.937 14.928 -12.211 1.00 63.81 393 ARG A C 1
ATOM 3125 O O . ARG A 1 393 ? 1.108 14.950 -13.414 1.00 63.81 393 ARG A O 1
ATOM 3132 N N . HIS A 1 394 ? 1.710 14.203 -11.409 1.00 64.19 394 HIS A N 1
ATOM 3133 C CA . HIS A 1 394 ? 2.795 13.366 -11.917 1.00 64.19 394 HIS A CA 1
ATOM 3134 C C . HIS A 1 394 ? 2.257 12.234 -12.805 1.00 64.19 394 HIS A C 1
ATOM 3136 O O . HIS A 1 394 ? 2.823 11.954 -13.856 1.00 64.19 394 HIS A O 1
ATOM 3142 N N . CYS A 1 395 ? 1.119 11.646 -12.425 1.00 55.09 395 CYS A N 1
ATOM 3143 C CA . CYS A 1 395 ? 0.430 10.613 -13.200 1.00 55.09 395 CYS A CA 1
ATOM 3144 C C . CYS A 1 395 ? -0.390 11.190 -14.374 1.00 55.09 395 CYS A C 1
ATOM 3146 O O . CYS A 1 395 ? -0.551 10.530 -15.395 1.00 55.09 395 CYS A O 1
ATOM 3148 N N . GLY A 1 396 ? -0.912 12.409 -14.231 1.00 42.56 396 GLY A N 1
ATOM 3149 C CA . GLY A 1 396 ? -1.848 13.098 -15.131 1.00 42.56 396 GLY A CA 1
ATOM 3150 C C . GLY A 1 396 ? -1.199 14.116 -16.072 1.00 42.56 396 GLY A C 1
ATOM 3151 O O . GLY A 1 396 ? -1.813 14.501 -17.060 1.00 42.56 396 GLY A O 1
ATOM 3152 N N . CYS A 1 397 ? 0.078 14.466 -15.882 1.00 38.06 397 CYS A N 1
ATOM 3153 C CA . CYS A 1 397 ? 0.903 15.134 -16.902 1.00 38.06 397 CYS A CA 1
ATOM 3154 C C . CYS A 1 397 ? 1.096 14.256 -18.149 1.00 38.06 397 CYS A C 1
ATOM 3156 O O . CYS A 1 397 ? 1.635 14.724 -19.142 1.00 38.06 397 CYS A O 1
ATOM 3158 N N . SER A 1 398 ? 0.635 13.002 -18.107 1.00 35.62 398 SER A N 1
ATOM 3159 C CA . SER A 1 398 ? 0.490 12.140 -19.275 1.00 35.62 398 SER A CA 1
ATOM 3160 C C . SER A 1 398 ? -0.879 12.283 -19.974 1.00 35.62 398 SER A C 1
ATOM 3162 O O . SER A 1 398 ? -1.131 11.532 -20.910 1.00 35.62 398 SER A O 1
ATOM 3164 N N . ARG A 1 399 ? -1.782 13.184 -19.532 1.00 31.50 399 ARG A N 1
ATOM 3165 C CA . ARG A 1 399 ? -3.129 13.355 -20.124 1.00 31.50 399 ARG A CA 1
ATOM 3166 C C . ARG A 1 399 ? -3.740 14.780 -20.123 1.00 31.50 399 ARG A C 1
ATOM 3168 O O . ARG A 1 399 ? -4.568 15.028 -20.986 1.00 31.50 399 ARG A O 1
ATOM 3175 N N . ASP A 1 400 ? -3.325 15.733 -19.274 1.00 27.36 400 ASP A N 1
ATOM 3176 C CA . ASP A 1 400 ? -4.049 17.026 -19.107 1.00 27.36 400 ASP A CA 1
ATOM 3177 C C . ASP A 1 400 ? -3.344 18.310 -19.610 1.00 27.36 400 ASP A C 1
ATOM 3179 O O . ASP A 1 400 ? -3.903 19.403 -19.513 1.00 27.36 400 ASP A O 1
ATOM 3183 N N . LEU A 1 401 ? -2.153 18.228 -20.216 1.00 28.44 401 LEU A N 1
ATOM 3184 C CA . LEU A 1 401 ? -1.484 19.406 -20.810 1.00 28.44 401 LEU A CA 1
ATOM 3185 C C . LEU A 1 401 ? -2.115 19.878 -22.140 1.00 28.44 401 LEU A C 1
ATOM 3187 O O . LEU A 1 401 ? -1.801 20.971 -22.605 1.00 28.44 401 LEU A O 1
ATOM 3191 N N . LEU A 1 402 ? -3.032 19.098 -22.727 1.00 28.98 402 LEU A N 1
ATOM 3192 C CA . LEU A 1 402 ? -3.673 19.400 -24.015 1.00 28.98 402 LEU A CA 1
ATOM 3193 C C . LEU A 1 402 ? -5.078 20.020 -23.902 1.00 28.98 402 LEU A C 1
ATOM 3195 O O . LEU A 1 402 ? -5.490 20.718 -24.823 1.00 28.98 402 LEU A O 1
ATOM 3199 N N . GLN A 1 403 ? -5.812 19.835 -22.796 1.00 28.56 403 GLN A N 1
ATOM 3200 C CA . GLN A 1 403 ? -7.231 20.237 -22.744 1.00 28.56 403 GLN A CA 1
ATOM 3201 C C . GLN A 1 403 ? -7.524 21.589 -22.070 1.00 28.56 403 GLN A C 1
ATOM 3203 O O . GLN A 1 403 ? -8.524 22.215 -22.408 1.00 28.56 403 GLN A O 1
ATOM 3208 N N . THR A 1 404 ? -6.673 22.118 -21.182 1.00 26.94 404 THR A N 1
ATOM 3209 C CA . THR A 1 404 ? -6.981 23.373 -20.446 1.00 26.94 404 THR A CA 1
ATOM 3210 C C . THR A 1 404 ? -6.226 24.623 -20.914 1.00 26.94 404 THR A C 1
ATOM 3212 O O . THR A 1 404 ? -6.600 25.730 -20.524 1.00 26.94 404 THR A O 1
ATOM 3215 N N . ALA A 1 405 ? -5.231 24.498 -21.799 1.00 26.88 405 ALA A N 1
ATOM 3216 C CA . ALA A 1 405 ? -4.589 25.653 -22.444 1.00 26.88 405 ALA A CA 1
ATOM 3217 C C . ALA A 1 405 ? -5.430 26.229 -23.605 1.00 26.88 405 ALA A C 1
ATOM 3219 O O . ALA A 1 405 ? -5.399 27.434 -23.854 1.00 26.88 405 ALA A O 1
ATOM 3220 N N . ALA A 1 406 ? -6.246 25.395 -24.262 1.00 27.00 406 ALA A N 1
ATOM 3221 C CA . ALA A 1 406 ? -7.103 25.801 -25.378 1.00 27.00 406 ALA A CA 1
ATOM 3222 C C . ALA A 1 406 ? -8.283 26.700 -24.951 1.00 27.00 406 ALA A C 1
ATOM 3224 O O . ALA A 1 406 ? -8.717 27.549 -25.719 1.00 27.00 406 ALA A O 1
ATOM 3225 N N . ALA A 1 407 ? -8.774 26.597 -23.712 1.00 26.31 407 ALA A N 1
ATOM 3226 C CA . ALA A 1 407 ? -9.987 27.307 -23.286 1.00 26.31 407 ALA A CA 1
ATOM 3227 C C . ALA A 1 407 ? -9.775 28.772 -22.840 1.00 26.31 407 ALA A C 1
ATOM 3229 O O . ALA A 1 407 ? -10.749 29.468 -22.567 1.00 26.31 407 ALA A O 1
ATOM 3230 N N . ARG A 1 408 ? -8.531 29.270 -22.742 1.00 27.56 408 ARG A N 1
ATOM 3231 C CA . ARG A 1 408 ? -8.246 30.640 -22.247 1.00 27.56 408 ARG A CA 1
ATOM 3232 C C . ARG A 1 408 ? -7.620 31.598 -23.266 1.00 27.56 408 ARG A C 1
ATOM 3234 O O . ARG A 1 408 ? -7.471 32.771 -22.945 1.00 27.56 408 ARG A O 1
ATOM 3241 N N . ALA A 1 409 ? -7.305 31.145 -24.481 1.00 27.48 409 ALA A N 1
ATOM 3242 C CA . ALA A 1 409 ? -6.646 31.964 -25.512 1.00 27.48 409 ALA A CA 1
ATOM 3243 C C . ALA A 1 409 ? -7.525 32.281 -26.745 1.00 27.48 409 ALA A C 1
ATOM 3245 O O . ALA A 1 409 ? -7.036 32.829 -27.728 1.00 27.48 409 ALA A O 1
ATOM 3246 N N . PHE A 1 410 ? -8.816 31.938 -26.708 1.00 27.55 410 PHE A N 1
ATOM 3247 C CA . PHE A 1 410 ? -9.709 32.000 -27.874 1.00 27.55 410 PHE A CA 1
ATOM 3248 C C . PHE A 1 410 ? -10.309 33.378 -28.254 1.00 27.55 410 PHE A C 1
ATOM 3250 O O . PHE A 1 410 ? -10.653 33.535 -29.422 1.00 27.55 410 PHE A O 1
ATOM 3257 N N . PRO A 1 411 ? -10.421 34.407 -27.384 1.00 26.00 411 PRO A N 1
ATOM 3258 C CA . PRO A 1 411 ? -11.040 35.673 -27.816 1.00 26.00 411 PRO A CA 1
ATOM 3259 C C . PRO A 1 411 ? -10.111 36.692 -28.505 1.00 26.00 411 PRO A C 1
ATOM 3261 O O . PRO A 1 411 ? -10.607 37.631 -29.118 1.00 26.00 411 PRO A O 1
ATOM 3264 N N . SER A 1 412 ? -8.781 36.563 -28.420 1.00 26.56 412 SER A N 1
ATOM 3265 C CA . SER A 1 412 ? -7.841 37.619 -28.860 1.00 26.56 412 SER A CA 1
ATOM 3266 C C . SER A 1 412 ? -7.181 37.391 -30.230 1.00 26.56 412 SER A C 1
ATOM 3268 O O . SER A 1 412 ? -6.567 38.314 -30.761 1.00 26.56 412 SER A O 1
ATOM 3270 N N . LEU A 1 413 ? -7.337 36.210 -30.839 1.00 26.64 413 LEU A N 1
ATOM 3271 C CA . LEU A 1 413 ? -6.768 35.876 -32.159 1.00 26.64 413 LEU A CA 1
ATOM 3272 C C . LEU A 1 413 ? -7.736 36.083 -33.339 1.00 26.64 413 LEU A C 1
ATOM 3274 O O . LEU A 1 413 ? -7.314 36.032 -34.492 1.00 26.64 413 LEU A O 1
ATOM 3278 N N . LEU A 1 414 ? -9.012 36.380 -33.071 1.00 25.72 414 LEU A N 1
ATOM 3279 C CA . LEU A 1 414 ? -10.043 36.580 -34.100 1.00 25.72 414 LEU A CA 1
ATOM 3280 C C . LEU A 1 414 ? -9.963 37.930 -34.842 1.00 25.72 414 LEU A C 1
ATOM 3282 O O . LEU A 1 414 ? -10.651 38.099 -35.841 1.00 25.72 414 LEU A O 1
ATOM 3286 N N . ASN A 1 415 ? -9.096 38.864 -34.433 1.00 28.14 415 ASN A N 1
ATOM 3287 C CA . ASN A 1 415 ? -9.043 40.216 -35.018 1.00 28.14 415 ASN A CA 1
ATOM 3288 C C . ASN A 1 415 ? -7.916 40.472 -36.037 1.00 28.14 415 ASN A C 1
ATOM 3290 O O . ASN A 1 415 ? -7.732 41.615 -36.448 1.00 28.14 415 ASN A O 1
ATOM 3294 N N . LEU A 1 416 ? -7.160 39.459 -36.475 1.00 29.20 416 LEU A N 1
ATOM 3295 C CA . LEU A 1 416 ? -6.023 39.670 -37.396 1.00 29.20 416 LEU A CA 1
ATOM 3296 C C . LEU A 1 416 ? -6.077 38.876 -38.711 1.00 29.20 416 LEU A C 1
ATOM 3298 O O . LEU A 1 416 ? -5.129 38.933 -39.492 1.00 29.20 416 LEU A O 1
ATOM 3302 N N . SER A 1 417 ? -7.190 38.208 -39.022 1.00 28.59 417 SER A N 1
ATOM 3303 C CA . SER A 1 417 ? -7.393 37.562 -40.325 1.00 28.59 417 SER A CA 1
ATOM 3304 C C . SER A 1 417 ? -8.111 38.492 -41.314 1.00 28.59 417 SER A C 1
ATOM 3306 O O . SER A 1 417 ? -9.292 38.339 -41.612 1.00 28.59 417 SER A O 1
ATOM 3308 N N . SER A 1 418 ? -7.377 39.458 -41.878 1.00 28.64 418 SER A N 1
ATOM 3309 C CA . SER A 1 418 ? -7.749 39.987 -43.198 1.00 28.64 418 SER A CA 1
ATOM 3310 C C . SER A 1 418 ? -7.167 39.072 -44.281 1.00 28.64 418 SER A C 1
ATOM 3312 O O . SER A 1 418 ? -6.019 38.636 -44.242 1.00 28.64 418 SER A O 1
ATOM 3314 N N . SER A 1 419 ? -8.039 38.703 -45.206 1.00 37.97 419 SER A N 1
ATOM 3315 C CA . SER A 1 419 ? -8.024 37.534 -46.081 1.00 37.97 419 SER A CA 1
ATOM 3316 C C . SER A 1 419 ? -7.164 37.652 -47.349 1.00 37.97 419 SER A C 1
ATOM 3318 O O . SER A 1 419 ? -7.569 37.138 -48.384 1.00 37.97 419 SER A O 1
ATOM 3320 N N . SER A 1 420 ? -6.014 38.330 -47.327 1.00 35.53 420 SER A N 1
ATOM 3321 C CA . SER A 1 420 ? -5.326 38.719 -48.578 1.00 35.53 420 SER A CA 1
ATOM 3322 C C . SER A 1 420 ? -3.958 38.082 -48.850 1.00 35.53 420 SER A C 1
ATOM 3324 O O . SER A 1 420 ? -3.385 38.349 -49.900 1.00 35.53 420 SER A O 1
ATOM 3326 N N . SER A 1 421 ? -3.410 37.237 -47.968 1.00 40.12 421 SER A N 1
ATOM 3327 C CA . SER A 1 421 ? -2.047 36.687 -48.160 1.00 40.12 421 SER A CA 1
ATOM 3328 C C . SER A 1 421 ? -1.978 35.200 -48.527 1.00 40.12 421 SER A C 1
ATOM 3330 O O . SER A 1 421 ? -0.910 34.729 -48.899 1.00 40.12 421 SER A O 1
ATOM 3332 N N . TYR A 1 422 ? -3.088 34.459 -48.444 1.00 36.91 422 TYR A N 1
ATOM 3333 C CA . TYR A 1 422 ? -3.127 33.024 -48.775 1.00 36.91 422 TYR A CA 1
ATOM 3334 C C . TYR A 1 422 ? -3.575 32.729 -50.215 1.00 36.91 422 TYR A C 1
ATOM 3336 O O . TYR A 1 422 ? -3.358 31.626 -50.702 1.00 36.91 422 TYR A O 1
ATOM 3344 N N . SER A 1 423 ? -4.144 33.709 -50.922 1.00 32.88 423 SER A N 1
ATOM 3345 C CA . SER A 1 423 ? -4.660 33.548 -52.290 1.00 32.88 423 SER A CA 1
ATOM 3346 C C . SER A 1 423 ? -3.602 33.699 -53.394 1.00 32.88 423 SER A C 1
ATOM 3348 O O . SER A 1 423 ? -3.966 33.863 -54.548 1.00 32.88 423 SER A O 1
ATOM 3350 N N . ALA A 1 424 ? -2.307 33.710 -53.063 1.00 35.59 424 ALA A N 1
ATOM 3351 C CA . ALA A 1 424 ? -1.219 33.925 -54.029 1.00 35.59 424 ALA A CA 1
ATOM 3352 C C . ALA A 1 424 ? -0.352 32.672 -54.281 1.00 35.59 424 ALA A C 1
ATOM 3354 O O . ALA A 1 424 ? 0.663 32.752 -54.967 1.00 35.59 424 ALA A O 1
ATOM 3355 N N . SER A 1 425 ? -0.729 31.522 -53.712 1.00 39.78 425 SER A N 1
ATOM 3356 C CA . SER A 1 425 ? -0.027 30.242 -53.853 1.00 39.78 425 SER A CA 1
ATOM 3357 C C . SER A 1 425 ? -0.729 29.378 -54.913 1.00 39.78 425 SER A C 1
ATOM 3359 O O . SER A 1 425 ? -1.829 28.908 -54.619 1.00 39.78 425 SER A O 1
ATOM 3361 N N . PRO A 1 426 ? -0.116 29.100 -56.085 1.00 37.41 426 PRO A N 1
ATOM 3362 C CA . PRO A 1 426 ? -0.759 28.349 -57.177 1.00 37.41 426 PRO A CA 1
ATOM 3363 C C . PRO A 1 426 ? -1.244 26.944 -56.777 1.00 37.41 426 PRO A C 1
ATOM 3365 O O . PRO A 1 426 ? -2.164 26.403 -57.369 1.00 37.41 426 PRO A O 1
ATOM 3368 N N . SER A 1 427 ? -0.647 26.350 -55.741 1.00 42.81 427 SER A N 1
ATOM 3369 C CA . SER A 1 427 ? -0.958 25.004 -55.240 1.00 42.81 427 SER A CA 1
ATOM 3370 C C . SER A 1 427 ? -2.120 24.927 -54.238 1.00 42.81 427 SER A C 1
ATOM 3372 O O . SER A 1 427 ? -2.462 23.834 -53.797 1.00 42.81 427 SER A O 1
ATOM 3374 N N . LEU A 1 428 ? -2.700 26.063 -53.830 1.00 48.59 428 LEU A N 1
ATOM 3375 C CA . LEU A 1 428 ? -3.834 26.132 -52.887 1.00 48.59 428 LEU A CA 1
ATOM 3376 C C . LEU A 1 428 ? -5.051 26.847 -53.493 1.00 48.59 428 LEU A C 1
ATOM 3378 O O . LEU A 1 428 ? -6.016 27.168 -52.793 1.00 48.59 428 LEU A O 1
ATOM 3382 N N . GLU A 1 429 ? -4.993 27.114 -54.796 1.00 43.38 429 GLU A N 1
ATOM 3383 C CA . GLU A 1 429 ? -6.073 27.712 -55.563 1.00 43.38 429 GLU A CA 1
ATOM 3384 C C . GLU A 1 429 ? -7.195 26.671 -55.714 1.00 43.38 429 GLU A C 1
ATOM 3386 O O . GLU A 1 429 ? -7.045 25.670 -56.406 1.00 43.38 429 GLU A O 1
ATOM 3391 N N . GLY A 1 430 ? -8.299 26.864 -54.983 1.00 46.50 430 GLY A N 1
ATOM 3392 C CA . GLY A 1 430 ? -9.439 25.936 -54.962 1.00 46.50 430 GLY A CA 1
ATOM 3393 C C . GLY A 1 430 ? -9.761 25.317 -53.596 1.00 46.50 430 GLY A C 1
ATOM 3394 O O . GLY A 1 430 ? -10.823 24.717 -53.448 1.00 46.50 430 GLY A O 1
ATOM 3395 N N . CYS A 1 431 ? -8.916 25.499 -52.573 1.00 55.91 431 CYS A N 1
ATOM 3396 C CA . CYS A 1 431 ? -9.224 25.028 -51.217 1.00 55.91 431 CYS A CA 1
ATOM 3397 C C . CYS A 1 431 ? -10.326 25.872 -50.550 1.00 55.91 431 CYS A C 1
ATOM 3399 O O . CYS A 1 431 ? -10.368 27.098 -50.695 1.00 55.91 431 CYS A O 1
ATOM 3401 N N . SER A 1 432 ? -11.200 25.231 -49.764 1.00 57.59 432 SER A N 1
ATOM 3402 C CA . SER A 1 432 ? -12.279 25.929 -49.058 1.00 57.59 432 SER A CA 1
ATOM 3403 C C . SER A 1 432 ? -11.729 26.957 -48.058 1.00 57.59 432 SER A C 1
ATOM 3405 O O . SER A 1 432 ? -10.673 26.779 -47.440 1.00 57.59 432 SER A O 1
ATOM 3407 N N . ARG A 1 433 ? -12.455 28.069 -47.882 1.00 56.44 433 ARG A N 1
ATOM 3408 C CA . ARG A 1 433 ? -12.046 29.164 -46.984 1.00 56.44 433 ARG A CA 1
ATOM 3409 C C . ARG A 1 433 ? -11.871 28.689 -45.537 1.00 56.44 433 ARG A C 1
ATOM 3411 O O . ARG A 1 433 ? -10.956 29.147 -44.854 1.00 56.44 433 ARG A O 1
ATOM 3418 N N . ASP A 1 434 ? -12.699 27.742 -45.111 1.00 55.53 434 ASP A N 1
ATOM 3419 C CA . ASP A 1 434 ? -12.673 27.163 -43.766 1.00 55.53 434 ASP A CA 1
ATOM 3420 C C . ASP A 1 434 ? -11.442 26.270 -43.561 1.00 55.53 434 ASP A C 1
ATOM 3422 O O . ASP A 1 434 ? -10.812 26.297 -42.497 1.00 55.53 434 ASP A O 1
ATOM 3426 N N . TRP A 1 435 ? -11.012 25.555 -44.606 1.00 62.75 435 TRP A N 1
ATOM 3427 C CA . TRP A 1 435 ? -9.762 24.800 -44.578 1.00 62.75 435 TRP A CA 1
ATOM 3428 C C . TRP A 1 435 ? -8.550 25.724 -44.471 1.00 62.75 435 TRP A C 1
ATOM 3430 O O . TRP A 1 435 ? -7.691 25.509 -43.616 1.00 62.75 435 TRP A O 1
ATOM 3440 N N . LEU A 1 436 ? -8.501 26.795 -45.272 1.00 59.34 436 LEU A N 1
ATOM 3441 C CA . LEU A 1 436 ? -7.404 27.770 -45.234 1.00 59.34 436 LEU A CA 1
ATOM 3442 C C . LEU A 1 436 ? -7.290 28.440 -43.860 1.00 59.34 436 LEU A C 1
ATOM 3444 O O . LEU A 1 436 ? -6.183 28.625 -43.355 1.00 59.34 436 LEU A O 1
ATOM 3448 N N . GLN A 1 437 ? -8.418 28.754 -43.217 1.00 60.50 437 GLN A N 1
ATOM 3449 C CA . GLN A 1 437 ? -8.429 29.282 -41.851 1.00 60.50 437 GLN A CA 1
ATOM 3450 C C . GLN A 1 437 ? -7.933 28.257 -40.828 1.00 60.50 437 GLN A C 1
ATOM 3452 O O . GLN A 1 437 ? -7.155 28.603 -39.940 1.00 60.50 437 GLN A O 1
ATOM 3457 N N . THR A 1 438 ? -8.329 26.995 -40.971 1.00 62.19 438 THR A N 1
ATOM 3458 C CA . THR A 1 438 ? -7.909 25.922 -40.064 1.00 62.19 438 THR A CA 1
ATOM 3459 C C . THR A 1 438 ? -6.416 25.608 -40.212 1.00 62.19 438 THR A C 1
ATOM 3461 O O . THR A 1 438 ? -5.708 25.463 -39.214 1.00 62.19 438 THR A O 1
ATOM 3464 N N . ALA A 1 439 ? -5.908 25.558 -41.443 1.00 59.72 439 ALA A N 1
ATOM 3465 C CA . ALA A 1 439 ? -4.488 25.381 -41.726 1.00 59.72 439 ALA A CA 1
ATOM 3466 C C . ALA A 1 439 ? -3.664 26.573 -41.216 1.00 59.72 439 ALA A C 1
ATOM 3468 O O . ALA A 1 439 ? -2.649 26.378 -40.549 1.00 59.72 439 ALA A O 1
ATOM 3469 N N . ALA A 1 440 ? -4.140 27.803 -41.432 1.00 59.66 440 ALA A N 1
ATOM 3470 C CA . ALA A 1 440 ? -3.500 29.010 -40.915 1.00 59.66 440 ALA A CA 1
ATOM 3471 C C . ALA A 1 440 ? -3.487 29.067 -39.379 1.00 59.66 440 ALA A C 1
ATOM 3473 O O . ALA A 1 440 ? -2.501 29.517 -38.801 1.00 59.66 440 ALA A O 1
ATOM 3474 N N . ALA A 1 441 ? -4.539 28.583 -38.710 1.00 62.22 441 ALA A N 1
ATOM 3475 C CA . ALA A 1 441 ? -4.602 28.502 -37.249 1.00 62.22 441 ALA A CA 1
ATOM 3476 C C . ALA A 1 441 ? -3.614 27.480 -36.661 1.00 62.22 441 ALA A C 1
ATOM 3478 O O . ALA A 1 441 ? -3.196 27.613 -35.511 1.00 62.22 441 ALA A O 1
ATOM 3479 N N . ARG A 1 442 ? -3.237 26.461 -37.443 1.00 63.62 442 ARG A N 1
ATOM 3480 C CA . ARG A 1 442 ? -2.231 25.459 -37.062 1.00 63.62 442 ARG A CA 1
ATOM 3481 C C . ARG A 1 442 ? -0.812 25.818 -37.506 1.00 63.62 442 ARG A C 1
ATOM 3483 O O . ARG A 1 442 ? 0.138 25.199 -37.028 1.00 63.62 442 ARG A O 1
ATOM 3490 N N . ALA A 1 443 ? -0.654 26.819 -38.368 1.00 64.12 443 ALA A N 1
ATOM 3491 C CA . ALA A 1 443 ? 0.645 27.347 -38.754 1.00 64.12 443 ALA A CA 1
ATOM 3492 C C . ALA A 1 443 ? 1.262 28.182 -37.617 1.00 64.12 443 ALA A C 1
ATOM 3494 O O . ALA A 1 443 ? 0.585 28.931 -36.912 1.00 64.12 443 ALA A O 1
ATOM 3495 N N . ARG A 1 444 ? 2.581 28.080 -37.445 1.00 74.50 444 ARG A N 1
ATOM 3496 C CA . ARG A 1 444 ? 3.346 28.892 -36.489 1.00 74.50 444 ARG A CA 1
ATOM 3497 C C . ARG A 1 444 ? 3.936 30.107 -37.193 1.00 74.50 444 ARG A C 1
ATOM 3499 O O . ARG A 1 444 ? 4.452 29.989 -38.297 1.00 74.50 444 ARG A O 1
ATOM 3506 N N . CYS A 1 445 ? 3.920 31.268 -36.547 1.00 71.94 445 CYS A N 1
ATOM 3507 C CA . CYS A 1 445 ? 4.626 32.441 -37.060 1.00 71.94 445 CYS A CA 1
ATOM 3508 C C . CYS A 1 445 ? 6.099 32.404 -36.623 1.00 71.94 445 CYS A C 1
ATOM 3510 O O . CYS A 1 445 ? 6.394 32.256 -35.437 1.00 71.94 445 CYS A O 1
ATOM 3512 N N . VAL A 1 446 ? 7.016 32.538 -37.578 1.00 75.69 446 VAL A N 1
ATOM 3513 C CA . VAL A 1 446 ? 8.467 32.528 -37.382 1.00 75.69 446 VAL A CA 1
ATOM 3514 C C . VAL A 1 446 ? 9.030 33.869 -37.840 1.00 75.69 446 VAL A C 1
ATOM 3516 O O . VAL A 1 446 ? 8.843 34.279 -38.983 1.00 75.69 446 VAL A O 1
ATOM 3519 N N . LEU A 1 447 ? 9.739 34.554 -36.945 1.00 75.12 447 LEU A N 1
ATOM 3520 C CA . LEU A 1 447 ? 10.417 35.816 -37.234 1.00 75.12 447 LEU A CA 1
ATOM 3521 C C . LEU A 1 447 ? 11.918 35.563 -37.345 1.00 75.12 447 LEU A C 1
ATOM 3523 O O . LEU A 1 447 ? 12.540 35.105 -36.387 1.00 75.12 447 LEU A O 1
ATOM 3527 N N . LEU A 1 448 ? 12.495 35.880 -38.502 1.00 75.38 448 LEU A N 1
ATOM 3528 C CA . LEU A 1 448 ? 13.923 35.725 -38.765 1.00 75.38 448 LEU A CA 1
ATOM 3529 C C . LEU A 1 448 ? 14.561 37.090 -39.052 1.00 75.38 448 LEU A C 1
ATOM 3531 O O . LEU A 1 448 ? 14.075 37.808 -39.925 1.00 75.38 448 LEU A O 1
ATOM 3535 N N . PRO A 1 449 ? 15.645 37.483 -38.359 1.00 76.56 449 PRO A N 1
ATOM 3536 C CA . PRO A 1 449 ? 16.405 38.679 -38.715 1.00 76.56 449 PRO A CA 1
ATOM 3537 C C . PRO A 1 449 ? 17.109 38.516 -40.073 1.00 76.56 449 PRO A C 1
ATOM 3539 O O . PRO A 1 449 ? 17.161 37.423 -40.635 1.00 76.56 449 PRO A O 1
ATOM 3542 N N . ALA A 1 450 ? 17.634 39.614 -40.619 1.00 78.38 450 ALA A N 1
ATOM 3543 C CA . ALA A 1 450 ? 18.372 39.604 -41.882 1.00 78.38 450 ALA A CA 1
ATOM 3544 C C . ALA A 1 450 ? 19.664 38.771 -41.775 1.00 78.38 450 ALA A C 1
ATOM 3546 O O . ALA A 1 450 ? 20.408 38.904 -40.805 1.00 78.38 450 ALA A O 1
ATOM 3547 N N . GLY A 1 451 ? 19.951 37.960 -42.793 1.00 75.38 451 GLY A N 1
ATOM 3548 C CA . GLY A 1 451 ? 21.138 37.109 -42.886 1.00 75.38 451 GLY A CA 1
ATOM 3549 C C . GLY A 1 451 ? 20.993 35.722 -42.252 1.00 75.38 451 GLY A C 1
ATOM 3550 O O . GLY A 1 451 ? 21.977 34.985 -42.207 1.00 75.38 451 GLY A O 1
ATOM 3551 N N . GLU A 1 452 ? 19.802 35.352 -41.774 1.00 81.25 452 GLU A N 1
ATOM 3552 C CA . GLU A 1 452 ? 19.522 34.029 -41.207 1.00 81.25 452 GLU A CA 1
ATOM 3553 C C . GLU A 1 452 ? 19.105 33.020 -42.280 1.00 81.25 452 GLU A C 1
ATOM 3555 O O . GLU A 1 452 ? 18.495 33.346 -43.300 1.00 81.25 452 GLU A O 1
ATOM 3560 N N . LEU A 1 453 ? 19.429 31.757 -42.019 1.00 78.88 453 LEU A N 1
ATOM 3561 C CA . LEU A 1 453 ? 19.102 30.639 -42.890 1.00 78.88 453 LEU A CA 1
ATOM 3562 C C . LEU A 1 453 ? 17.658 30.188 -42.643 1.00 78.88 453 LEU A C 1
ATOM 3564 O O . LEU A 1 453 ? 17.318 29.814 -41.521 1.00 78.88 453 LEU A O 1
ATOM 3568 N N . LEU A 1 454 ? 16.834 30.188 -43.689 1.00 78.44 454 LEU A N 1
ATOM 3569 C CA . LEU A 1 454 ? 15.474 29.650 -43.639 1.00 78.44 454 LEU A CA 1
ATOM 3570 C C . LEU A 1 454 ? 15.461 28.139 -43.893 1.00 78.44 454 LEU A C 1
ATOM 3572 O O . LEU A 1 454 ? 14.820 27.394 -43.161 1.00 78.44 454 LEU A O 1
ATOM 3576 N N . GLN A 1 455 ? 16.177 27.683 -44.921 1.00 78.50 455 GLN A N 1
ATOM 3577 C CA . GLN A 1 455 ? 16.334 26.260 -45.225 1.00 78.50 455 GLN A CA 1
ATOM 3578 C C . GLN A 1 455 ? 17.651 25.997 -45.950 1.00 78.50 455 GLN A C 1
ATOM 3580 O O . GLN A 1 455 ? 18.140 26.874 -46.669 1.00 78.50 455 GLN A O 1
ATOM 3585 N N . HIS A 1 456 ? 18.210 24.800 -45.774 1.00 75.06 456 HIS A N 1
ATOM 3586 C CA . HIS A 1 456 ? 19.441 24.376 -46.430 1.00 75.06 456 HIS A CA 1
ATOM 3587 C C . HIS A 1 456 ? 19.155 23.386 -47.568 1.00 75.06 456 HIS A C 1
ATOM 3589 O O . HIS A 1 456 ? 18.259 22.548 -47.473 1.00 75.06 456 HIS A O 1
ATOM 3595 N N . ALA A 1 457 ? 19.934 23.466 -48.646 1.00 67.50 457 ALA A N 1
ATOM 3596 C CA . ALA A 1 457 ? 19.927 22.463 -49.703 1.00 67.50 457 ALA A CA 1
ATOM 3597 C C . ALA A 1 457 ? 20.417 21.096 -49.177 1.00 67.50 457 ALA A C 1
ATOM 3599 O O . ALA A 1 457 ? 21.321 21.027 -48.348 1.00 67.50 457 ALA A O 1
ATOM 3600 N N . ALA A 1 458 ? 19.856 20.013 -49.702 1.00 59.88 458 ALA A N 1
ATOM 3601 C CA . ALA A 1 458 ? 20.000 18.614 -49.301 1.00 59.88 458 ALA A CA 1
ATOM 3602 C C . ALA A 1 458 ? 19.378 18.217 -47.944 1.00 59.88 458 ALA A C 1
ATOM 3604 O O . ALA A 1 458 ? 19.435 17.039 -47.590 1.00 59.88 458 ALA A O 1
ATOM 3605 N N . ASP A 1 459 ? 18.727 19.136 -47.219 1.00 64.31 459 ASP A N 1
ATOM 3606 C CA . ASP A 1 459 ? 17.958 18.770 -46.024 1.00 64.31 459 ASP A CA 1
ATOM 3607 C C . ASP A 1 459 ? 16.667 18.042 -46.416 1.00 64.31 459 ASP A C 1
ATOM 3609 O O . ASP A 1 459 ? 15.906 18.494 -47.276 1.00 64.31 459 ASP A O 1
ATOM 3613 N N . ILE A 1 460 ? 16.392 16.919 -45.754 1.00 59.41 460 ILE A N 1
ATOM 3614 C CA . ILE A 1 460 ? 15.139 16.175 -45.904 1.00 59.41 460 ILE A CA 1
ATOM 3615 C C . ILE A 1 460 ? 14.168 16.716 -44.851 1.00 59.41 460 ILE A C 1
ATOM 3617 O O . ILE A 1 460 ? 14.146 16.249 -43.714 1.00 59.41 460 ILE A O 1
ATOM 3621 N N . GLY A 1 461 ? 13.405 17.747 -45.215 1.00 56.41 461 GLY A N 1
ATOM 3622 C CA . GLY A 1 461 ? 12.440 18.403 -44.328 1.00 56.41 461 GLY A CA 1
ATOM 3623 C C . GLY A 1 461 ? 11.089 18.587 -45.008 1.00 56.41 461 GLY A C 1
ATOM 3624 O O . GLY A 1 461 ? 11.033 19.048 -46.145 1.00 56.41 461 GLY A O 1
ATOM 3625 N N . ARG A 1 462 ? 10.004 18.247 -44.303 1.00 63.72 462 ARG A N 1
ATOM 3626 C CA . ARG A 1 462 ? 8.612 18.327 -44.786 1.00 63.72 462 ARG A CA 1
ATOM 3627 C C . ARG A 1 462 ? 7.889 19.546 -44.205 1.00 63.72 462 ARG A C 1
ATOM 3629 O O . ARG A 1 462 ? 6.798 19.433 -43.649 1.00 63.72 462 ARG A O 1
ATOM 3636 N N . ASP A 1 463 ? 8.544 20.692 -44.327 1.00 72.25 463 ASP A N 1
ATOM 3637 C CA . ASP A 1 463 ? 8.112 21.962 -43.750 1.00 72.25 463 ASP A CA 1
ATOM 3638 C C . ASP A 1 463 ? 7.832 22.968 -44.863 1.00 72.25 463 ASP A C 1
ATOM 3640 O O . ASP A 1 463 ? 8.696 23.189 -45.721 1.00 72.25 463 ASP A O 1
ATOM 3644 N N . ILE A 1 464 ? 6.663 23.609 -44.815 1.00 71.50 464 ILE A N 1
ATOM 3645 C CA . ILE A 1 464 ? 6.309 24.712 -45.711 1.00 71.50 464 ILE A CA 1
ATOM 3646 C C . ILE A 1 464 ? 6.514 26.039 -44.998 1.00 71.50 464 ILE A C 1
ATOM 3648 O O . ILE A 1 464 ? 6.045 26.242 -43.875 1.00 71.50 464 ILE A O 1
ATOM 3652 N N . TYR A 1 465 ? 7.142 26.976 -45.703 1.00 77.81 465 TYR A N 1
ATOM 3653 C CA . TYR A 1 465 ? 7.252 28.364 -45.277 1.00 77.81 465 TYR A CA 1
ATOM 3654 C C . TYR A 1 465 ? 6.568 29.287 -46.277 1.00 77.81 465 TYR A C 1
ATOM 3656 O O . TYR A 1 465 ? 6.835 29.207 -47.474 1.00 77.81 465 TYR A O 1
ATOM 3664 N N . VAL A 1 466 ? 5.737 30.203 -45.784 1.00 75.38 466 VAL A N 1
ATOM 3665 C CA . VAL A 1 466 ? 5.132 31.278 -46.580 1.00 75.38 466 VAL A CA 1
ATOM 3666 C C . VAL A 1 466 ? 5.619 32.619 -46.050 1.00 75.38 466 VAL A C 1
ATOM 3668 O O . VAL A 1 466 ? 5.429 32.944 -44.876 1.00 75.38 466 VAL A O 1
ATOM 3671 N N . LEU A 1 467 ? 6.265 33.406 -46.905 1.00 72.50 467 LEU A N 1
ATOM 3672 C CA . LEU A 1 467 ? 6.846 34.692 -46.536 1.00 72.50 467 LEU A CA 1
ATOM 3673 C C . LEU A 1 467 ? 5.754 35.764 -46.459 1.00 72.50 467 LEU A C 1
ATOM 3675 O O . LEU A 1 467 ? 5.228 36.196 -47.476 1.00 72.50 467 LEU A O 1
ATOM 3679 N N . GLN A 1 468 ? 5.417 36.228 -45.256 1.00 71.38 468 GLN A N 1
ATOM 3680 C CA . GLN A 1 468 ? 4.415 37.282 -45.063 1.00 71.38 468 GLN A CA 1
ATOM 3681 C C . GLN A 1 468 ? 4.992 38.685 -45.267 1.00 71.38 468 GLN A C 1
ATOM 3683 O O . GLN A 1 468 ? 4.305 39.570 -45.771 1.00 71.38 468 GLN A O 1
ATOM 3688 N N . LYS A 1 469 ? 6.234 38.915 -44.822 1.00 72.94 469 LYS A N 1
ATOM 3689 C CA . LYS A 1 469 ? 6.942 40.204 -44.915 1.00 72.94 469 LYS A CA 1
ATOM 3690 C C . LYS A 1 469 ? 8.445 39.959 -45.014 1.00 72.94 469 LYS A C 1
ATOM 3692 O O . LYS A 1 469 ? 8.935 39.054 -44.350 1.00 72.94 469 LYS A O 1
ATOM 3697 N N . GLY A 1 470 ? 9.161 40.802 -45.758 1.00 82.25 470 GLY A N 1
ATOM 3698 C CA . GLY A 1 470 ? 10.616 40.717 -45.948 1.00 82.25 470 GLY A CA 1
ATOM 3699 C C . GLY A 1 470 ? 11.020 40.129 -47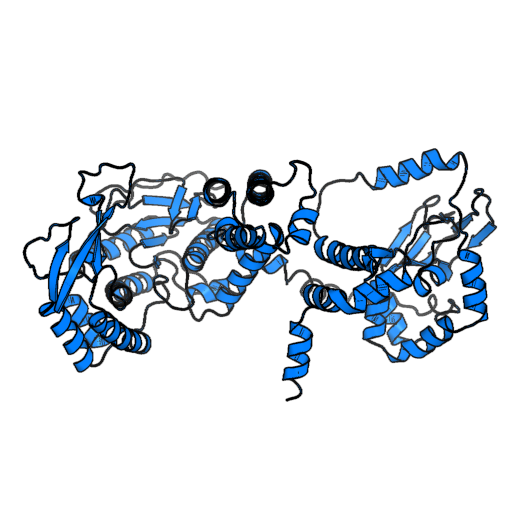.304 1.00 82.25 470 GLY A C 1
ATOM 3700 O O . GLY A 1 470 ? 10.159 39.832 -48.125 1.00 82.25 470 GLY A O 1
ATOM 3701 N N . HIS A 1 471 ? 12.326 40.010 -47.549 1.00 85.12 471 HIS A N 1
ATOM 3702 C CA . HIS A 1 471 ? 12.894 39.449 -48.779 1.00 85.12 471 HIS A CA 1
ATOM 3703 C C . HIS A 1 471 ? 13.941 38.385 -48.454 1.00 85.12 471 HIS A C 1
ATOM 3705 O O . HIS A 1 471 ? 14.693 38.533 -47.488 1.00 85.12 471 HIS A O 1
ATOM 3711 N N . CYS A 1 472 ? 14.005 37.341 -49.277 1.00 85.12 472 CYS A N 1
ATOM 3712 C CA . CYS A 1 472 ? 14.961 36.242 -49.168 1.00 85.12 472 CYS A CA 1
ATOM 3713 C C . CYS A 1 472 ? 15.724 36.048 -50.484 1.00 85.12 472 CYS A C 1
ATOM 3715 O O . CYS A 1 472 ? 15.167 36.238 -51.562 1.00 85.12 472 CYS A O 1
ATOM 3717 N N . ASN A 1 473 ? 16.976 35.605 -50.400 1.00 87.81 473 ASN A N 1
ATOM 3718 C CA . ASN A 1 473 ? 17.771 35.175 -51.545 1.00 87.81 473 ASN A CA 1
ATOM 3719 C C . ASN A 1 473 ? 17.831 33.648 -51.601 1.00 87.81 473 ASN A C 1
ATOM 3721 O O . ASN A 1 473 ? 18.068 32.988 -50.587 1.00 87.81 473 ASN A O 1
ATOM 3725 N N . ILE A 1 474 ? 17.665 33.106 -52.804 1.00 83.75 474 ILE A N 1
ATOM 3726 C CA . ILE A 1 474 ? 17.760 31.680 -53.103 1.00 83.75 474 ILE A CA 1
ATOM 3727 C C . ILE A 1 474 ? 19.136 31.417 -53.716 1.00 83.75 474 ILE A C 1
ATOM 3729 O O . ILE A 1 474 ? 19.503 32.002 -54.739 1.00 83.75 474 ILE A O 1
ATOM 3733 N N . LEU A 1 475 ? 19.918 30.554 -53.073 1.00 78.31 475 LEU A N 1
ATOM 3734 C CA . LEU A 1 475 ? 21.291 30.231 -53.447 1.00 78.31 475 LEU A CA 1
ATOM 3735 C C . LEU A 1 475 ? 21.362 28.849 -54.108 1.00 78.31 475 LEU A C 1
ATOM 3737 O O . LEU A 1 475 ? 20.713 27.902 -53.660 1.00 78.31 475 LEU A O 1
ATOM 3741 N N . ASN A 1 476 ? 22.194 28.715 -55.145 1.00 74.25 476 ASN A N 1
ATOM 3742 C CA . ASN A 1 476 ? 22.548 27.406 -55.706 1.00 74.25 476 ASN A CA 1
ATOM 3743 C C . ASN A 1 476 ? 23.637 26.699 -54.874 1.00 74.25 476 ASN A C 1
ATOM 3745 O O . ASN A 1 476 ? 24.209 27.266 -53.944 1.00 74.25 476 ASN A O 1
ATOM 3749 N N . HIS A 1 477 ? 23.995 25.476 -55.279 1.00 63.59 477 HIS A N 1
ATOM 3750 C CA . HIS A 1 477 ? 25.049 24.660 -54.658 1.00 63.59 477 HIS A CA 1
ATOM 3751 C C . HIS A 1 477 ? 26.454 25.306 -54.660 1.00 63.59 477 HIS A C 1
ATOM 3753 O O . HIS A 1 477 ? 27.325 24.883 -53.906 1.00 63.59 477 HIS A O 1
ATOM 3759 N N . THR A 1 478 ? 26.694 26.352 -55.462 1.00 63.88 478 THR A N 1
ATOM 3760 C CA . THR A 1 478 ? 27.958 27.121 -55.446 1.00 63.88 478 THR A CA 1
ATOM 3761 C C . THR A 1 478 ? 27.876 28.402 -54.605 1.00 63.88 478 THR A C 1
ATOM 3763 O O . THR A 1 478 ? 28.836 29.167 -54.553 1.00 63.88 478 THR A O 1
ATOM 3766 N N . GLY A 1 479 ? 26.739 28.655 -53.945 1.00 64.81 479 GLY A N 1
ATOM 3767 C CA . GLY A 1 479 ? 26.502 29.840 -53.118 1.00 64.81 479 GLY A CA 1
ATOM 3768 C C . GLY A 1 479 ? 26.246 31.129 -53.898 1.00 64.81 479 GLY A C 1
ATOM 3769 O O . GLY A 1 479 ? 26.231 32.204 -53.301 1.00 64.81 479 GLY A O 1
ATOM 3770 N N . LYS A 1 480 ? 26.030 31.052 -55.218 1.00 73.38 480 LYS A N 1
ATOM 3771 C CA . LYS A 1 480 ? 25.604 32.202 -56.026 1.00 73.38 480 LYS A CA 1
ATOM 3772 C C . LYS A 1 480 ? 24.093 32.396 -55.911 1.00 73.38 480 LYS A C 1
ATOM 3774 O O . LYS A 1 480 ? 23.341 31.420 -55.908 1.00 73.38 480 LYS A O 1
ATOM 3779 N N . ILE A 1 481 ? 23.665 33.657 -55.851 1.00 79.75 481 ILE A N 1
ATOM 3780 C CA . ILE A 1 481 ? 22.246 34.034 -55.837 1.00 79.75 481 ILE A CA 1
ATOM 3781 C C . ILE A 1 481 ? 21.648 33.698 -57.203 1.00 79.75 481 ILE A C 1
ATOM 3783 O O . ILE A 1 481 ? 22.105 34.207 -58.224 1.00 79.75 481 ILE A O 1
ATOM 3787 N N . VAL A 1 482 ? 20.654 32.813 -57.203 1.00 75.50 482 VAL A N 1
ATOM 3788 C CA . VAL A 1 482 ? 19.907 32.389 -58.394 1.00 75.50 482 VAL A CA 1
ATOM 3789 C C . VAL A 1 482 ? 18.699 33.289 -58.601 1.00 75.50 482 VAL A C 1
ATOM 3791 O O . VAL A 1 482 ? 18.416 33.701 -59.721 1.00 75.50 482 VAL A O 1
ATOM 3794 N N . SER A 1 483 ? 17.997 33.606 -57.515 1.00 77.50 483 SER A N 1
ATOM 3795 C CA . SER A 1 483 ? 16.809 34.452 -57.529 1.00 77.50 483 SER A CA 1
ATOM 3796 C C . SER A 1 483 ? 16.574 35.086 -56.158 1.00 77.50 483 SER A C 1
ATOM 3798 O O . SER A 1 483 ? 17.097 34.621 -55.140 1.00 77.50 483 SER A O 1
ATOM 3800 N N . SER A 1 484 ? 15.796 36.166 -56.132 1.00 83.12 484 SER A N 1
ATOM 3801 C CA . SER A 1 484 ? 15.295 36.793 -54.910 1.00 83.12 484 SER A CA 1
ATOM 3802 C C . SER A 1 484 ? 13.777 36.633 -54.827 1.00 83.12 484 SER A C 1
ATOM 3804 O O . SER A 1 484 ? 13.074 36.664 -55.836 1.00 83.12 484 SER A O 1
ATOM 3806 N N . ALA A 1 485 ? 13.276 36.428 -53.614 1.00 75.94 485 ALA A N 1
ATOM 3807 C CA . ALA A 1 485 ? 11.878 36.160 -53.316 1.00 75.94 485 ALA A CA 1
ATOM 3808 C C . ALA A 1 485 ? 11.342 37.196 -52.317 1.00 75.94 485 ALA A C 1
ATOM 3810 O O . ALA A 1 485 ? 11.983 37.479 -51.302 1.00 75.94 485 ALA A O 1
ATOM 3811 N N . GLY A 1 486 ? 10.178 37.772 -52.622 1.00 75.56 486 GLY A N 1
ATOM 3812 C CA . GLY A 1 486 ? 9.492 38.767 -51.792 1.00 75.56 486 GLY A CA 1
ATOM 3813 C C . GLY A 1 486 ? 8.255 38.212 -51.071 1.00 75.56 486 GLY A C 1
ATOM 3814 O O . GLY A 1 486 ? 7.974 37.013 -51.153 1.00 75.56 486 GLY A O 1
ATOM 3815 N N . PRO A 1 487 ? 7.501 39.070 -50.359 1.00 71.88 487 PRO A N 1
ATOM 3816 C CA . PRO A 1 487 ? 6.287 38.675 -49.646 1.00 71.88 487 PRO A CA 1
ATOM 3817 C C . PRO A 1 487 ? 5.272 37.984 -50.568 1.00 71.88 487 PRO A C 1
ATOM 3819 O O . PRO A 1 487 ? 5.009 38.465 -51.666 1.00 71.88 487 PRO A O 1
ATOM 3822 N N . GLY A 1 488 ? 4.708 36.864 -50.118 1.00 59.78 488 GLY A N 1
ATOM 3823 C CA . GLY A 1 488 ? 3.835 35.976 -50.892 1.00 59.78 488 GLY A CA 1
ATOM 3824 C C . GLY A 1 488 ? 4.538 34.730 -51.441 1.00 59.78 488 GLY A C 1
ATOM 3825 O O . GLY A 1 488 ? 3.862 33.777 -51.814 1.00 59.78 488 GLY A O 1
ATOM 3826 N N . ALA A 1 489 ? 5.875 34.690 -51.443 1.00 67.56 489 ALA A N 1
ATOM 3827 C CA . ALA A 1 489 ? 6.625 33.511 -51.871 1.00 67.56 489 ALA A CA 1
ATOM 3828 C C . ALA A 1 489 ? 6.480 32.335 -50.888 1.00 67.56 489 ALA A C 1
ATOM 3830 O O . ALA A 1 489 ? 6.458 32.525 -49.666 1.00 67.56 489 ALA A O 1
ATOM 3831 N N . ASN A 1 490 ? 6.429 31.117 -51.431 1.00 71.50 490 ASN A N 1
ATOM 3832 C CA . ASN A 1 490 ? 6.358 29.866 -50.685 1.00 71.50 490 ASN A CA 1
ATOM 3833 C C . ASN A 1 490 ? 7.609 29.000 -50.929 1.00 71.50 490 ASN A C 1
ATOM 3835 O O . ASN A 1 490 ? 8.217 29.020 -51.998 1.00 71.50 490 ASN A O 1
ATOM 3839 N N . PHE A 1 491 ? 8.015 28.249 -49.908 1.00 74.25 491 PHE A N 1
ATOM 3840 C CA . PHE A 1 491 ? 9.192 27.380 -49.943 1.00 74.25 491 PHE A CA 1
ATOM 3841 C C . PHE A 1 491 ? 8.854 26.026 -49.314 1.00 74.25 491 PHE A C 1
ATOM 3843 O O . PHE A 1 491 ? 8.132 25.986 -48.317 1.00 74.25 491 PHE A O 1
ATOM 3850 N N . GLY A 1 492 ? 9.386 24.930 -49.865 1.00 64.69 492 GLY A N 1
ATOM 3851 C CA . GLY A 1 492 ? 9.233 23.584 -49.296 1.00 64.69 492 GLY A CA 1
ATOM 3852 C C . GLY A 1 492 ? 7.967 22.830 -49.717 1.00 64.69 492 GLY A C 1
ATOM 3853 O O . GLY A 1 492 ? 7.707 21.749 -49.198 1.00 64.69 492 GLY A O 1
ATOM 3854 N N . VAL A 1 493 ? 7.156 23.382 -50.629 1.00 57.94 493 VAL A N 1
ATOM 3855 C CA . VAL A 1 493 ? 5.862 22.794 -51.027 1.00 57.94 493 VAL A CA 1
ATOM 3856 C C . VAL A 1 493 ? 6.054 21.485 -51.793 1.00 57.94 493 VAL A C 1
ATOM 3858 O O . VAL A 1 493 ? 5.444 20.476 -51.448 1.00 57.94 493 VAL A O 1
ATOM 3861 N N . MET A 1 494 ? 6.936 21.478 -52.793 1.00 55.28 494 MET A N 1
ATOM 3862 C CA . MET A 1 494 ? 7.204 20.289 -53.610 1.00 55.28 494 MET A CA 1
ATOM 3863 C C . MET A 1 494 ? 7.928 19.216 -52.796 1.00 55.28 494 MET A C 1
ATOM 3865 O O . MET A 1 494 ? 7.611 18.033 -52.876 1.00 55.28 494 MET A O 1
ATOM 3869 N N . GLU A 1 495 ? 8.864 19.636 -51.950 1.00 63.09 495 GLU A N 1
ATOM 3870 C CA . GLU A 1 495 ? 9.616 18.759 -51.061 1.00 63.09 495 GLU A CA 1
ATOM 3871 C C . GLU A 1 495 ? 8.718 18.084 -50.022 1.00 63.09 495 GLU A C 1
ATOM 3873 O O . GLU A 1 495 ? 8.897 16.905 -49.719 1.00 63.09 495 GLU A O 1
ATOM 3878 N N . MET A 1 496 ? 7.714 18.802 -49.512 1.00 60.84 496 MET A N 1
ATOM 3879 C CA . MET A 1 496 ? 6.749 18.251 -48.569 1.00 60.84 496 MET A CA 1
ATOM 3880 C C . MET A 1 496 ? 5.777 17.269 -49.237 1.00 60.84 496 MET A C 1
ATOM 3882 O O . MET A 1 496 ? 5.526 16.208 -48.665 1.00 60.84 496 MET A O 1
ATOM 3886 N N . LEU A 1 497 ? 5.247 17.601 -50.421 1.00 55.03 497 LEU A N 1
ATOM 3887 C CA . LEU A 1 497 ? 4.265 16.767 -51.126 1.00 55.03 497 LEU A CA 1
ATOM 3888 C C . LEU A 1 497 ? 4.880 15.467 -51.665 1.00 55.03 497 LEU A C 1
ATOM 3890 O O . LEU A 1 497 ? 4.277 14.407 -51.528 1.00 55.03 497 LEU A O 1
ATOM 3894 N N . TYR A 1 498 ? 6.102 15.531 -52.202 1.00 51.84 498 TYR A N 1
ATOM 3895 C CA . TYR A 1 498 ? 6.774 14.380 -52.818 1.00 51.84 498 TYR A CA 1
ATOM 3896 C C . TYR A 1 498 ? 7.847 13.733 -51.923 1.00 51.84 498 TYR A C 1
ATOM 3898 O O . TYR A 1 498 ? 8.431 12.715 -52.286 1.00 51.84 498 TYR A O 1
ATOM 3906 N N . GLY A 1 499 ? 8.122 14.295 -50.738 1.00 56.34 499 GLY A N 1
ATOM 3907 C CA . GLY A 1 499 ? 9.106 13.756 -49.791 1.00 56.34 499 GLY A CA 1
ATOM 3908 C C . GLY A 1 499 ? 10.558 13.826 -50.281 1.00 56.34 499 GLY A C 1
ATOM 3909 O O . GLY A 1 499 ? 11.356 12.952 -49.940 1.00 56.34 499 GLY A O 1
ATOM 3910 N N . LEU A 1 500 ? 10.890 14.837 -51.085 1.00 59.19 500 LEU A N 1
ATOM 3911 C CA . LEU A 1 500 ? 12.190 15.010 -51.744 1.00 59.19 500 LEU A CA 1
ATOM 3912 C C . LEU A 1 500 ? 13.151 15.895 -50.921 1.00 59.19 500 LEU A C 1
ATOM 3914 O O . LEU A 1 500 ? 12.692 16.707 -50.113 1.00 59.19 500 LEU A O 1
ATOM 3918 N N . PRO A 1 501 ? 14.483 15.769 -51.098 1.00 56.59 501 PRO A N 1
ATOM 3919 C CA . PRO A 1 501 ? 15.446 16.659 -50.450 1.00 56.59 501 PRO A CA 1
ATOM 3920 C C . PRO A 1 501 ? 15.332 18.096 -50.981 1.00 56.59 501 PRO A C 1
ATOM 3922 O O . PRO A 1 501 ? 15.135 18.317 -52.177 1.00 56.59 501 PRO A O 1
ATOM 3925 N N . LYS A 1 502 ? 15.511 19.083 -50.095 1.00 63.84 502 LYS A N 1
ATOM 3926 C CA . LYS A 1 502 ? 15.484 20.512 -50.444 1.00 63.84 502 LYS A CA 1
ATOM 3927 C C . LYS A 1 502 ? 16.590 20.861 -51.423 1.00 63.84 502 LYS A C 1
ATOM 3929 O O . LYS A 1 502 ? 17.723 20.425 -51.281 1.00 63.84 502 LYS A O 1
ATOM 3934 N N . VAL A 1 503 ? 16.287 21.673 -52.425 1.00 61.31 503 VAL A N 1
ATOM 3935 C CA . VAL A 1 503 ? 17.210 21.858 -53.561 1.00 61.31 503 VAL A CA 1
ATOM 3936 C C . VAL A 1 503 ? 18.047 23.116 -53.407 1.00 61.31 503 VAL A C 1
ATOM 3938 O O . VAL A 1 503 ? 19.216 23.158 -53.794 1.00 61.31 503 VAL A O 1
ATOM 3941 N N . TYR A 1 504 ? 17.448 24.148 -52.822 1.00 69.75 504 TYR A N 1
ATOM 3942 C CA . TYR A 1 504 ? 18.056 25.459 -52.701 1.00 69.75 504 TYR A CA 1
ATOM 3943 C C . TYR A 1 504 ? 18.195 25.869 -51.248 1.00 69.75 504 TYR A C 1
ATOM 3945 O O . TYR A 1 504 ? 17.311 25.638 -50.420 1.00 69.75 504 TYR A O 1
ATOM 3953 N N . THR A 1 505 ? 19.290 26.564 -50.974 1.00 78.69 505 THR A N 1
ATOM 3954 C CA . THR A 1 505 ? 19.490 27.218 -49.691 1.00 78.69 505 THR A CA 1
ATOM 3955 C C . THR A 1 505 ? 18.852 28.597 -49.731 1.00 78.69 505 THR A C 1
ATOM 3957 O O . THR A 1 505 ? 19.156 29.393 -50.619 1.00 78.69 505 THR A O 1
ATOM 3960 N N . VAL A 1 506 ? 17.976 28.890 -48.773 1.00 82.06 506 VAL A N 1
ATOM 3961 C CA . VAL A 1 506 ? 17.257 30.168 -48.696 1.00 82.06 506 VAL A CA 1
ATOM 3962 C C . VAL A 1 506 ? 17.755 30.946 -47.489 1.00 82.06 506 VAL A C 1
ATOM 3964 O O . VAL A 1 506 ? 17.730 30.441 -46.366 1.00 82.06 506 VAL A O 1
ATOM 3967 N N . VAL A 1 507 ? 18.208 32.176 -47.721 1.00 84.50 507 VAL A N 1
ATOM 3968 C CA . VAL A 1 507 ? 18.735 33.075 -46.685 1.00 84.50 507 VAL A CA 1
ATOM 3969 C C . VAL A 1 507 ? 17.941 34.372 -46.702 1.00 84.50 507 VAL A C 1
ATOM 3971 O O . VAL A 1 507 ? 17.685 34.933 -47.768 1.00 84.50 507 VAL A O 1
ATOM 3974 N N . THR A 1 508 ? 17.558 34.874 -45.533 1.00 82.50 508 THR A N 1
ATOM 3975 C CA . THR A 1 508 ? 16.841 36.144 -45.412 1.00 82.50 508 THR A CA 1
ATOM 3976 C C . THR A 1 508 ? 17.764 37.314 -45.763 1.00 82.50 508 THR A C 1
ATOM 3978 O O . THR A 1 508 ? 18.894 37.412 -45.290 1.00 82.50 508 THR A O 1
ATOM 3981 N N . THR A 1 509 ? 17.303 38.234 -46.604 1.00 84.50 509 THR A N 1
ATOM 3982 C CA . THR A 1 509 ? 18.032 39.465 -46.954 1.00 84.50 509 THR A CA 1
ATOM 3983 C C . THR A 1 509 ? 17.635 40.613 -46.029 1.00 84.50 509 THR A C 1
ATOM 3985 O O . THR A 1 509 ? 18.462 41.453 -45.686 1.00 84.50 509 THR A O 1
ATOM 3988 N N . THR A 1 510 ? 16.376 40.634 -45.588 1.00 84.81 510 THR A N 1
ATOM 3989 C CA . THR A 1 510 ? 15.842 41.573 -44.592 1.00 84.81 510 THR A CA 1
ATOM 3990 C C . THR A 1 510 ? 15.215 40.810 -43.421 1.00 84.81 510 THR A C 1
ATOM 3992 O O . THR A 1 510 ? 15.127 39.585 -43.457 1.00 84.81 510 THR A O 1
ATOM 3995 N N . ALA A 1 511 ? 14.776 41.502 -42.364 1.00 81.69 511 ALA A N 1
ATOM 3996 C CA . ALA A 1 511 ? 13.989 40.852 -41.316 1.00 81.69 511 ALA A CA 1
ATOM 3997 C C . ALA A 1 511 ? 12.669 40.325 -41.910 1.00 81.69 511 ALA A C 1
ATOM 3999 O O . ALA A 1 511 ? 11.895 41.092 -42.491 1.00 81.69 511 ALA A O 1
ATOM 4000 N N . CYS A 1 512 ? 12.447 39.018 -41.793 1.00 76.50 512 CYS A N 1
ATOM 4001 C CA . CYS A 1 512 ? 11.355 38.297 -42.426 1.00 76.50 512 CYS A CA 1
ATOM 4002 C C . CYS A 1 512 ? 10.362 37.749 -41.396 1.00 76.50 512 CYS A C 1
ATOM 4004 O O . CYS A 1 512 ? 10.757 37.206 -40.366 1.00 76.50 512 CYS A O 1
ATOM 4006 N N . SER A 1 513 ? 9.070 37.860 -41.706 1.00 78.06 513 SER A N 1
ATOM 4007 C CA . SER A 1 513 ? 7.978 37.196 -40.984 1.00 78.06 513 SER A CA 1
ATOM 4008 C C . SER A 1 513 ? 7.440 36.080 -41.860 1.00 78.06 513 SER A C 1
ATOM 4010 O O . SER A 1 513 ? 7.042 36.338 -42.996 1.00 78.06 513 SER A O 1
ATOM 4012 N N . LEU A 1 514 ? 7.442 34.855 -41.349 1.00 74.31 514 LEU A N 1
ATOM 4013 C CA . LEU A 1 514 ? 7.114 33.644 -42.089 1.00 74.31 514 LEU A CA 1
ATOM 4014 C C . LEU A 1 514 ? 6.009 32.874 -41.371 1.00 74.31 514 LEU A C 1
ATOM 4016 O O . LEU A 1 514 ? 6.013 32.762 -40.150 1.00 74.31 514 LEU A O 1
ATOM 4020 N N . LEU A 1 515 ? 5.090 32.301 -42.134 1.00 73.00 515 LEU A N 1
ATOM 4021 C CA . LEU A 1 515 ? 4.180 31.269 -41.651 1.00 73.00 515 LEU A CA 1
ATOM 4022 C C . LEU A 1 515 ? 4.806 29.910 -41.920 1.00 73.00 515 LEU A C 1
ATOM 4024 O O . LEU A 1 515 ? 5.152 29.610 -43.058 1.00 73.00 515 LEU A O 1
ATOM 4028 N N . HIS A 1 516 ? 4.948 29.110 -40.875 1.00 79.88 516 HIS A N 1
ATOM 4029 C CA . HIS A 1 516 ? 5.525 27.778 -40.909 1.00 79.88 516 HIS A CA 1
ATOM 4030 C C . HIS A 1 516 ? 4.439 26.732 -40.667 1.00 79.88 516 HIS A C 1
ATOM 4032 O O . HIS A 1 516 ? 3.774 26.763 -39.627 1.00 79.88 516 HIS A O 1
ATOM 4038 N N . LEU A 1 517 ? 4.278 25.805 -41.607 1.00 68.06 517 LEU A N 1
ATOM 4039 C CA . LEU A 1 517 ? 3.336 24.697 -41.508 1.00 68.06 517 LEU A CA 1
ATOM 4040 C C . LEU A 1 517 ? 4.087 23.365 -41.613 1.00 68.06 517 LEU A C 1
ATOM 4042 O O . LEU A 1 517 ? 4.753 23.100 -42.612 1.00 68.06 517 LEU A O 1
ATOM 4046 N N . GLU A 1 518 ? 3.954 22.540 -40.575 1.00 74.56 518 GLU A N 1
ATOM 4047 C CA . GLU A 1 518 ? 4.532 21.194 -40.508 1.00 74.56 518 GLU A CA 1
ATOM 4048 C C . GLU A 1 518 ? 3.602 20.179 -41.201 1.00 74.56 518 GLU A C 1
ATOM 4050 O O . GLU A 1 518 ? 2.374 20.278 -41.111 1.00 74.56 518 GLU A O 1
ATOM 4055 N N . TYR A 1 519 ? 4.166 19.147 -41.834 1.00 64.06 519 TYR A N 1
ATOM 4056 C CA . TYR A 1 519 ? 3.392 18.095 -42.512 1.00 64.06 519 TYR A CA 1
ATOM 4057 C C . TYR A 1 519 ? 2.356 17.399 -41.614 1.00 64.06 519 TYR A C 1
ATOM 4059 O O . TYR A 1 519 ? 1.253 17.089 -42.059 1.00 64.06 519 TYR A O 1
ATOM 4067 N N . SER A 1 520 ? 2.669 17.192 -40.331 1.00 67.12 520 SER A N 1
ATOM 4068 C CA . SER A 1 520 ? 1.736 16.611 -39.353 1.00 67.12 520 SER A CA 1
ATOM 4069 C C . SER A 1 520 ? 0.479 17.470 -39.172 1.00 67.12 520 SER A C 1
ATOM 4071 O O . SER A 1 520 ? -0.627 16.936 -39.091 1.00 67.12 520 SER A O 1
ATOM 4073 N N . ALA A 1 521 ? 0.632 18.797 -39.176 1.00 60.72 521 ALA A N 1
ATOM 4074 C CA . ALA A 1 521 ? -0.476 19.737 -39.099 1.00 60.72 521 ALA A CA 1
ATOM 4075 C C . ALA A 1 521 ? -1.312 19.728 -40.387 1.00 60.72 521 ALA A C 1
ATOM 4077 O O . ALA A 1 521 ? -2.536 19.825 -40.309 1.00 60.72 521 ALA A O 1
ATOM 4078 N N . LEU A 1 522 ? -0.679 19.551 -41.554 1.00 60.59 522 LEU A N 1
ATOM 4079 C CA . LEU A 1 522 ? -1.398 19.390 -42.819 1.00 60.59 522 LEU A CA 1
ATOM 4080 C C . LEU A 1 522 ? -2.241 18.106 -42.820 1.00 60.59 522 LEU A C 1
ATOM 4082 O O . LEU A 1 522 ? -3.431 18.170 -43.110 1.00 60.59 522 LEU A O 1
ATOM 4086 N N . VAL A 1 523 ? -1.664 16.961 -42.443 1.00 61.78 523 VAL A N 1
ATOM 4087 C CA . VAL A 1 523 ? -2.376 15.669 -42.400 1.00 61.78 523 VAL A CA 1
ATOM 4088 C C . VAL A 1 523 ? -3.579 15.727 -41.451 1.00 61.78 523 VAL A C 1
ATOM 4090 O O . VAL A 1 523 ? -4.651 15.229 -41.782 1.00 61.78 523 VAL A O 1
ATOM 4093 N N . GLN A 1 524 ? -3.441 16.407 -40.312 1.00 62.78 524 GLN A N 1
ATOM 4094 C CA . GLN A 1 524 ? -4.551 16.644 -39.382 1.00 62.78 524 GLN A CA 1
ATOM 4095 C C . GLN A 1 524 ? -5.624 17.593 -39.938 1.00 62.78 524 GLN A C 1
ATOM 4097 O O . GLN A 1 524 ? -6.791 17.488 -39.569 1.00 62.78 524 GLN A O 1
ATOM 4102 N N . CYS A 1 525 ? -5.267 18.548 -40.801 1.00 56.66 525 CYS A N 1
ATOM 4103 C CA . CYS A 1 525 ? -6.259 19.367 -41.502 1.00 56.66 525 CYS A CA 1
ATOM 4104 C C . CYS A 1 525 ? -7.007 18.550 -42.562 1.00 56.66 525 CYS A C 1
ATOM 4106 O O . CYS A 1 525 ? -8.219 18.701 -42.696 1.00 56.66 525 CYS A O 1
ATOM 4108 N N . LEU A 1 526 ? -6.308 17.663 -43.273 1.00 54.31 526 LEU A N 1
ATOM 4109 C CA . LEU A 1 526 ? -6.892 16.787 -44.292 1.00 54.31 526 LEU A CA 1
ATOM 4110 C C . LEU A 1 526 ? -7.819 15.725 -43.691 1.00 54.31 526 LEU A C 1
ATOM 4112 O O . LEU A 1 526 ? -8.824 15.386 -44.305 1.00 54.31 526 LEU A O 1
ATOM 4116 N N . SER A 1 527 ? -7.556 15.261 -42.464 1.00 57.78 527 SER A N 1
ATOM 4117 C CA . SER A 1 527 ? -8.470 14.347 -41.764 1.00 57.78 527 SER A CA 1
ATOM 4118 C C . SER A 1 527 ? -9.780 15.009 -41.322 1.00 57.78 527 SER A C 1
ATOM 4120 O O . SER A 1 527 ? -10.743 14.308 -41.033 1.00 57.78 527 SER A O 1
ATOM 4122 N N . ILE A 1 528 ? -9.818 16.343 -41.233 1.00 60.34 528 ILE A N 1
ATOM 4123 C CA . ILE A 1 528 ? -11.013 17.108 -40.840 1.00 60.34 528 ILE A CA 1
ATOM 4124 C C . ILE A 1 528 ? -11.824 17.540 -42.068 1.00 60.34 528 ILE A C 1
ATOM 4126 O O . ILE A 1 528 ? -13.047 17.592 -41.989 1.00 60.34 528 ILE A O 1
ATOM 4130 N N . PHE A 1 529 ? -11.157 17.816 -43.192 1.00 61.97 529 PHE A N 1
ATOM 4131 C CA . PHE A 1 529 ? -11.786 18.227 -44.450 1.00 61.97 529 PHE A CA 1
ATOM 4132 C C . PHE A 1 529 ? -11.315 17.315 -45.597 1.00 61.97 529 PHE A C 1
ATOM 4134 O O . PHE A 1 529 ? -10.434 17.703 -46.375 1.00 61.97 529 PHE A O 1
ATOM 4141 N N . PRO A 1 530 ? -11.852 16.086 -45.689 1.00 57.50 530 PRO A N 1
ATOM 4142 C CA . PRO A 1 530 ? -11.442 15.106 -46.695 1.00 57.50 530 PRO A CA 1
ATOM 4143 C C . PRO A 1 530 ? -11.741 15.566 -48.130 1.00 57.50 530 PRO A C 1
ATOM 4145 O O . PRO A 1 530 ? -11.045 15.172 -49.056 1.00 57.50 530 PRO A O 1
ATOM 4148 N N . ASP A 1 531 ? -12.700 16.468 -48.311 1.00 52.50 531 ASP A N 1
ATOM 4149 C CA . ASP A 1 531 ? -13.104 17.090 -49.579 1.00 52.50 531 ASP A CA 1
ATOM 4150 C C . ASP A 1 531 ? -11.969 17.906 -50.240 1.00 52.50 531 ASP A C 1
ATOM 4152 O O . ASP A 1 531 ? -11.987 18.164 -51.440 1.00 52.50 531 ASP A O 1
ATOM 4156 N N . VAL A 1 532 ? -10.941 18.284 -49.472 1.00 53.62 532 VAL A N 1
ATOM 4157 C CA . VAL A 1 532 ? -9.744 18.995 -49.963 1.00 53.62 532 VAL A CA 1
ATOM 4158 C C . VAL A 1 532 ? -8.676 18.024 -50.498 1.00 53.62 532 VAL A C 1
ATOM 4160 O O . VAL A 1 532 ? -7.704 18.446 -51.125 1.00 53.62 532 VAL A O 1
ATOM 4163 N N . MET A 1 533 ? -8.857 16.712 -50.304 1.00 51.72 533 MET A N 1
ATOM 4164 C CA . MET A 1 533 ? -7.947 15.690 -50.830 1.00 51.72 533 MET A CA 1
ATOM 4165 C C . MET A 1 533 ? -7.997 15.592 -52.353 1.00 51.72 533 MET A C 1
ATOM 4167 O O . MET A 1 533 ? -6.955 15.356 -52.949 1.00 51.72 533 MET A O 1
ATOM 4171 N N . GLU A 1 534 ? -9.157 15.794 -52.983 1.00 51.56 534 GLU A N 1
ATOM 4172 C CA . GLU A 1 534 ? -9.298 15.721 -54.445 1.00 51.56 534 GLU A CA 1
ATOM 4173 C C . GLU A 1 534 ? -8.447 16.782 -55.176 1.00 51.56 534 GLU A C 1
ATOM 4175 O O . GLU A 1 534 ? -7.655 16.400 -56.038 1.00 51.56 534 GLU A O 1
ATOM 4180 N N . PRO A 1 535 ? -8.494 18.083 -54.810 1.00 48.53 535 PRO A N 1
ATOM 4181 C CA . PRO A 1 535 ? -7.608 19.096 -55.390 1.00 48.53 535 PRO A CA 1
ATOM 4182 C C . PRO A 1 535 ? -6.117 18.821 -55.158 1.00 48.53 535 PRO A C 1
ATOM 4184 O O . PRO A 1 535 ? -5.302 19.015 -56.056 1.00 48.53 535 PRO A O 1
ATOM 4187 N N . ILE A 1 536 ? -5.739 18.363 -53.959 1.00 50.53 536 ILE A N 1
ATOM 4188 C CA . ILE A 1 536 ? -4.332 18.099 -53.616 1.00 50.53 536 ILE A CA 1
ATOM 4189 C C . ILE A 1 536 ? -3.820 16.845 -54.333 1.00 50.53 536 ILE A C 1
ATOM 4191 O O . ILE A 1 536 ? -2.685 16.837 -54.801 1.00 50.53 536 ILE A O 1
ATOM 4195 N N . ALA A 1 537 ? -4.650 15.809 -54.466 1.00 51.19 537 ALA A N 1
ATOM 4196 C CA . ALA A 1 537 ? -4.336 14.613 -55.240 1.00 51.19 537 ALA A CA 1
ATOM 4197 C C . ALA A 1 537 ? -4.181 14.941 -56.730 1.00 51.19 537 ALA A C 1
ATOM 4199 O O . ALA A 1 537 ? -3.206 14.511 -57.337 1.00 51.19 537 ALA A O 1
ATOM 4200 N N . ALA A 1 538 ? -5.050 15.790 -57.288 1.00 51.16 538 ALA A N 1
ATOM 4201 C CA . ALA A 1 538 ? -4.932 16.251 -58.671 1.00 51.16 538 ALA A CA 1
ATOM 4202 C C . ALA A 1 538 ? -3.613 17.007 -58.941 1.00 51.16 538 ALA A C 1
ATOM 4204 O O . ALA A 1 538 ? -3.034 16.864 -60.012 1.00 51.16 538 ALA A O 1
ATOM 4205 N N . VAL A 1 539 ? -3.101 17.768 -57.964 1.00 51.41 539 VAL A N 1
ATOM 4206 C CA . VAL A 1 539 ? -1.789 18.449 -58.042 1.00 51.41 539 VAL A CA 1
ATOM 4207 C C . VAL A 1 539 ? -0.611 17.471 -57.905 1.00 51.41 539 VAL A C 1
ATOM 4209 O O . VAL A 1 539 ? 0.465 17.714 -58.452 1.00 51.41 539 VAL A O 1
ATOM 4212 N N . ILE A 1 540 ? -0.789 16.372 -57.167 1.00 50.81 540 ILE A N 1
ATOM 4213 C CA . ILE A 1 540 ? 0.221 15.309 -57.018 1.00 50.81 540 ILE A CA 1
ATOM 4214 C C . ILE A 1 540 ? 0.295 14.426 -58.277 1.00 50.81 540 ILE A C 1
ATOM 4216 O O . ILE A 1 540 ? 1.360 13.912 -58.603 1.00 50.81 540 ILE A O 1
ATOM 4220 N N . GLU A 1 541 ? -0.819 14.264 -58.992 1.00 47.50 541 GLU A N 1
ATOM 4221 C CA . GLU A 1 541 ? -0.922 13.473 -60.229 1.00 47.50 541 GLU A CA 1
ATOM 4222 C C . GLU A 1 541 ? -0.604 14.279 -61.506 1.00 47.50 541 GLU A C 1
ATOM 4224 O O . GLU A 1 541 ? -0.651 13.745 -62.616 1.00 47.50 541 GLU A O 1
ATOM 4229 N N . ASP A 1 542 ? -0.259 15.563 -61.373 1.00 54.22 542 ASP A N 1
ATOM 4230 C CA . ASP A 1 542 ? 0.134 16.412 -62.496 1.00 54.22 542 ASP A CA 1
ATOM 4231 C C . ASP A 1 542 ? 1.508 15.981 -63.051 1.00 54.22 542 ASP A C 1
ATOM 4233 O O . ASP A 1 542 ? 2.564 16.138 -62.428 1.00 54.22 542 ASP A O 1
ATOM 4237 N N . VAL A 1 543 ? 1.479 15.449 -64.275 1.00 51.38 543 VAL A N 1
ATOM 4238 C CA . VAL A 1 543 ? 2.632 14.882 -64.989 1.00 51.38 543 VAL A CA 1
ATOM 4239 C C . VAL A 1 543 ? 3.744 15.914 -65.227 1.00 51.38 543 VAL A C 1
ATOM 4241 O O . VAL A 1 543 ? 4.923 15.546 -65.283 1.00 51.38 543 VAL A O 1
ATOM 4244 N N . ASP A 1 544 ? 3.421 17.205 -65.349 1.00 49.75 544 ASP A N 1
ATOM 4245 C CA . ASP A 1 544 ? 4.421 18.261 -65.529 1.00 49.75 544 ASP A CA 1
ATOM 4246 C C . ASP A 1 544 ? 5.107 18.624 -64.202 1.00 49.75 544 ASP A C 1
ATOM 4248 O O . ASP A 1 544 ? 6.323 18.858 -64.176 1.00 49.75 544 ASP A O 1
ATOM 4252 N N . LEU A 1 545 ? 4.370 18.589 -63.086 1.00 50.06 545 LEU A N 1
ATOM 4253 C CA . LEU A 1 545 ? 4.911 18.750 -61.731 1.00 50.06 545 LEU A CA 1
ATOM 4254 C C . LEU A 1 545 ? 5.772 17.551 -61.313 1.00 50.06 545 LEU A C 1
ATOM 4256 O O . LEU A 1 545 ? 6.853 17.753 -60.758 1.00 50.06 545 LEU A O 1
ATOM 4260 N N . GLU A 1 546 ? 5.375 16.325 -61.655 1.00 51.31 546 GLU A N 1
ATOM 4261 C CA . GLU A 1 546 ? 6.158 15.106 -61.412 1.00 51.31 546 GLU A CA 1
ATOM 4262 C C . GLU A 1 546 ? 7.450 15.078 -62.261 1.00 51.31 546 GLU A C 1
ATOM 4264 O O . GLU A 1 546 ? 8.543 14.728 -61.789 1.00 51.31 546 GLU A O 1
ATOM 4269 N N . ARG A 1 547 ? 7.383 15.555 -63.513 1.00 53.97 547 ARG A N 1
ATOM 4270 C CA . ARG A 1 547 ? 8.560 15.737 -64.383 1.00 53.97 547 ARG A CA 1
ATOM 4271 C C . ARG A 1 547 ? 9.485 16.866 -63.894 1.00 53.97 547 ARG A C 1
ATOM 4273 O O . ARG A 1 547 ? 10.691 16.836 -64.148 1.00 53.97 547 ARG A O 1
ATOM 4280 N N . MET A 1 548 ? 8.954 17.866 -63.189 1.00 52.25 548 MET A N 1
ATOM 4281 C CA . MET A 1 548 ? 9.753 18.896 -62.516 1.00 52.25 548 MET A CA 1
ATOM 4282 C C . MET A 1 548 ? 10.388 18.350 -61.227 1.00 52.25 548 MET A C 1
ATOM 4284 O O . MET A 1 548 ? 11.578 18.565 -61.009 1.00 52.25 548 MET A O 1
ATOM 4288 N N . ALA A 1 549 ? 9.637 17.574 -60.438 1.00 49.72 549 ALA A N 1
ATOM 4289 C CA . ALA A 1 549 ? 10.066 16.904 -59.208 1.00 49.72 549 ALA A CA 1
ATOM 4290 C C . ALA A 1 549 ? 11.238 15.928 -59.443 1.00 49.72 549 ALA A C 1
ATOM 4292 O O . ALA A 1 549 ? 12.215 15.912 -58.695 1.00 49.72 549 ALA A O 1
ATOM 4293 N N . SER A 1 550 ? 11.197 15.170 -60.540 1.00 53.31 550 SER A N 1
ATOM 4294 C CA . SER A 1 550 ? 12.249 14.214 -60.926 1.00 53.31 550 SER A CA 1
ATOM 4295 C C . SER A 1 550 ? 13.592 14.867 -61.287 1.00 53.31 550 SER A C 1
ATOM 4297 O O . SER A 1 550 ? 14.636 14.232 -61.132 1.00 53.31 550 SER A O 1
ATOM 4299 N N . LYS A 1 551 ? 13.619 16.158 -61.655 1.00 51.12 551 LYS A N 1
ATOM 4300 C CA . LYS A 1 551 ? 14.873 16.922 -61.834 1.00 51.12 551 LYS A CA 1
ATOM 4301 C C . LYS A 1 551 ? 15.596 17.220 -60.510 1.00 51.12 551 LYS A C 1
ATOM 4303 O O . LYS A 1 551 ? 16.746 17.651 -60.536 1.00 51.12 551 LYS A O 1
ATOM 4308 N N . PHE A 1 552 ? 14.948 16.994 -59.365 1.00 53.41 552 PHE A N 1
ATOM 4309 C CA . PHE A 1 552 ? 15.457 17.327 -58.029 1.00 53.41 552 PHE A CA 1
ATOM 4310 C C . PHE A 1 552 ? 16.023 16.131 -57.245 1.00 53.41 552 PHE A C 1
ATOM 4312 O O . PHE A 1 552 ? 16.500 16.297 -56.123 1.00 53.41 552 PHE A O 1
ATOM 4319 N N . VAL A 1 553 ? 16.057 14.940 -57.851 1.00 50.38 553 VAL A N 1
ATOM 4320 C CA . VAL A 1 553 ? 16.615 13.711 -57.251 1.00 50.38 553 VAL A CA 1
ATOM 4321 C C . VAL A 1 553 ? 18.153 13.770 -57.101 1.00 50.38 553 VAL A C 1
ATOM 4323 O O . VAL A 1 553 ? 18.726 13.018 -56.319 1.00 50.38 553 VAL A O 1
ATOM 4326 N N . GLU A 1 554 ? 18.830 14.718 -57.763 1.00 48.34 554 GLU A N 1
ATOM 4327 C CA . GLU A 1 554 ? 20.298 14.891 -57.738 1.00 48.34 554 GLU A CA 1
ATOM 4328 C C . GLU A 1 554 ? 20.792 16.139 -56.964 1.00 48.34 554 GLU A C 1
ATOM 4330 O O . GLU A 1 554 ? 21.879 16.661 -57.237 1.00 48.34 554 GLU A O 1
ATOM 4335 N N . ALA A 1 555 ? 20.018 16.668 -56.009 1.00 51.78 555 ALA A N 1
ATOM 4336 C CA . ALA A 1 555 ? 20.411 17.865 -55.256 1.00 51.78 555 ALA A CA 1
ATOM 4337 C C . ALA A 1 555 ? 21.712 17.651 -54.442 1.00 51.78 555 ALA A C 1
ATOM 4339 O O . ALA A 1 555 ? 21.812 16.736 -53.624 1.00 51.78 555 ALA A O 1
ATOM 4340 N N . LYS A 1 556 ? 22.719 18.517 -54.649 1.00 49.16 556 LYS A N 1
ATOM 4341 C CA . LYS A 1 556 ? 24.016 18.498 -53.938 1.00 49.16 556 LYS A CA 1
ATOM 4342 C C . LYS A 1 556 ? 24.095 19.632 -52.901 1.00 49.16 556 LYS A C 1
ATOM 4344 O O . LYS A 1 556 ? 23.620 20.731 -53.194 1.00 49.16 556 LYS A O 1
ATOM 4349 N N . PRO A 1 557 ? 24.714 19.407 -51.725 1.00 55.03 557 PRO A N 1
ATOM 4350 C CA . PRO A 1 557 ? 24.873 20.438 -50.698 1.00 55.03 557 PRO A CA 1
ATOM 4351 C C . PRO A 1 557 ? 25.771 21.591 -51.179 1.00 55.03 557 PRO A C 1
ATOM 4353 O O . PRO A 1 557 ? 26.535 21.441 -52.137 1.00 55.03 557 PRO A O 1
ATOM 4356 N N . LEU A 1 558 ? 25.686 22.747 -50.511 1.00 52.69 558 LEU A N 1
ATOM 4357 C CA . LEU A 1 558 ? 26.554 23.895 -50.798 1.00 52.69 558 LEU A CA 1
ATOM 4358 C C . LEU A 1 558 ? 28.036 23.520 -50.639 1.00 52.69 558 LEU A C 1
ATOM 4360 O O . LEU A 1 558 ? 28.399 22.905 -49.644 1.00 52.69 558 LEU A O 1
ATOM 4364 N N . SER A 1 559 ? 28.893 23.929 -51.579 1.00 50.22 559 SER A N 1
ATOM 4365 C CA . SER A 1 559 ? 30.344 23.700 -51.496 1.00 50.22 559 SER A CA 1
ATOM 4366 C C . SER A 1 559 ? 31.133 25.015 -51.462 1.00 50.22 559 SER A C 1
ATOM 4368 O O . SER A 1 559 ? 31.049 25.798 -52.413 1.00 50.22 559 SER A O 1
ATOM 4370 N N . GLY A 1 560 ? 31.941 25.258 -50.418 1.00 51.06 560 GLY A N 1
ATOM 4371 C CA . GLY A 1 560 ? 32.905 26.376 -50.373 1.00 51.06 560 GLY A CA 1
ATOM 4372 C C . GLY A 1 560 ? 33.078 27.029 -48.993 1.00 51.06 560 GLY A C 1
ATOM 4373 O O . GLY A 1 560 ? 32.454 26.628 -48.027 1.00 51.06 560 GLY A O 1
ATOM 4374 N N . ARG A 1 561 ? 33.910 28.084 -48.871 1.00 44.12 561 ARG A N 1
ATOM 4375 C CA . ARG A 1 561 ? 34.295 28.740 -47.586 1.00 44.12 561 ARG A CA 1
ATOM 4376 C C . ARG A 1 561 ? 33.139 29.253 -46.696 1.00 44.12 561 ARG A C 1
ATOM 4378 O O . ARG A 1 561 ? 33.401 29.586 -45.540 1.00 44.12 561 ARG A O 1
ATOM 4385 N N . LEU A 1 562 ? 31.893 29.301 -47.181 1.00 46.47 562 LEU A N 1
ATOM 4386 C CA . LEU A 1 562 ? 30.707 29.504 -46.332 1.00 46.47 562 LEU A CA 1
ATOM 4387 C C . LEU A 1 562 ? 30.434 28.306 -45.391 1.00 46.47 562 LEU A C 1
ATOM 4389 O O . LEU A 1 562 ? 29.835 28.504 -44.333 1.00 46.47 562 LEU A O 1
ATOM 4393 N N . ASP A 1 563 ? 30.950 27.110 -45.709 1.00 47.56 563 ASP A N 1
ATOM 4394 C CA . ASP A 1 563 ? 30.785 25.862 -44.948 1.00 47.56 563 ASP A CA 1
ATOM 4395 C C . ASP A 1 563 ? 31.230 25.978 -43.490 1.00 47.56 563 ASP A C 1
ATOM 4397 O O . ASP A 1 563 ? 30.551 25.507 -42.583 1.00 47.56 563 ASP A O 1
ATOM 4401 N N . ALA A 1 564 ? 32.368 26.622 -43.220 1.00 41.00 564 ALA A N 1
ATOM 4402 C CA . ALA A 1 564 ? 32.961 26.583 -41.882 1.00 41.00 564 ALA A CA 1
ATOM 4403 C C . ALA A 1 564 ? 32.225 27.469 -40.861 1.00 41.00 564 ALA A C 1
ATOM 4405 O O . ALA A 1 564 ? 32.301 27.222 -39.655 1.00 41.00 564 ALA A O 1
ATOM 4406 N N . LYS A 1 565 ? 31.522 28.511 -41.328 1.00 40.56 565 LYS A N 1
ATOM 4407 C CA . LYS A 1 565 ? 30.803 29.461 -40.464 1.00 40.56 565 LYS A CA 1
ATOM 4408 C C . LYS A 1 565 ? 29.337 29.058 -40.293 1.00 40.56 565 LYS A C 1
ATOM 4410 O O . LYS A 1 565 ? 28.832 29.123 -39.178 1.00 40.56 565 LYS A O 1
ATOM 4415 N N . VAL A 1 566 ? 28.694 28.564 -41.355 1.00 42.66 566 VAL A N 1
ATOM 4416 C CA . VAL A 1 566 ? 27.291 28.116 -41.329 1.00 42.66 566 VAL A CA 1
ATOM 4417 C C . VAL A 1 566 ? 27.150 26.759 -40.624 1.00 42.66 566 VAL A C 1
ATOM 4419 O O . VAL A 1 566 ? 26.284 26.630 -39.758 1.00 42.66 566 VAL A O 1
ATOM 4422 N N . ASN A 1 567 ? 28.075 25.806 -40.827 1.00 43.06 567 ASN A N 1
ATOM 4423 C CA . ASN A 1 567 ? 28.064 24.549 -40.060 1.00 43.06 567 ASN A CA 1
ATOM 4424 C C . ASN A 1 567 ? 28.380 24.754 -38.573 1.00 43.06 567 ASN A C 1
ATOM 4426 O O . ASN A 1 567 ? 27.869 24.004 -37.743 1.00 43.06 567 ASN A O 1
ATOM 4430 N N . ARG A 1 568 ? 29.160 25.786 -38.204 1.00 36.16 568 ARG A N 1
ATOM 4431 C CA . ARG A 1 568 ? 29.381 26.169 -36.794 1.00 36.16 568 ARG A CA 1
ATOM 4432 C C . ARG A 1 568 ? 28.132 26.745 -36.134 1.00 36.16 568 ARG A C 1
ATOM 4434 O O . ARG A 1 568 ? 27.906 26.464 -34.965 1.00 36.16 568 ARG A O 1
ATOM 4441 N N . ILE A 1 569 ? 27.315 27.509 -36.860 1.00 39.09 569 ILE A N 1
ATOM 4442 C CA . ILE A 1 569 ? 26.054 28.062 -36.338 1.00 39.09 569 ILE A CA 1
ATOM 4443 C C . ILE A 1 569 ? 24.988 26.959 -36.216 1.00 39.09 569 ILE A C 1
ATOM 4445 O O . ILE A 1 569 ? 24.277 26.918 -35.213 1.00 39.09 569 ILE A O 1
ATOM 4449 N N . ALA A 1 570 ? 24.938 26.007 -37.157 1.00 36.31 570 ALA A N 1
ATOM 4450 C CA . ALA A 1 570 ? 24.084 24.818 -37.058 1.00 36.31 570 ALA A CA 1
ATOM 4451 C C . ALA A 1 570 ? 24.485 23.904 -35.881 1.00 36.31 570 ALA A C 1
ATOM 4453 O O . ALA A 1 570 ? 23.628 23.443 -35.128 1.00 36.31 570 ALA A O 1
ATOM 4454 N N . THR A 1 571 ? 25.789 23.716 -35.635 1.00 34.56 571 THR A N 1
ATOM 4455 C CA . THR A 1 571 ? 26.270 22.976 -34.449 1.00 34.56 571 THR A CA 1
ATOM 4456 C C . THR A 1 571 ? 26.150 23.765 -33.139 1.00 34.56 571 THR A C 1
ATOM 4458 O O . THR A 1 571 ? 25.957 23.149 -32.093 1.00 34.56 571 THR A O 1
ATOM 4461 N N . GLN A 1 572 ? 26.185 25.104 -33.161 1.00 31.50 572 GLN A N 1
ATOM 4462 C CA . GLN A 1 572 ? 25.964 25.943 -31.972 1.00 31.50 572 GLN A CA 1
ATOM 4463 C C . GLN A 1 572 ? 24.480 26.099 -31.596 1.00 31.50 572 GLN A C 1
ATOM 4465 O O . GLN A 1 572 ? 24.183 26.153 -30.405 1.00 31.50 572 GLN A O 1
ATOM 4470 N N . LYS A 1 573 ? 23.527 26.071 -32.545 1.00 30.31 573 LYS A N 1
ATOM 4471 C CA . LYS A 1 573 ? 22.083 25.982 -32.219 1.00 30.31 573 LYS A CA 1
ATOM 4472 C C . LYS A 1 573 ? 21.728 24.673 -31.489 1.00 30.31 573 LYS A C 1
ATOM 4474 O O . LYS A 1 573 ? 20.765 24.651 -30.728 1.00 30.31 573 LYS A O 1
ATOM 4479 N N . HIS A 1 574 ? 22.542 23.621 -31.625 1.00 33.47 574 HIS A N 1
ATOM 4480 C CA . HIS A 1 574 ? 22.417 22.380 -30.846 1.00 33.47 574 HIS A CA 1
ATOM 4481 C C . HIS A 1 574 ? 23.009 22.441 -29.423 1.00 33.47 574 HIS A C 1
ATOM 4483 O O . HIS A 1 574 ? 22.961 21.445 -28.701 1.00 33.47 574 HIS A O 1
ATOM 4489 N N . GLN A 1 575 ? 23.520 23.594 -28.977 1.00 29.22 575 GLN A N 1
ATOM 4490 C CA . GLN A 1 575 ? 23.949 23.818 -27.594 1.00 29.22 575 GLN A CA 1
ATOM 4491 C C . GLN A 1 575 ? 23.251 25.045 -26.992 1.00 29.22 575 GLN A C 1
ATOM 4493 O O . GLN A 1 575 ? 23.824 26.124 -26.915 1.00 29.22 575 GLN A O 1
ATOM 4498 N N . PHE A 1 576 ? 22.021 24.872 -26.507 1.00 23.50 576 PHE A N 1
ATOM 4499 C CA . PHE A 1 576 ? 21.351 25.834 -25.619 1.00 23.50 576 PHE A CA 1
ATOM 4500 C C . PHE A 1 576 ? 20.548 25.098 -24.524 1.00 23.50 576 PHE A C 1
ATOM 4502 O O . PHE A 1 576 ? 20.383 23.878 -24.605 1.00 23.50 576 PHE A O 1
ATOM 4509 N N . PRO A 1 577 ? 20.184 25.773 -23.414 1.00 28.53 577 PRO A N 1
ATOM 4510 C CA . PRO A 1 577 ? 20.167 25.200 -22.078 1.00 28.53 577 PRO A CA 1
ATOM 4511 C C . PRO A 1 577 ? 18.824 24.559 -21.698 1.00 28.53 577 PRO A C 1
ATOM 4513 O O . PRO A 1 577 ? 17.818 24.654 -22.388 1.00 28.53 577 PRO A O 1
ATOM 4516 N N . GLN A 1 578 ? 18.876 23.891 -20.548 1.00 30.03 578 GLN A N 1
ATOM 4517 C CA . GLN A 1 578 ? 17.860 23.117 -19.831 1.00 30.03 578 GLN A CA 1
ATOM 4518 C C . GLN A 1 578 ? 16.359 23.462 -20.049 1.00 30.03 578 GLN A C 1
ATOM 4520 O O . GLN A 1 578 ? 15.891 24.460 -19.520 1.00 30.03 578 GLN A O 1
ATOM 4525 N N . ASN A 1 579 ? 15.628 22.469 -20.602 1.00 27.31 579 ASN A N 1
ATOM 4526 C CA . ASN A 1 579 ? 14.254 21.974 -20.301 1.00 27.31 579 ASN A CA 1
ATOM 4527 C C . ASN A 1 579 ? 13.013 22.912 -20.419 1.00 27.31 579 ASN A C 1
ATOM 4529 O O . ASN A 1 579 ? 13.160 24.111 -20.223 1.00 27.31 579 ASN A O 1
ATOM 4533 N N . PRO A 1 580 ? 11.760 22.379 -20.546 1.00 43.50 580 PRO A N 1
ATOM 4534 C CA . PRO A 1 580 ? 11.342 20.960 -20.569 1.00 43.50 580 PRO A CA 1
ATOM 4535 C C . PRO A 1 580 ? 10.274 20.522 -21.621 1.00 43.50 580 PRO A C 1
ATOM 4537 O O . PRO A 1 580 ? 9.525 21.318 -22.168 1.00 43.50 580 PRO A O 1
ATOM 4540 N N . SER A 1 581 ? 10.180 19.186 -21.758 1.00 36.38 581 SER A N 1
ATOM 4541 C CA . SER A 1 581 ? 9.007 18.326 -22.067 1.00 36.38 581 SER A CA 1
ATOM 4542 C C . SER A 1 581 ? 8.323 18.363 -23.446 1.00 36.38 581 SER A C 1
ATOM 4544 O O . SER A 1 581 ? 7.359 19.099 -23.632 1.00 36.38 581 SER A O 1
ATOM 4546 N N . THR A 1 582 ? 8.681 17.419 -24.331 1.00 35.00 582 THR A N 1
ATOM 4547 C CA . THR A 1 582 ? 7.732 16.677 -25.200 1.00 35.00 582 THR A CA 1
ATOM 4548 C C . THR A 1 582 ? 8.338 15.317 -25.600 1.00 35.00 582 THR A C 1
ATOM 4550 O O . THR A 1 582 ? 9.562 15.167 -25.629 1.00 35.00 582 THR A O 1
ATOM 4553 N N . ASP A 1 583 ? 7.478 14.318 -25.801 1.00 40.84 583 ASP A N 1
ATOM 4554 C CA . ASP A 1 583 ? 7.758 12.881 -25.874 1.00 40.84 583 ASP A CA 1
ATOM 4555 C C . ASP A 1 583 ? 8.624 12.437 -27.066 1.00 40.84 583 ASP A C 1
ATOM 4557 O O . ASP A 1 583 ? 8.206 12.403 -28.217 1.00 40.84 583 ASP A O 1
ATOM 4561 N N . TRP A 1 584 ? 9.846 11.999 -26.759 1.00 39.47 584 TRP A N 1
ATOM 4562 C CA . TRP A 1 584 ? 10.801 11.413 -27.709 1.00 39.47 584 TRP A CA 1
ATOM 4563 C C . TRP A 1 584 ? 10.482 9.958 -28.102 1.00 39.47 584 TRP A C 1
ATOM 4565 O O . TRP A 1 584 ? 11.173 9.386 -28.938 1.00 39.47 584 TRP A O 1
ATOM 4575 N N . VAL A 1 585 ? 9.489 9.323 -27.474 1.00 40.06 585 VAL A N 1
ATOM 4576 C CA . VAL A 1 585 ? 9.255 7.870 -27.581 1.00 40.06 585 VAL A CA 1
ATOM 4577 C C . VAL A 1 585 ? 8.504 7.502 -28.862 1.00 40.06 585 VAL A C 1
ATOM 4579 O O . VAL A 1 585 ? 8.867 6.520 -29.505 1.00 40.06 585 VAL A O 1
ATOM 4582 N N . ASP A 1 586 ? 7.539 8.319 -29.283 1.00 41.47 586 ASP A N 1
ATOM 4583 C CA . ASP A 1 586 ? 6.714 8.021 -30.460 1.00 41.47 586 ASP A CA 1
ATOM 4584 C C . ASP A 1 586 ? 7.514 8.199 -31.755 1.00 41.47 586 ASP A C 1
ATOM 4586 O O . ASP A 1 586 ? 7.490 7.339 -32.631 1.00 41.47 586 ASP A O 1
ATOM 4590 N N . ILE A 1 587 ? 8.343 9.248 -31.828 1.00 48.56 587 ILE A N 1
ATOM 4591 C CA . ILE A 1 587 ? 9.253 9.491 -32.961 1.00 48.56 587 ILE A CA 1
ATOM 4592 C C . ILE A 1 587 ? 10.240 8.327 -33.128 1.00 48.56 587 ILE A C 1
ATOM 4594 O O . ILE A 1 587 ? 10.523 7.908 -34.246 1.00 48.56 587 ILE A O 1
ATOM 4598 N N . VAL A 1 588 ? 10.738 7.760 -32.026 1.00 46.91 588 VAL A N 1
ATOM 4599 C CA . VAL A 1 588 ? 11.672 6.625 -32.073 1.00 46.91 588 VAL A CA 1
ATOM 4600 C C . VAL A 1 588 ? 10.993 5.353 -32.591 1.00 46.91 588 VAL A C 1
ATOM 4602 O O . VAL A 1 588 ? 11.630 4.608 -33.329 1.00 46.91 588 VAL A O 1
ATOM 4605 N N . LEU A 1 589 ? 9.715 5.123 -32.273 1.00 44.31 589 LEU A N 1
ATOM 4606 C CA . LEU A 1 589 ? 8.955 3.957 -32.742 1.00 44.31 589 LEU A CA 1
ATOM 4607 C C . LEU A 1 589 ? 8.596 4.048 -34.234 1.00 44.31 589 LEU A C 1
ATOM 4609 O O . LEU A 1 589 ? 8.742 3.063 -34.956 1.00 44.31 589 LEU A O 1
ATOM 4613 N N . TYR A 1 590 ? 8.219 5.234 -34.728 1.00 50.38 590 TYR A N 1
ATOM 4614 C CA . TYR A 1 590 ? 8.025 5.452 -36.168 1.00 50.38 590 TYR A CA 1
ATOM 4615 C C . TYR A 1 590 ? 9.339 5.313 -36.947 1.00 50.38 590 TYR A C 1
ATOM 4617 O O . TYR A 1 590 ? 9.363 4.698 -38.014 1.00 50.38 590 TYR A O 1
ATOM 4625 N N . CYS A 1 591 ? 10.449 5.812 -36.394 1.00 51.41 591 CYS A N 1
ATOM 4626 C CA . CYS A 1 591 ? 11.774 5.606 -36.975 1.00 51.41 591 CYS A CA 1
ATOM 4627 C C . CYS A 1 591 ? 12.176 4.121 -37.010 1.00 51.41 591 CYS A C 1
ATOM 4629 O O . CYS A 1 591 ? 12.809 3.706 -37.978 1.00 51.41 591 CYS A O 1
ATOM 4631 N N . ASP A 1 592 ? 11.800 3.319 -36.008 1.00 50.38 592 ASP A N 1
ATOM 4632 C CA . ASP A 1 592 ? 12.102 1.880 -35.948 1.00 50.38 592 ASP A CA 1
ATOM 4633 C C . ASP A 1 592 ? 11.325 1.082 -37.011 1.00 50.38 592 ASP A C 1
ATOM 4635 O O . ASP A 1 592 ? 11.914 0.254 -37.701 1.00 50.38 592 ASP A O 1
ATOM 4639 N N . MET A 1 593 ? 10.044 1.399 -37.250 1.00 57.69 593 MET A N 1
ATOM 4640 C CA . MET A 1 593 ? 9.262 0.795 -38.346 1.00 57.69 593 MET A CA 1
ATOM 4641 C C . MET A 1 593 ? 9.849 1.121 -39.726 1.00 57.69 593 MET A C 1
ATOM 4643 O O . MET A 1 593 ? 9.935 0.250 -40.596 1.00 57.69 593 MET A O 1
ATOM 4647 N N . VAL A 1 594 ? 10.299 2.366 -39.926 1.00 64.31 594 VAL A N 1
ATOM 4648 C CA . VAL A 1 594 ? 10.981 2.769 -41.164 1.00 64.31 594 VAL A CA 1
ATOM 4649 C C . VAL A 1 594 ? 12.304 2.019 -41.296 1.00 64.31 594 VAL A C 1
ATOM 4651 O O . VAL A 1 594 ? 12.545 1.420 -42.339 1.00 64.31 594 VAL A O 1
ATOM 4654 N N . LEU A 1 595 ? 13.122 1.955 -40.244 1.00 57.81 595 LEU A N 1
ATOM 4655 C CA . LEU A 1 595 ? 14.383 1.207 -40.240 1.00 57.81 595 LEU A CA 1
ATOM 4656 C C . LEU A 1 595 ? 14.178 -0.279 -40.561 1.00 57.81 595 LEU A C 1
ATOM 4658 O O . LEU A 1 595 ? 14.878 -0.800 -41.426 1.00 57.81 595 LEU A O 1
ATOM 4662 N N . MET A 1 596 ? 13.193 -0.939 -39.948 1.00 58.66 596 MET A N 1
ATOM 4663 C CA . MET A 1 596 ? 12.889 -2.357 -40.184 1.00 58.66 596 MET A CA 1
ATOM 4664 C C . MET A 1 596 ? 12.415 -2.642 -41.613 1.00 58.66 596 MET A C 1
ATOM 4666 O O . MET A 1 596 ? 12.696 -3.717 -42.142 1.00 58.66 596 MET A O 1
ATOM 4670 N N . SER A 1 597 ? 11.788 -1.670 -42.282 1.00 62.66 597 SER A N 1
ATOM 4671 C CA . SER A 1 597 ? 11.395 -1.796 -43.692 1.00 62.66 597 SER A CA 1
ATOM 4672 C C . SER A 1 597 ? 12.591 -1.848 -44.669 1.00 62.66 597 SER A C 1
ATOM 4674 O O . SER A 1 597 ? 12.471 -2.378 -45.778 1.00 62.66 597 SER A O 1
ATOM 4676 N N . TYR A 1 598 ? 13.772 -1.391 -44.232 1.00 60.44 598 TYR A N 1
ATOM 4677 C CA . TYR A 1 598 ? 15.026 -1.418 -44.998 1.00 60.44 598 TYR A CA 1
ATOM 4678 C C . TYR A 1 598 ? 16.017 -2.501 -44.536 1.00 60.44 598 TYR A C 1
ATOM 4680 O O . TYR A 1 598 ? 17.119 -2.599 -45.079 1.00 60.44 598 TYR A O 1
ATOM 4688 N N . VAL A 1 599 ? 15.659 -3.338 -43.554 1.00 62.69 599 VAL A N 1
ATOM 4689 C CA . VAL A 1 599 ? 16.525 -4.436 -43.098 1.00 62.69 599 VAL A CA 1
ATOM 4690 C C . VAL A 1 599 ? 16.483 -5.592 -44.102 1.00 62.69 599 VAL A C 1
ATOM 4692 O O . VAL A 1 599 ? 15.422 -6.132 -44.417 1.00 62.69 599 VAL A O 1
ATOM 4695 N N . GLY A 1 600 ? 17.659 -5.985 -44.601 1.00 69.50 600 GLY A N 1
ATOM 4696 C CA . GLY A 1 600 ? 17.811 -7.121 -45.511 1.00 69.50 600 GLY A CA 1
ATOM 4697 C C . GLY A 1 600 ? 17.449 -8.458 -44.860 1.00 69.50 600 GLY A C 1
ATOM 4698 O O . GLY A 1 600 ? 17.682 -8.661 -43.668 1.00 69.50 600 GLY A O 1
ATOM 4699 N N . TYR A 1 601 ? 16.906 -9.386 -45.644 1.00 75.69 601 TYR A N 1
ATOM 4700 C CA . TYR A 1 601 ? 16.499 -10.716 -45.176 1.00 75.69 601 TYR A CA 1
ATOM 4701 C C . TYR A 1 601 ? 17.055 -11.815 -46.086 1.00 75.69 601 TYR A C 1
ATOM 4703 O O . TYR A 1 601 ? 17.385 -11.560 -47.242 1.00 75.69 601 TYR A O 1
ATOM 4711 N N . TYR A 1 602 ? 17.176 -13.035 -45.565 1.00 76.38 602 TYR A N 1
ATOM 4712 C CA . TYR A 1 602 ? 17.607 -14.192 -46.352 1.00 76.38 602 TYR A CA 1
ATOM 4713 C C . TYR A 1 602 ? 16.400 -14.923 -46.937 1.00 76.38 602 TYR A C 1
ATOM 4715 O O . TYR A 1 602 ? 15.435 -15.190 -46.219 1.00 76.38 602 TYR A O 1
ATOM 4723 N N . ASP A 1 603 ? 16.454 -15.253 -48.226 1.00 74.12 603 ASP A N 1
ATOM 4724 C CA . ASP A 1 603 ? 15.410 -16.036 -48.888 1.00 74.12 603 ASP A CA 1
ATOM 4725 C C . ASP A 1 603 ? 15.540 -17.551 -48.619 1.00 74.12 603 ASP A C 1
ATOM 4727 O O . ASP A 1 603 ? 16.476 -18.022 -47.968 1.00 74.12 603 ASP A O 1
ATOM 4731 N N . ALA A 1 604 ? 14.602 -18.346 -49.144 1.00 75.31 604 ALA A N 1
ATOM 4732 C CA . ALA A 1 604 ? 14.588 -19.805 -48.979 1.00 75.31 604 ALA A CA 1
ATOM 4733 C C . ALA A 1 604 ? 15.794 -20.531 -49.619 1.00 75.31 604 ALA A C 1
ATOM 4735 O O . ALA A 1 604 ? 15.962 -21.733 -49.421 1.00 75.31 604 ALA A O 1
ATOM 4736 N N . ARG A 1 605 ? 16.627 -19.821 -50.390 1.00 73.69 605 ARG A N 1
ATOM 4737 C CA . ARG A 1 605 ? 17.870 -20.314 -50.997 1.00 73.69 605 ARG A CA 1
ATOM 4738 C C . ARG A 1 605 ? 19.112 -19.770 -50.276 1.00 73.69 605 ARG A C 1
ATOM 4740 O O . ARG A 1 605 ? 20.222 -19.963 -50.765 1.00 73.69 605 ARG A O 1
ATOM 4747 N N . SER A 1 606 ? 18.936 -19.136 -49.111 1.00 65.12 606 SER A N 1
ATOM 4748 C CA . SER A 1 606 ? 19.986 -18.524 -48.285 1.00 65.12 606 SER A CA 1
ATOM 4749 C C . SER A 1 606 ? 20.717 -17.353 -48.952 1.00 65.12 606 SER A C 1
ATOM 4751 O O . SER A 1 606 ? 21.866 -17.067 -48.610 1.00 65.12 606 SER A O 1
ATOM 4753 N N . LEU A 1 607 ? 20.067 -16.639 -49.877 1.00 58.19 607 LEU A N 1
ATOM 4754 C CA . LEU A 1 607 ? 20.602 -15.414 -50.475 1.00 58.19 607 LEU A CA 1
ATOM 4755 C C . LEU A 1 607 ? 20.102 -14.181 -49.715 1.00 58.19 607 LEU A C 1
ATOM 4757 O O . LEU A 1 607 ? 18.910 -14.058 -49.438 1.00 58.19 607 LEU A O 1
ATOM 4761 N N . LEU A 1 608 ? 21.017 -13.265 -49.375 1.00 73.56 608 LEU A N 1
ATOM 4762 C CA . LEU A 1 608 ? 20.687 -12.010 -48.697 1.00 73.56 608 LEU A CA 1
ATOM 4763 C C . LEU A 1 608 ? 20.065 -11.021 -49.691 1.00 73.56 608 LEU A C 1
ATOM 4765 O O . LEU A 1 608 ? 20.738 -10.535 -50.599 1.00 73.56 608 LEU A O 1
ATOM 4769 N N . ILE A 1 609 ? 18.796 -10.688 -49.485 1.00 67.62 609 ILE A N 1
ATOM 4770 C CA . ILE A 1 609 ? 18.052 -9.709 -50.272 1.00 67.62 609 ILE A CA 1
ATOM 4771 C C . ILE A 1 609 ? 18.054 -8.369 -49.533 1.00 67.62 609 ILE A C 1
ATOM 4773 O O . ILE A 1 609 ? 17.522 -8.253 -48.431 1.00 67.62 609 ILE A O 1
ATOM 4777 N N . THR A 1 610 ? 18.633 -7.346 -50.162 1.00 66.06 610 THR A N 1
ATOM 4778 C CA . THR A 1 610 ? 18.729 -5.965 -49.643 1.00 66.06 610 THR A CA 1
ATOM 4779 C C . THR A 1 610 ? 17.991 -4.940 -50.506 1.00 66.06 610 THR A C 1
ATOM 4781 O O . THR A 1 610 ? 18.020 -3.748 -50.214 1.00 66.06 610 THR A O 1
ATOM 4784 N N . HIS A 1 611 ? 17.332 -5.383 -51.583 1.00 73.12 611 HIS A N 1
ATOM 4785 C CA . HIS A 1 611 ? 16.610 -4.495 -52.489 1.00 73.12 611 HIS A CA 1
ATOM 4786 C C . HIS A 1 611 ? 15.402 -3.856 -51.769 1.00 73.12 611 HIS A C 1
ATOM 4788 O O . HIS A 1 611 ? 14.521 -4.606 -51.333 1.00 73.12 611 HIS A O 1
ATOM 4794 N N . PRO A 1 612 ? 15.289 -2.513 -51.701 1.00 56.84 612 PRO A N 1
ATOM 4795 C CA . PRO A 1 612 ? 14.322 -1.816 -50.844 1.00 56.84 612 PRO A CA 1
ATOM 4796 C C . PRO A 1 612 ? 12.865 -2.246 -51.043 1.00 56.84 612 PRO A C 1
ATOM 4798 O O . PRO A 1 612 ? 12.145 -2.497 -50.084 1.00 56.84 612 PRO A O 1
ATOM 4801 N N . LEU A 1 613 ? 12.424 -2.417 -52.294 1.00 70.12 613 LEU A N 1
ATOM 4802 C CA . LEU A 1 613 ? 11.048 -2.853 -52.573 1.00 70.12 613 LEU A CA 1
ATOM 4803 C C . LEU A 1 613 ? 10.766 -4.282 -52.080 1.00 70.12 613 LEU A C 1
ATOM 4805 O O . LEU A 1 613 ? 9.648 -4.592 -51.670 1.00 70.12 613 LEU A O 1
ATOM 4809 N N . LEU A 1 614 ? 11.778 -5.155 -52.088 1.00 66.50 614 LEU A N 1
ATOM 4810 C CA . LEU A 1 614 ? 11.637 -6.543 -51.651 1.00 66.50 614 LEU A CA 1
ATOM 4811 C C . LEU A 1 614 ? 11.719 -6.657 -50.126 1.00 66.50 614 LEU A C 1
ATOM 4813 O O . LEU A 1 614 ? 10.993 -7.470 -49.556 1.00 66.50 614 LEU A O 1
ATOM 4817 N N . THR A 1 615 ? 12.546 -5.841 -49.462 1.00 63.91 615 THR A N 1
ATOM 4818 C CA . THR A 1 615 ? 12.615 -5.771 -47.992 1.00 63.91 615 THR A CA 1
ATOM 4819 C C . THR A 1 615 ? 11.353 -5.143 -47.408 1.00 63.91 615 THR A C 1
ATOM 4821 O O . THR A 1 615 ? 10.791 -5.702 -46.470 1.00 63.91 615 THR A O 1
ATOM 4824 N N . ILE A 1 616 ? 10.823 -4.080 -48.027 1.00 70.25 616 ILE A N 1
ATOM 4825 C CA . ILE A 1 616 ? 9.540 -3.471 -47.646 1.00 70.25 616 ILE A CA 1
ATOM 4826 C C . ILE A 1 616 ? 8.401 -4.472 -47.859 1.00 70.25 616 ILE A C 1
ATOM 4828 O O . ILE A 1 616 ? 7.606 -4.697 -46.949 1.00 70.25 616 ILE A O 1
ATOM 4832 N N . SER A 1 617 ? 8.334 -5.138 -49.019 1.00 78.50 617 SER A N 1
ATOM 4833 C CA . SER A 1 617 ? 7.292 -6.143 -49.270 1.00 78.50 617 SER A CA 1
ATOM 4834 C C . SER A 1 617 ? 7.356 -7.315 -48.283 1.00 78.50 617 SER A C 1
ATOM 4836 O O . SER A 1 617 ? 6.308 -7.802 -47.857 1.00 78.50 617 SER A O 1
ATOM 4838 N N . HIS A 1 618 ? 8.556 -7.760 -47.904 1.00 76.69 618 HIS A N 1
ATOM 4839 C CA . HIS A 1 618 ? 8.749 -8.814 -46.910 1.00 76.69 618 HIS A CA 1
ATOM 4840 C C . HIS A 1 618 ? 8.360 -8.344 -45.498 1.00 76.69 618 HIS A C 1
ATOM 4842 O O . HIS A 1 618 ? 7.651 -9.052 -44.784 1.00 76.69 618 HIS A O 1
ATOM 4848 N N . TYR A 1 619 ? 8.740 -7.123 -45.114 1.00 76.94 619 TYR A N 1
ATOM 4849 C CA . TYR A 1 619 ? 8.355 -6.512 -43.841 1.00 76.94 619 TYR A CA 1
ATOM 4850 C C . TYR A 1 619 ? 6.829 -6.369 -43.714 1.00 76.94 619 TYR A C 1
ATOM 4852 O O . TYR A 1 619 ? 6.257 -6.818 -42.717 1.00 76.94 619 TYR A O 1
ATOM 4860 N N . LEU A 1 620 ? 6.162 -5.862 -44.761 1.00 75.75 620 LEU A N 1
ATOM 4861 C CA . LEU A 1 620 ? 4.702 -5.707 -44.842 1.00 75.75 620 LEU A CA 1
ATOM 4862 C C . LEU A 1 620 ? 3.939 -7.037 -44.716 1.00 75.75 620 LEU A C 1
ATOM 4864 O O . LEU A 1 620 ? 2.860 -7.075 -44.128 1.00 75.75 620 LEU A O 1
ATOM 4868 N N . LYS A 1 621 ? 4.495 -8.138 -45.239 1.00 76.62 621 LYS A N 1
ATOM 4869 C CA . LYS A 1 621 ? 3.860 -9.468 -45.199 1.00 76.62 621 LYS A CA 1
ATOM 4870 C C . LYS A 1 621 ? 4.033 -10.209 -43.870 1.00 76.62 621 LYS A C 1
ATOM 4872 O O . LYS A 1 621 ? 3.262 -11.128 -43.607 1.00 76.62 621 LYS A O 1
ATOM 4877 N N . HIS A 1 622 ? 5.018 -9.840 -43.047 1.00 73.00 622 HIS A N 1
ATOM 4878 C CA . HIS A 1 622 ? 5.385 -10.619 -41.858 1.00 73.00 622 HIS A CA 1
ATOM 4879 C C . HIS A 1 622 ? 5.300 -9.844 -40.539 1.00 73.00 622 HIS A C 1
ATOM 4881 O O . HIS A 1 622 ? 4.560 -10.251 -39.646 1.00 73.00 622 HIS A O 1
ATOM 4887 N N . ALA A 1 623 ? 6.072 -8.765 -40.383 1.00 64.31 623 ALA A N 1
ATOM 4888 C CA . ALA A 1 623 ? 6.260 -8.096 -39.090 1.00 64.31 623 ALA A CA 1
ATOM 4889 C C . ALA A 1 623 ? 5.461 -6.791 -38.954 1.00 64.31 623 ALA A C 1
ATOM 4891 O O . ALA A 1 623 ? 5.082 -6.427 -37.842 1.00 64.31 623 ALA A O 1
ATOM 4892 N N . PHE A 1 624 ? 5.130 -6.144 -40.075 1.00 73.81 624 PHE A N 1
ATOM 4893 C CA . PHE A 1 624 ? 4.467 -4.841 -40.107 1.00 73.81 624 PHE A CA 1
ATOM 4894 C C . PHE A 1 624 ? 3.164 -4.793 -39.315 1.00 73.81 624 PHE A C 1
ATOM 4896 O O . PHE A 1 624 ? 2.971 -3.874 -38.534 1.00 73.81 624 PHE A O 1
ATOM 4903 N N . TRP A 1 625 ? 2.281 -5.783 -39.459 1.00 65.94 625 TRP A N 1
ATOM 4904 C CA . TRP A 1 625 ? 1.003 -5.784 -38.740 1.00 65.94 625 TRP A CA 1
ATOM 4905 C C . TRP A 1 625 ? 1.172 -5.913 -37.225 1.00 65.94 625 TRP A C 1
ATOM 4907 O O . TRP A 1 625 ? 0.373 -5.369 -36.469 1.00 65.94 625 TRP A O 1
ATOM 4917 N N . LEU A 1 626 ? 2.226 -6.597 -36.773 1.00 58.50 626 LEU A N 1
ATOM 4918 C CA . LEU A 1 626 ? 2.535 -6.709 -35.352 1.00 58.50 626 LEU A CA 1
ATOM 4919 C C . LEU A 1 626 ? 3.065 -5.374 -34.812 1.00 58.50 626 LEU A C 1
ATOM 4921 O O . LEU A 1 626 ? 2.599 -4.912 -33.775 1.00 58.50 626 LEU A O 1
ATOM 4925 N N . ASP A 1 627 ? 3.987 -4.744 -35.541 1.00 57.41 627 ASP A N 1
ATOM 4926 C CA . ASP A 1 627 ? 4.594 -3.467 -35.157 1.00 57.41 627 ASP A CA 1
ATOM 4927 C C . ASP A 1 627 ? 3.568 -2.321 -35.225 1.00 57.41 627 ASP A C 1
ATOM 4929 O O . ASP A 1 627 ? 3.471 -1.514 -34.300 1.00 57.41 627 ASP A O 1
ATOM 4933 N N . LEU A 1 628 ? 2.701 -2.322 -36.241 1.00 60.47 628 LEU A N 1
ATOM 4934 C CA . LEU A 1 628 ? 1.592 -1.384 -36.393 1.00 60.47 628 LEU A CA 1
ATOM 4935 C C . LEU A 1 628 ? 0.635 -1.454 -35.198 1.00 60.47 628 LEU A C 1
ATOM 4937 O O . LEU A 1 628 ? 0.284 -0.417 -34.655 1.00 60.47 628 LEU A O 1
ATOM 4941 N N . VAL A 1 629 ? 0.276 -2.651 -34.721 1.00 52.41 629 VAL A N 1
ATOM 4942 C CA . VAL A 1 629 ? -0.587 -2.837 -33.535 1.00 52.41 629 VAL A CA 1
ATOM 4943 C C . VAL A 1 629 ? 0.094 -2.385 -32.237 1.00 52.41 629 VAL A C 1
ATOM 4945 O O . VAL A 1 629 ? -0.588 -1.999 -31.291 1.00 52.41 629 VAL A O 1
ATOM 4948 N N . THR A 1 630 ? 1.430 -2.399 -32.169 1.00 48.91 630 THR A N 1
ATOM 4949 C CA . THR A 1 630 ? 2.159 -1.858 -31.008 1.00 48.91 630 THR A CA 1
ATOM 4950 C C . THR A 1 630 ? 2.289 -0.336 -31.008 1.00 48.91 630 THR A C 1
ATOM 4952 O O . THR A 1 630 ? 2.504 0.243 -29.943 1.00 48.91 630 THR A O 1
ATOM 4955 N N . VAL A 1 631 ? 2.149 0.298 -32.176 1.00 51.69 631 VAL A N 1
ATOM 4956 C CA . VAL A 1 631 ? 2.254 1.754 -32.366 1.00 51.69 631 VAL A CA 1
ATOM 4957 C C . VAL A 1 631 ? 0.873 2.424 -32.437 1.00 51.69 631 VAL A C 1
ATOM 4959 O O . VAL A 1 631 ? 0.732 3.565 -32.005 1.00 51.69 631 VAL A O 1
ATOM 4962 N N . PHE A 1 632 ? -0.163 1.724 -32.914 1.00 46.25 632 PHE A N 1
ATOM 4963 C CA . PHE A 1 632 ? -1.535 2.235 -32.993 1.00 46.25 632 PHE A CA 1
ATOM 4964 C C . PHE A 1 632 ? -2.303 2.083 -31.668 1.00 46.25 632 PHE A C 1
ATOM 4966 O O . PHE A 1 632 ? -2.263 1.018 -31.044 1.00 46.25 632 PHE A O 1
ATOM 4973 N N . PRO A 1 633 ? -3.089 3.093 -31.251 1.00 46.47 633 PRO A N 1
ATOM 4974 C CA . PRO A 1 633 ? -3.972 2.985 -30.099 1.00 46.47 633 PRO A CA 1
ATOM 4975 C C . PRO A 1 633 ? -5.179 2.105 -30.460 1.00 46.47 633 PRO A C 1
ATOM 4977 O O . PRO A 1 633 ? -6.208 2.579 -30.928 1.00 46.47 633 PRO A O 1
ATOM 4980 N N . VAL A 1 634 ? -5.068 0.794 -30.226 1.00 38.62 634 VAL A N 1
ATOM 4981 C CA . VAL A 1 634 ? -6.123 -0.204 -30.517 1.00 38.62 634 VAL A CA 1
ATOM 4982 C C . VAL A 1 634 ? -7.468 0.130 -29.829 1.00 38.62 634 VAL A C 1
ATOM 4984 O O . VAL A 1 634 ? -8.525 -0.309 -30.277 1.00 38.62 634 VAL A O 1
ATOM 4987 N N . GLU A 1 635 ? -7.460 0.968 -28.788 1.00 44.03 635 GLU A N 1
ATOM 4988 C CA . GLU A 1 635 ? -8.662 1.449 -28.089 1.00 44.03 635 GLU A CA 1
ATOM 4989 C C . GLU A 1 635 ? -9.548 2.387 -28.943 1.00 44.03 635 GLU A C 1
ATOM 4991 O O . GLU A 1 635 ? -10.765 2.416 -28.741 1.00 44.03 635 GLU A O 1
ATOM 4996 N N . GLU A 1 636 ? -8.996 3.090 -29.941 1.00 41.03 636 GLU A N 1
ATOM 4997 C CA . GLU A 1 636 ? -9.779 3.949 -30.852 1.00 41.03 636 GLU A CA 1
ATOM 4998 C C . GLU A 1 636 ? -10.562 3.139 -31.898 1.00 41.03 636 GLU A C 1
ATOM 5000 O O . GLU A 1 636 ? -11.664 3.512 -32.286 1.00 41.03 636 GLU A O 1
ATOM 5005 N N . VAL A 1 637 ? -10.063 1.967 -32.299 1.00 42.34 637 VAL A N 1
ATOM 5006 C CA . VAL A 1 637 ? -10.773 1.086 -33.245 1.00 42.34 637 VAL A CA 1
ATOM 5007 C C . VAL A 1 637 ? -11.867 0.278 -32.536 1.00 42.34 637 VAL A C 1
ATOM 5009 O O . VAL A 1 637 ? -12.951 0.075 -33.082 1.00 42.34 637 VAL A O 1
ATOM 5012 N N . VAL A 1 638 ? -11.623 -0.144 -31.289 1.00 41.94 638 VAL A N 1
ATOM 5013 C CA . VAL A 1 638 ? -12.610 -0.884 -30.481 1.00 41.94 638 VAL A CA 1
ATOM 5014 C C . VAL A 1 638 ? -13.777 0.013 -30.054 1.00 41.94 638 VAL A C 1
ATOM 5016 O O . VAL A 1 638 ? -14.914 -0.451 -30.006 1.00 41.94 638 VAL A O 1
ATOM 5019 N N . SER A 1 639 ? -13.535 1.303 -29.811 1.00 37.56 639 SER A N 1
ATOM 5020 C CA . SER A 1 639 ? -14.610 2.263 -29.528 1.00 37.56 639 SER A CA 1
ATOM 5021 C C . SER A 1 639 ? -15.491 2.543 -30.751 1.00 37.56 639 SER A C 1
ATOM 5023 O O . SER A 1 639 ? -16.702 2.668 -30.591 1.00 37.56 639 SER A O 1
ATOM 5025 N N . VAL A 1 640 ? -14.938 2.527 -31.969 1.00 41.00 640 VAL A N 1
ATOM 5026 C CA . VAL A 1 640 ? -15.720 2.648 -33.215 1.00 41.00 640 VAL A CA 1
ATOM 5027 C C . VAL A 1 640 ? -16.564 1.392 -33.497 1.00 41.00 640 VAL A C 1
ATOM 5029 O O . VAL A 1 640 ? -17.717 1.516 -33.904 1.00 41.00 640 VAL A O 1
ATOM 5032 N N . PHE A 1 641 ? -16.052 0.188 -33.210 1.00 38.47 641 PHE A N 1
ATOM 5033 C CA . PHE A 1 641 ? -16.789 -1.071 -33.422 1.00 38.47 641 PHE A CA 1
ATOM 5034 C C . PHE A 1 641 ? -17.871 -1.363 -32.367 1.00 38.47 641 PHE A C 1
ATOM 5036 O O . PHE A 1 641 ? -18.873 -1.996 -32.686 1.00 38.47 641 PHE A O 1
ATOM 5043 N N . ILE A 1 642 ? -17.713 -0.891 -31.124 1.00 42.88 642 ILE A N 1
ATOM 5044 C CA . ILE A 1 642 ? -18.752 -1.004 -30.078 1.00 42.88 642 ILE A CA 1
ATOM 5045 C C . ILE A 1 642 ? -19.889 0.014 -30.298 1.00 42.88 642 ILE A C 1
ATOM 5047 O O . ILE A 1 642 ? -20.983 -0.170 -29.785 1.00 42.88 642 ILE A O 1
ATOM 5051 N N . LEU A 1 643 ? -19.661 1.063 -31.094 1.00 39.56 643 LEU A N 1
ATOM 5052 C CA . LEU A 1 643 ? -20.689 2.034 -31.491 1.00 39.56 643 LEU A CA 1
ATOM 5053 C C . LEU A 1 643 ? -21.482 1.621 -32.748 1.00 39.56 643 LEU A C 1
ATOM 5055 O O . LEU A 1 643 ? -22.372 2.358 -33.166 1.00 39.56 643 LEU A O 1
ATOM 5059 N N . THR A 1 644 ? -21.179 0.465 -33.352 1.00 40.12 644 THR A N 1
ATOM 5060 C CA . THR A 1 644 ? -21.866 -0.060 -34.553 1.00 40.12 644 THR A CA 1
ATOM 5061 C C . THR A 1 644 ? -22.495 -1.456 -34.378 1.00 40.12 644 THR A C 1
ATOM 5063 O O . THR A 1 644 ? -22.921 -2.060 -35.362 1.00 40.12 644 THR A O 1
ATOM 5066 N N . LEU A 1 645 ? -22.636 -1.932 -33.135 1.00 34.09 645 LEU A N 1
ATOM 5067 C CA . LEU A 1 645 ? -23.477 -3.065 -32.705 1.00 34.09 645 LEU A CA 1
ATOM 5068 C C . LEU A 1 645 ? -24.374 -2.602 -31.557 1.00 34.09 645 LEU A C 1
ATOM 5070 O O . LEU A 1 645 ? -25.541 -3.052 -31.512 1.00 34.09 645 LEU A O 1
#

Secondary structure (DSSP, 8-state):
-EEEEEEEES-TTS-SS-GGGEEEEEE--HHHHHHHHHHHHHHHHH----TTB-TT-TT--HHHHHHHHHHHHHHHHHTT--EEEEEE-BTTGGGG-BHHHHHHHHHHHS-HHHHHHHHHHHHT-EEEEEETTEE---B--SB---TT-SSHHHHHHHHHHHHHHHHHHT--S-EETTEE-SEEEETTEEEEEESSHHHHHHHHHHHHHHHHHTT--B-TTT-EEEEEPPTT---PPPPP-EETTEEPEEESEEEETTEEEETT---HHHHHHHHHHHHHHHHHHHHHTTTS-HHHHHHHHHHHHS--TTGGG--S--HHHHHHHHHHHHHHHHHHHT--TTS-HHHHHHHHT---HHHHHHHHHHHHHHHHHT---HHHHHHHT-TT-HHHHHHHTTTSTTTSSTTSSSSSSTT---S-SSTT-GGGTT--HHHHHHHHHHSEEEEE-TT-EEE-TT----EEEEEEES-EEEE-TTS-EEEEE-TT-EESHHHHHHTPPP-SEEEESS-EEEEEEEHHHHHHHHTT-GGGHHHHHHHHS-HHHHHHHGGGTT-----STTHHHHHHHHHHHT---------HHHHHHHHHHHHHHT--EE-TTS-EE--HHHHHHHHHHHTHHHHHHHHS-HHHHHHHHHT--

Radius of gyration: 34.04 Å; chains: 1; bounding box: 62×76×95 Å

InterPro domains:
  IPR000477 Reverse transcriptase domain [PF00078] (19-260)
  IPR000477 Reverse transcriptase domain [PS50878] (1-261)
  IPR000595 Cyclic nucleotide-binding domain [PF00027] (448-526)
  IPR000595 Cyclic nucleotide-binding domain [PS50042] (448-526)
  IPR000595 Cyclic nucleotide-binding domain [SM00100] (427-541)
  IPR000595 Cyclic nucleotide-binding domain [cd00038] (429-533)
  IPR014710 RmlC-like jelly roll fold [G3DSA:2.60.120.10] (419-544)
  IPR018490 Cyclic nucleotide-binding domain superfamily [SSF51206] (425-537)
  IPR043502 DNA/RNA polymerase superfamily [SSF56672] (18-323)

Organism: Plutella xylostella (NCBI:txid51655)

pLDDT: mean 77.9, std 20.82, range [23.5, 98.44]

Sequence (645 aa):
MKTIVVPVVKNRTGDLSDSNNYRPISLATVIAKVLDSLLNKHLDKCLRLHSGQFGFRAGLSTESAIMCLKQTVQYYTSRKTPVYACFLDLSKAFDRVSFDILWDKLAKEMPQELVSVFRYWYDNQVNTVRWSNSSSGEYRLGCGVRQGGLSSPKLFNLYMNDLIGELSSTKVGCSIDGVMINNISYADDMVLLSPSINGLTRLLAVCESYAETHGLRYNTKKSELLVFQAPNIKKRLVPSVYLGGVELNRVTEFKYLGHVVTETLVDDLDMERERRALAIRCNMLARRFARCTRQVKLTLFRAYCQSFYTCSLWVNYTRRAYSALRVQYNNALRIVLGLPRFCSASGMFAEARVDDFFAVMRKRAASLLSRTRSSSNAILSVWADRMDSPIVRHCGCSRDLLQTAAARAFPSLLNLSSSSSYSASPSLEGCSRDWLQTAAARARCVLLPAGELLQHAADIGRDIYVLQKGHCNILNHTGKIVSSAGPGANFGVMEMLYGLPKVYTVVTTTACSLLHLEYSALVQCLSIFPDVMEPIAAVIEDVDLERMASKFVEAKPLSGRLDAKVNRIATQKHQFPQNPSTDWVDIVLYCDMVLMSYVGYYDARSLLITHPLLTISHYLKHAFWLDLVTVFPVEEVVSVFILTL

Foldseek 3Di:
DEKEWEWDAQDPPDDPPDPLRTDTAIHDDPVQQVVLVVLLVQLVVFDDFALLEQAPDPLGDLLLLVLLVLQLQCVQLVVQFKKKKKKWAWDQLQLQFAPVLLLVLVVVRDPPVSSVVVSVCLQPYWYWYDDPPDIHDIDHRRGGFHRNGPNSQSSLSSLCRVLVVVLQVVVFFGDDPNGDPQWHDHRRIIMGMHSDLVSVLVNLVSVQVSCVVRRIDIDQQQIAMEMQGRPPDDPDPDDFHDHPNHTHHYDQWDQRPNQIAGSPRERLVRLVVQLVQLLVQLVCLLVPCVVPDLVVLLVSCVVRNLPRPSLLSRQHYDPVSVVSSLVSSLVSLCSSNVHDPPDDSVVSCVVSVHDHPVRSNLVVLLVVLVSLLPDPRPSSVSVNPPPVGSSCCVNCVVPPPPPPVVPPPPPPPVPPDPPPQPCLDPLCPPPDPVLVVQQLVQWDKDKDAAFDWPDFFQDQFLKKKAWQAAKKFWAALQRDGPDIDGHSDMANPLCNLVRATGATTIGTHGTIIITMGHSVSVVVSCVVPVVVVVSNVVVVPPPVSVVVSVVRNPRDGRDDPVCVVVVVVVVVVVDDDDDDDDDPPLVVLVVVLVVQLQDWDADPVRDTDRPNVVSNVVCVVPPNVVSVVVNDPVVVVVVVVVVVD